Protein AF-0000000079371079 (afdb_homodimer)

Sequence (550 aa):
MALARGDTGSGGAEMGRGGAALRLALEGNIAVGKSTFLRLLGRAFPAWQRAAEPVARWREVVAGAAEGGNLLQRLYRDPARWAFTFQTFSCLGRLQAQLERPEGPVRVSERSVYSDRYVFAKSLFEGGQLDALEWAIYQEWHTFLVGQLGAHTAPHAFLYLRASPQRCLERLRCRARPEERDVTLRYLQQLHAQHERWLLERSAEVHFAEVRHAPVLVLDVEGDFEHDAATQDTLMAQVGTAHADLQPSATGDAAHPRRAAQLIASIPSCRWRISMALARGDTGSGGAEMGRGGAALRLALEGNIAVGKSTFLRLLGRAFPAWQRAAEPVARWREVVAGAAEGGNLLQRLYRDPARWAFTFQTFSCLGRLQAQLERPEGPVRVSERSVYSDRYVFAKSLFEGGQLDALEWAIYQEWHTFLVGQLGAHTAPHAFLYLRASPQRCLERLRCRARPEERDVTLRYLQQLHAQHERWLLERSAEVHFAEVRHAPVLVLDVEGDFEHDAATQDTLMAQVGTAHADLQPSATGDAAHPRRAAQLIASIPSCRWRIS

Secondary structure (DSSP, 8-state):
---------------------EEEEEEE-TTSSHHHHHHHHHHH-TTSEEE---HHHHH-EEETTEEEE-HHHHHHH-HHHHHHHHHHHHHHHHHHHHHSPPSSSEEEEES-HHHIIIIIIHHHHHTTSS-HHHHHHHHHHHHHHIIIIIGGG--SEEEEEE--HHHHHHHHHHH--GGGTT--HHHHHHHHHHHIIIIIS--S----HHHHT--EEEEE-SS-TTS-HHHHHHHHHHHHHHHHHHS--SSS----HHHHHHHHHH-SS--EE--/---------------------EEEEEEE-TTSSHHHHHHHHHHH-TTSEEE---HHHHH-EEETTEEEE-HHHHHHH-HHHHHHHHHHHHHHHHHHHHHSPPSSSEEEEES-HHHIIIIIIHHHHHTTSS-HHHHHHHHHHHHHHIIIIIGGG--SEEEEEE--HHHHHHHHHHH--GGGTT--HHHHHHHHHHHIIIIIS--S----HHHHT--EEEEE-SS-TTS-HHHHHHHHHHHHHHHHHHS--SSS----HHHHHHHHHH-TT--B---

Structure (mmCIF, N/CA/C/O backbone):
data_AF-0000000079371079-model_v1
#
loop_
_entity.id
_entity.type
_entity.pdbx_description
1 polymer 'Deoxynucleoside kinase domain-containing protein'
#
loop_
_atom_site.group_PDB
_atom_site.id
_atom_site.type_symbol
_atom_site.label_atom_id
_atom_site.label_alt_id
_atom_site.label_comp_id
_atom_site.label_asym_id
_atom_site.label_entity_id
_atom_site.label_seq_id
_atom_site.pdbx_PDB_ins_code
_atom_site.Cartn_x
_atom_site.Cartn_y
_atom_site.Cartn_z
_atom_site.occupancy
_atom_site.B_iso_or_equiv
_atom_site.auth_seq_id
_atom_site.auth_comp_id
_atom_site.auth_asym_id
_atom_site.auth_atom_id
_atom_site.pdbx_PDB_model_num
ATOM 1 N N . MET A 1 1 ? -69.812 -9.789 -18.516 1 20.69 1 MET A N 1
ATOM 2 C CA . MET A 1 1 ? -68.75 -10.648 -19.047 1 20.69 1 MET A CA 1
ATOM 3 C C . MET A 1 1 ? -67.438 -10.461 -18.266 1 20.69 1 MET A C 1
ATOM 5 O O . MET A 1 1 ? -66.812 -9.391 -18.328 1 20.69 1 MET A O 1
ATOM 9 N N . ALA A 1 2 ? -67.375 -11.07 -17.031 1 22.05 2 ALA A N 1
ATOM 10 C CA . ALA A 1 2 ? -66.562 -11.148 -15.836 1 22.05 2 ALA A CA 1
ATOM 11 C C . ALA A 1 2 ? -65.188 -11.641 -16.156 1 22.05 2 ALA A C 1
ATOM 13 O O . ALA A 1 2 ? -65 -12.797 -16.562 1 22.05 2 ALA A O 1
ATOM 14 N N . LEU A 1 3 ? -64.438 -10.836 -16.844 1 20.59 3 LEU A N 1
ATOM 15 C CA . LEU A 1 3 ? -63.094 -11.242 -17.312 1 20.59 3 LEU A CA 1
ATOM 16 C C . LEU A 1 3 ? -62.281 -11.867 -16.188 1 20.59 3 LEU A C 1
ATOM 18 O O . LEU A 1 3 ? -62.312 -11.391 -15.047 1 20.59 3 LEU A O 1
ATOM 22 N N . ALA A 1 4 ? -62.094 -13.164 -16.219 1 21.62 4 ALA A N 1
ATOM 23 C CA . ALA A 1 4 ? -61.281 -14.078 -15.414 1 21.62 4 ALA A CA 1
ATOM 24 C C . ALA A 1 4 ? -59.906 -13.492 -15.141 1 21.62 4 ALA A C 1
ATOM 26 O O . ALA A 1 4 ? -59.219 -13.023 -16.062 1 21.62 4 ALA A O 1
ATOM 27 N N . ARG A 1 5 ? -59.719 -13 -13.953 1 23.36 5 ARG A N 1
ATOM 28 C CA . ARG A 1 5 ? -58.531 -12.547 -13.266 1 23.36 5 ARG A CA 1
ATOM 29 C C . ARG A 1 5 ? -57.406 -13.57 -13.383 1 23.36 5 ARG A C 1
ATOM 31 O O . ARG A 1 5 ? -57.5 -14.672 -12.836 1 23.36 5 ARG A O 1
ATOM 38 N N . GLY A 1 6 ? -57 -13.898 -14.656 1 23.83 6 GLY A N 1
ATOM 39 C CA . GLY A 1 6 ? -55.938 -14.875 -14.766 1 23.83 6 GLY A CA 1
ATOM 40 C C . GLY A 1 6 ? -54.812 -14.672 -13.75 1 23.83 6 GLY A C 1
ATOM 41 O O . GLY A 1 6 ? -54.562 -13.539 -13.336 1 23.83 6 GLY A O 1
ATOM 42 N N . ASP A 1 7 ? -54.594 -15.703 -12.945 1 27.64 7 ASP A N 1
ATOM 43 C CA . ASP A 1 7 ? -53.625 -16 -11.883 1 27.64 7 ASP A CA 1
ATOM 44 C C . ASP A 1 7 ? -52.188 -15.742 -12.344 1 27.64 7 ASP A C 1
ATOM 46 O O . ASP A 1 7 ? -51.688 -16.406 -13.258 1 27.64 7 ASP A O 1
ATOM 50 N N . THR A 1 8 ? -51.875 -14.484 -12.641 1 30.42 8 THR A N 1
ATOM 51 C CA . THR A 1 8 ? -50.469 -14.242 -12.953 1 30.42 8 THR A CA 1
ATOM 52 C C . THR A 1 8 ? -49.562 -14.891 -11.914 1 30.42 8 THR A C 1
ATOM 54 O O . THR A 1 8 ? -49.688 -14.617 -10.719 1 30.42 8 THR A O 1
ATOM 57 N N . GLY A 1 9 ? -49.281 -16.203 -12.133 1 26.09 9 GLY A N 1
ATOM 58 C CA . GLY A 1 9 ? -48.281 -16.938 -11.383 1 26.09 9 GLY A CA 1
ATOM 59 C C . GLY A 1 9 ? -47.031 -16.125 -11.094 1 26.09 9 GLY A C 1
ATOM 60 O O . GLY A 1 9 ? -46.469 -15.508 -11.992 1 26.09 9 GLY A O 1
ATOM 61 N N . SER A 1 10 ? -47.031 -15.539 -9.922 1 29.31 10 SER A N 1
ATOM 62 C CA . SER A 1 10 ? -45.844 -14.906 -9.312 1 29.31 10 SER A CA 1
ATOM 63 C C . SER A 1 10 ? -44.625 -15.805 -9.406 1 29.31 10 SER A C 1
ATOM 65 O O . SER A 1 10 ? -44.562 -16.859 -8.766 1 29.31 10 SER A O 1
ATOM 67 N N . GLY A 1 11 ? -44.219 -16.172 -10.656 1 26.14 11 GLY A N 1
ATOM 68 C CA . GLY A 1 11 ? -42.938 -16.828 -10.648 1 26.14 11 GLY A CA 1
ATOM 69 C C . GLY A 1 11 ? -41.938 -16.188 -9.688 1 26.14 11 GLY A C 1
ATOM 70 O O . GLY A 1 11 ? -41.625 -15.008 -9.82 1 26.14 11 GLY A O 1
ATOM 71 N N . GLY A 1 12 ? -42.031 -16.547 -8.469 1 27.08 12 GLY A N 1
ATOM 72 C CA . GLY A 1 12 ? -41 -16.234 -7.5 1 27.08 12 GLY A CA 1
ATOM 73 C C . GLY A 1 12 ? -39.594 -16.312 -8.086 1 27.08 12 GLY A C 1
ATOM 74 O O . GLY A 1 12 ? -39.25 -17.312 -8.719 1 27.08 12 GLY A O 1
ATOM 75 N N . ALA A 1 13 ? -39.125 -15.219 -8.516 1 30.25 13 ALA A N 1
ATOM 76 C CA . ALA A 1 13 ? -37.688 -15.102 -8.828 1 30.25 13 ALA A CA 1
ATOM 77 C C . ALA A 1 13 ? -36.844 -15.867 -7.812 1 30.25 13 ALA A C 1
ATOM 79 O O . ALA A 1 13 ? -36.781 -15.492 -6.641 1 30.25 13 ALA A O 1
ATOM 80 N N . GLU A 1 14 ? -36.875 -17.234 -7.844 1 27.95 14 GLU A N 1
ATOM 81 C CA . GLU A 1 14 ? -35.812 -17.984 -7.156 1 27.95 14 GLU A CA 1
ATOM 82 C C . GLU A 1 14 ? -34.469 -17.297 -7.289 1 27.95 14 GLU A C 1
ATOM 84 O O . GLU A 1 14 ? -33.906 -17.219 -8.383 1 27.95 14 GLU A O 1
ATOM 89 N N . MET A 1 15 ? -34.344 -16.125 -6.859 1 33.09 15 MET A N 1
ATOM 90 C CA . MET A 1 15 ? -32.969 -15.703 -6.68 1 33.09 15 MET A CA 1
ATOM 91 C C . MET A 1 15 ? -32.094 -16.875 -6.23 1 33.09 15 MET A C 1
ATOM 93 O O . MET A 1 15 ? -32.219 -17.359 -5.109 1 33.09 15 MET A O 1
ATOM 97 N N . GLY A 1 16 ? -31.922 -17.922 -6.996 1 32.62 16 GLY A N 1
ATOM 98 C CA . GLY A 1 16 ? -30.938 -18.953 -6.676 1 32.62 16 GLY A CA 1
ATOM 99 C C . GLY A 1 16 ? -29.859 -18.469 -5.719 1 32.62 16 GLY A C 1
ATOM 100 O O . GLY A 1 16 ? -29.422 -17.312 -5.793 1 32.62 16 GLY A O 1
ATOM 101 N N . ARG A 1 17 ? -29.844 -18.75 -4.504 1 35.88 17 ARG A N 1
ATOM 102 C CA . ARG A 1 17 ? -28.797 -18.594 -3.494 1 35.88 17 ARG A CA 1
ATOM 103 C C . ARG A 1 17 ? -27.406 -18.719 -4.113 1 35.88 17 ARG A C 1
ATOM 105 O O . ARG A 1 17 ? -26.922 -19.844 -4.344 1 35.88 17 ARG A O 1
ATOM 112 N N . GLY A 1 18 ? -26.984 -18.266 -5.258 1 41.19 18 GLY A N 1
ATOM 113 C CA . GLY A 1 18 ? -25.688 -18.281 -5.926 1 41.19 18 GLY A CA 1
ATOM 114 C C . GLY A 1 18 ? -24.516 -18.297 -4.957 1 41.19 18 GLY A C 1
ATOM 115 O O . GLY A 1 18 ? -24.266 -17.312 -4.262 1 41.19 18 GLY A O 1
ATOM 116 N N . GLY A 1 19 ? -24.125 -19.359 -4.227 1 52.09 19 GLY A N 1
ATOM 117 C CA . GLY A 1 19 ? -23.047 -19.625 -3.291 1 52.09 19 GLY A CA 1
ATOM 118 C C . GLY A 1 19 ? -21.75 -18.953 -3.686 1 52.09 19 GLY A C 1
ATOM 119 O O . GLY A 1 19 ? -21.562 -18.578 -4.848 1 52.09 19 GLY A O 1
ATOM 120 N N . ALA A 1 20 ? -20.953 -18.344 -2.729 1 73.5 20 ALA A N 1
ATOM 121 C CA . ALA A 1 20 ? -19.656 -17.672 -2.898 1 73.5 20 ALA A CA 1
ATOM 122 C C . ALA A 1 20 ? -18.703 -18.531 -3.719 1 73.5 20 ALA A C 1
ATOM 124 O O . ALA A 1 20 ? -18.672 -19.75 -3.564 1 73.5 20 ALA A O 1
ATOM 125 N N . ALA A 1 21 ? -18.172 -18.141 -4.914 1 87.5 21 ALA A N 1
ATOM 126 C CA . ALA A 1 21 ? -17.234 -18.797 -5.824 1 87.5 21 ALA A CA 1
ATOM 127 C C . ALA A 1 21 ? -16.062 -19.422 -5.059 1 87.5 21 ALA A C 1
ATOM 129 O O . ALA A 1 21 ? -15.562 -18.828 -4.102 1 87.5 21 ALA A O 1
ATOM 130 N N . LEU A 1 22 ? -15.828 -20.719 -5.414 1 91.62 22 LEU A N 1
ATOM 131 C CA . LEU A 1 22 ? -14.602 -21.312 -4.895 1 91.62 22 LEU A CA 1
ATOM 132 C C . LEU A 1 22 ? -13.367 -20.609 -5.441 1 91.62 22 LEU A C 1
ATOM 134 O O . LEU A 1 22 ? -13.258 -20.391 -6.648 1 91.62 22 LEU A O 1
ATOM 138 N N . ARG A 1 23 ? -12.516 -20.219 -4.555 1 93.88 23 ARG A N 1
ATOM 139 C CA . ARG A 1 23 ? -11.305 -19.516 -4.957 1 93.88 23 ARG A CA 1
ATOM 140 C C . ARG A 1 23 ? -10.07 -20.391 -4.785 1 93.88 23 ARG A C 1
ATOM 142 O O . ARG A 1 23 ? -9.828 -20.922 -3.699 1 93.88 23 ARG A O 1
ATOM 149 N N . LEU A 1 24 ? -9.312 -20.547 -5.883 1 95.69 24 LEU A N 1
ATOM 150 C CA . LEU A 1 24 ? -8.078 -21.328 -5.887 1 95.69 24 LEU A CA 1
ATOM 151 C C . LEU A 1 24 ? -6.895 -20.469 -6.301 1 95.69 24 LEU A C 1
ATOM 153 O O . LEU A 1 24 ? -7.035 -19.562 -7.133 1 95.69 24 LEU A O 1
ATOM 157 N N . ALA A 1 25 ? -5.754 -20.688 -5.734 1 97.06 25 ALA A N 1
ATOM 158 C CA . ALA A 1 25 ? -4.527 -20.016 -6.152 1 97.06 25 ALA A CA 1
ATOM 159 C C . ALA A 1 25 ? -3.504 -21.016 -6.68 1 97.06 25 ALA A C 1
ATOM 161 O O . ALA A 1 25 ? -3.182 -22 -6.004 1 97.06 25 ALA A O 1
ATOM 162 N N . LEU A 1 26 ? -3.09 -20.766 -7.863 1 98.19 26 LEU A N 1
ATOM 163 C CA . LEU A 1 26 ? -2.074 -21.594 -8.508 1 98.19 26 LEU A CA 1
ATOM 164 C C . LEU A 1 26 ? -0.673 -21.094 -8.164 1 98.19 26 LEU A C 1
ATOM 166 O O . LEU A 1 26 ? -0.297 -19.984 -8.516 1 98.19 26 LEU A O 1
ATOM 170 N N . GLU A 1 27 ? 0.064 -21.922 -7.477 1 98.44 27 GLU A N 1
ATOM 171 C CA . GLU A 1 27 ? 1.379 -21.547 -6.965 1 98.44 27 GLU A CA 1
ATOM 172 C C . GLU A 1 27 ? 2.479 -22.406 -7.598 1 98.44 27 GLU A C 1
ATOM 174 O O . GLU A 1 27 ? 2.217 -23.5 -8.086 1 98.44 27 GLU A O 1
ATOM 179 N N . GLY A 1 28 ? 3.699 -21.891 -7.559 1 98.56 28 GLY A N 1
ATOM 180 C CA . GLY A 1 28 ? 4.859 -22.578 -8.094 1 98.56 28 GLY A CA 1
ATOM 181 C C . GLY A 1 28 ? 5.996 -21.641 -8.461 1 98.56 28 GLY A C 1
ATOM 182 O O . GLY A 1 28 ? 5.812 -20.422 -8.523 1 98.56 28 GLY A O 1
ATOM 183 N N . ASN A 1 29 ? 7.141 -22.219 -8.727 1 98.56 29 ASN A N 1
ATOM 184 C CA . ASN A 1 29 ? 8.359 -21.484 -9.055 1 98.56 29 ASN A CA 1
ATOM 185 C C . ASN A 1 29 ? 8.219 -20.734 -10.383 1 98.56 29 ASN A C 1
ATOM 187 O O . ASN A 1 29 ? 7.23 -20.906 -11.094 1 98.56 29 ASN A O 1
ATOM 191 N N . ILE A 1 30 ? 9.102 -19.781 -10.609 1 97.25 30 ILE A N 1
ATOM 192 C CA . ILE A 1 30 ? 9.219 -19.125 -11.914 1 97.25 30 ILE A CA 1
ATOM 193 C C . ILE A 1 30 ? 9.492 -20.172 -12.984 1 97.25 30 ILE A C 1
ATOM 195 O O . ILE A 1 30 ? 10.336 -21.062 -12.805 1 97.25 30 ILE A O 1
ATOM 199 N N . ALA A 1 31 ? 8.734 -20.172 -14.094 1 97.06 31 ALA A N 1
ATOM 200 C CA . ALA A 1 31 ? 8.898 -21.031 -15.273 1 97.06 31 ALA A CA 1
ATOM 201 C C . ALA A 1 31 ? 8.523 -22.469 -14.953 1 97.06 31 ALA A C 1
ATOM 203 O O . ALA A 1 31 ? 8.961 -23.391 -15.648 1 97.06 31 ALA A O 1
ATOM 204 N N . VAL A 1 32 ? 7.742 -22.641 -13.906 1 98.12 32 VAL A N 1
ATOM 205 C CA . VAL A 1 32 ? 7.324 -24 -13.578 1 98.12 32 VAL A CA 1
ATOM 206 C C . VAL A 1 32 ? 6.234 -24.469 -14.547 1 98.12 32 VAL A C 1
ATOM 208 O O . VAL A 1 32 ? 6 -25.656 -14.703 1 98.12 32 VAL A O 1
ATOM 211 N N . GLY A 1 33 ? 5.484 -23.5 -15.156 1 96.94 33 GLY A N 1
ATOM 212 C CA . GLY A 1 33 ? 4.449 -23.828 -16.125 1 96.94 33 GLY A CA 1
ATOM 213 C C . GLY A 1 33 ? 3.066 -23.391 -15.688 1 96.94 33 GLY A C 1
ATOM 214 O O . GLY A 1 33 ? 2.062 -23.953 -16.125 1 96.94 33 GLY A O 1
ATOM 215 N N . LYS A 1 34 ? 2.924 -22.375 -14.859 1 97.5 34 LYS A N 1
ATOM 216 C CA . LYS A 1 34 ? 1.645 -21.922 -14.32 1 97.5 34 LYS A CA 1
ATOM 217 C C . LYS A 1 34 ? 0.734 -21.406 -15.422 1 97.5 34 LYS A C 1
ATOM 219 O O . LYS A 1 34 ? -0.446 -21.75 -15.484 1 97.5 34 LYS A O 1
ATOM 224 N N . SER A 1 35 ? 1.284 -20.516 -16.328 1 95.12 35 SER A N 1
ATOM 225 C CA . SER A 1 35 ? 0.468 -19.938 -17.391 1 95.12 35 SER A CA 1
ATOM 226 C C . SER A 1 35 ? -0.058 -21.031 -18.328 1 95.12 35 SER A C 1
ATOM 228 O O . SER A 1 35 ? -1.213 -20.969 -18.75 1 95.12 35 SER A O 1
ATOM 230 N N . THR A 1 36 ? 0.776 -21.984 -18.641 1 95.69 36 THR A N 1
ATOM 231 C CA . THR A 1 36 ? 0.364 -23.125 -19.453 1 95.69 36 THR A CA 1
ATOM 232 C C . THR A 1 36 ? -0.726 -23.922 -18.734 1 95.69 36 THR A C 1
ATOM 234 O O . THR A 1 36 ? -1.729 -24.297 -19.344 1 95.69 36 THR A O 1
ATOM 237 N N . PHE A 1 37 ? -0.511 -24.172 -17.469 1 97.62 37 PHE A N 1
ATOM 238 C CA . PHE A 1 37 ? -1.465 -24.938 -16.672 1 97.62 37 PHE A CA 1
ATOM 239 C C . PHE A 1 37 ? -2.811 -24.219 -16.609 1 97.62 37 PHE A C 1
ATOM 241 O O . PHE A 1 37 ? -3.861 -24.859 -16.703 1 97.62 37 PHE A O 1
ATOM 248 N N . LEU A 1 38 ? -2.75 -22.938 -16.391 1 97 38 LEU A N 1
ATOM 249 C CA . LEU A 1 38 ? -3.965 -22.125 -16.359 1 97 38 LEU A CA 1
ATOM 250 C C . LEU A 1 38 ? -4.746 -22.25 -17.656 1 97 38 LEU A C 1
ATOM 252 O O . LEU A 1 38 ? -5.977 -22.328 -17.641 1 97 38 LEU A O 1
ATOM 256 N N . ARG A 1 39 ? -4.09 -22.266 -18.781 1 95.62 39 ARG A N 1
ATOM 257 C CA . ARG A 1 39 ? -4.742 -22.469 -20.062 1 95.62 39 ARG A CA 1
ATOM 258 C C . ARG A 1 39 ? -5.395 -23.844 -20.141 1 95.62 39 ARG A C 1
ATOM 260 O O . ARG A 1 39 ? -6.512 -23.984 -20.641 1 95.62 39 ARG A O 1
ATOM 267 N N . LEU A 1 40 ? -4.727 -24.844 -19.641 1 96.75 40 LEU A N 1
ATOM 268 C CA . LEU A 1 40 ? -5.258 -26.203 -19.625 1 96.75 40 LEU A CA 1
ATOM 269 C C . LEU A 1 40 ? -6.52 -26.281 -18.766 1 96.75 40 LEU A C 1
ATOM 271 O O . LEU A 1 40 ? -7.492 -26.938 -19.141 1 96.75 40 LEU A O 1
ATOM 275 N N . LEU A 1 41 ? -6.469 -25.609 -17.594 1 97.06 41 LEU A N 1
ATOM 276 C CA . LEU A 1 41 ? -7.648 -25.562 -16.75 1 97.06 41 LEU A CA 1
ATOM 277 C C . LEU A 1 41 ? -8.836 -24.969 -17.484 1 97.06 41 LEU A C 1
ATOM 279 O O . LEU A 1 41 ? -9.961 -25.453 -17.359 1 97.06 41 LEU A O 1
ATOM 283 N N . GLY A 1 42 ? -8.57 -23.906 -18.266 1 95.62 42 GLY A N 1
ATOM 284 C CA . GLY A 1 42 ? -9.625 -23.281 -19.047 1 95.62 42 GLY A CA 1
ATOM 285 C C . GLY A 1 42 ? -10.266 -24.219 -20.047 1 95.62 42 GLY A C 1
ATOM 286 O O . GLY A 1 42 ? -11.469 -24.141 -20.297 1 95.62 42 GLY A O 1
ATOM 287 N N . ARG A 1 43 ? -9.5 -25.109 -20.609 1 95.5 43 ARG A N 1
ATOM 288 C CA . ARG A 1 43 ? -10 -26.078 -21.578 1 95.5 43 ARG A CA 1
ATOM 289 C C . ARG A 1 43 ? -10.789 -27.188 -20.875 1 95.5 43 ARG A C 1
ATOM 291 O O . ARG A 1 43 ? -11.844 -27.594 -21.359 1 95.5 43 ARG A O 1
ATOM 298 N N . ALA A 1 44 ? -10.297 -27.625 -19.766 1 96 44 ALA A N 1
ATOM 299 C CA . ALA A 1 44 ? -10.898 -28.734 -19.047 1 96 44 ALA A CA 1
ATOM 300 C C . ALA A 1 44 ? -12.141 -28.297 -18.297 1 96 44 ALA A C 1
ATOM 302 O O . ALA A 1 44 ? -13.078 -29.094 -18.125 1 96 44 ALA A O 1
ATOM 303 N N . PHE A 1 45 ? -12.109 -27.031 -17.812 1 96.44 45 PHE A N 1
ATOM 304 C CA . PHE A 1 45 ? -13.203 -26.469 -17.031 1 96.44 45 PHE A CA 1
ATOM 305 C C . PHE A 1 45 ? -13.602 -25.094 -17.578 1 96.44 45 PHE A C 1
ATOM 307 O O . PHE A 1 45 ? -13.305 -24.078 -16.953 1 96.44 45 PHE A O 1
ATOM 314 N N . PRO A 1 46 ? -14.383 -25.031 -18.578 1 95.81 46 PRO A N 1
ATOM 315 C CA . PRO A 1 46 ? -14.672 -23.781 -19.297 1 95.81 46 PRO A CA 1
ATOM 316 C C . PRO A 1 46 ? -15.43 -22.781 -18.438 1 95.81 46 PRO A C 1
ATOM 318 O O . PRO A 1 46 ? -15.375 -21.578 -18.703 1 95.81 46 PRO A O 1
ATOM 321 N N . ALA A 1 47 ? -16.062 -23.266 -17.375 1 95 47 ALA A N 1
ATOM 322 C CA . ALA A 1 47 ? -16.859 -22.375 -16.531 1 95 47 ALA A CA 1
ATOM 323 C C . ALA A 1 47 ? -15.984 -21.688 -15.484 1 95 47 ALA A C 1
ATOM 325 O O . ALA A 1 47 ? -16.438 -20.766 -14.805 1 95 47 ALA A O 1
ATOM 326 N N . TRP A 1 48 ? -14.742 -22.125 -15.344 1 95.38 48 TRP A N 1
ATOM 327 C CA . TRP A 1 48 ? -13.852 -21.562 -14.336 1 95.38 48 TRP A CA 1
ATOM 328 C C . TRP A 1 48 ? -13.242 -20.266 -14.82 1 95.38 48 TRP A C 1
ATOM 330 O O . TRP A 1 48 ? -12.781 -20.172 -15.969 1 95.38 48 TRP A O 1
ATOM 340 N N . GLN A 1 49 ? -13.305 -19.344 -13.961 1 95.44 49 GLN A N 1
ATOM 341 C CA . GLN A 1 49 ? -12.664 -18.078 -14.266 1 95.44 49 GLN A CA 1
ATOM 342 C C . GLN A 1 49 ? -11.164 -18.141 -13.969 1 95.44 49 GLN A C 1
ATOM 344 O O . GLN A 1 49 ? -10.75 -18.703 -12.961 1 95.44 49 GLN A O 1
ATOM 349 N N . ARG A 1 50 ? -10.438 -17.594 -14.883 1 94.88 50 ARG A N 1
ATOM 350 C CA . ARG A 1 50 ? -8.992 -17.562 -14.727 1 94.88 50 ARG A CA 1
ATOM 351 C C . ARG A 1 50 ? -8.492 -16.141 -14.539 1 94.88 50 ARG A C 1
ATOM 353 O O . ARG A 1 50 ? -8.938 -15.227 -15.234 1 94.88 50 ARG A O 1
ATOM 360 N N . ALA A 1 51 ? -7.598 -15.938 -13.602 1 93.44 51 ALA A N 1
ATOM 361 C CA . ALA A 1 51 ? -6.926 -14.664 -13.383 1 93.44 51 ALA A CA 1
ATOM 362 C C . ALA A 1 51 ? -5.414 -14.805 -13.523 1 93.44 51 ALA A C 1
ATOM 364 O O . ALA A 1 51 ? -4.738 -15.242 -12.594 1 93.44 51 ALA A O 1
ATOM 365 N N . ALA A 1 52 ? -4.906 -14.352 -14.625 1 92.88 52 ALA A N 1
ATOM 366 C CA . ALA A 1 52 ? -3.482 -14.492 -14.922 1 92.88 52 ALA A CA 1
ATOM 367 C C . ALA A 1 52 ? -2.674 -13.383 -14.266 1 92.88 52 ALA A C 1
ATOM 369 O O . ALA A 1 52 ? -3.199 -12.297 -14.008 1 92.88 52 ALA A O 1
ATOM 370 N N . GLU A 1 53 ? -1.427 -13.719 -14 1 90.25 53 GLU A N 1
ATOM 371 C CA . GLU A 1 53 ? -0.502 -12.688 -13.531 1 90.25 53 GLU A CA 1
ATOM 372 C C . GLU A 1 53 ? -0.358 -11.578 -14.562 1 90.25 53 GLU A C 1
ATOM 374 O O . GLU A 1 53 ? -0.168 -11.844 -15.75 1 90.25 53 GLU A O 1
ATOM 379 N N . PRO A 1 54 ? -0.426 -10.367 -14.141 1 89.31 54 PRO A N 1
ATOM 380 C CA . PRO A 1 54 ? -0.366 -9.258 -15.094 1 89.31 54 PRO A CA 1
ATOM 381 C C . PRO A 1 54 ? 1.064 -8.852 -15.43 1 89.31 54 PRO A C 1
ATOM 383 O O . PRO A 1 54 ? 1.439 -7.691 -15.242 1 89.31 54 PRO A O 1
ATOM 386 N N . VAL A 1 55 ? 1.854 -9.656 -16.031 1 89 55 VAL A N 1
ATOM 387 C CA . VAL A 1 55 ? 3.264 -9.438 -16.344 1 89 55 VAL A CA 1
ATOM 388 C C . VAL A 1 55 ? 3.402 -8.25 -17.297 1 89 55 VAL A C 1
ATOM 390 O O . VAL A 1 55 ? 4.332 -7.449 -17.172 1 89 55 VAL A O 1
ATOM 393 N N . ALA A 1 56 ? 2.51 -8.148 -18.234 1 88.31 56 ALA A N 1
ATOM 394 C CA . ALA A 1 56 ? 2.541 -7.051 -19.188 1 88.31 56 ALA A CA 1
ATOM 395 C C . ALA A 1 56 ? 2.502 -5.703 -18.484 1 88.31 56 ALA A C 1
ATOM 397 O O . ALA A 1 56 ? 3.164 -4.75 -18.906 1 88.31 56 ALA A O 1
ATOM 398 N N . ARG A 1 57 ? 1.793 -5.645 -17.438 1 91.12 57 ARG A N 1
ATOM 399 C CA . ARG A 1 57 ? 1.678 -4.418 -16.656 1 91.12 57 ARG A CA 1
ATOM 400 C C . ARG A 1 57 ? 3.012 -4.055 -16.016 1 91.12 57 ARG A C 1
ATOM 402 O O . ARG A 1 57 ? 3.334 -2.873 -15.867 1 91.12 57 ARG A O 1
ATOM 409 N N . TRP A 1 58 ? 3.758 -5.043 -15.586 1 93.38 58 TRP A N 1
ATOM 410 C CA . TRP A 1 58 ? 5.059 -4.805 -14.969 1 93.38 58 TRP A CA 1
ATOM 411 C C . TRP A 1 58 ? 6.082 -4.363 -16 1 93.38 58 TRP A C 1
ATOM 413 O O . TRP A 1 58 ? 6.992 -3.588 -15.695 1 93.38 58 TRP A O 1
ATOM 423 N N . ARG A 1 59 ? 5.91 -4.883 -17.188 1 91.75 59 ARG A N 1
ATOM 424 C CA . ARG A 1 59 ? 6.867 -4.613 -18.266 1 91.75 59 ARG A CA 1
ATOM 425 C C . ARG A 1 59 ? 6.656 -3.225 -18.844 1 91.75 59 ARG A C 1
ATOM 427 O O . ARG A 1 59 ? 7.543 -2.688 -19.516 1 91.75 59 ARG A O 1
ATOM 434 N N . GLU A 1 60 ? 5.465 -2.758 -18.625 1 90.88 60 GLU A N 1
ATOM 435 C CA . GLU A 1 60 ? 5.164 -1.415 -19.125 1 90.88 60 GLU A CA 1
ATOM 436 C C . GLU A 1 60 ? 4.266 -0.662 -18.141 1 90.88 60 GLU A C 1
ATOM 438 O O . GLU A 1 60 ? 3.041 -0.66 -18.297 1 90.88 60 GLU A O 1
ATOM 443 N N . VAL A 1 61 ? 4.906 -0.009 -17.219 1 89.94 61 VAL A N 1
ATOM 444 C CA . VAL A 1 61 ? 4.164 0.838 -16.281 1 89.94 61 VAL A CA 1
ATOM 445 C C . VAL A 1 61 ? 3.885 2.193 -16.938 1 89.94 61 VAL A C 1
ATOM 447 O O . VAL A 1 61 ? 4.812 2.908 -17.312 1 89.94 61 VAL A O 1
ATOM 450 N N . VAL A 1 62 ? 2.67 2.459 -17.078 1 80.31 62 VAL A N 1
ATOM 451 C CA . VAL A 1 62 ? 2.279 3.693 -17.75 1 80.31 62 VAL A CA 1
ATOM 452 C C . VAL A 1 62 ? 2.371 4.863 -16.766 1 80.31 62 VAL A C 1
ATOM 454 O O . VAL A 1 62 ? 1.834 4.801 -15.664 1 80.31 62 VAL A O 1
ATOM 457 N N . ALA A 1 63 ? 3.189 5.77 -17.016 1 69.5 63 ALA A N 1
ATOM 458 C CA . ALA A 1 63 ? 3.406 6.941 -16.172 1 69.5 63 ALA A CA 1
ATOM 459 C C . ALA A 1 63 ? 2.875 8.203 -16.844 1 69.5 63 ALA A C 1
ATOM 461 O O . ALA A 1 63 ? 3.641 9.125 -17.156 1 69.5 63 ALA A O 1
ATOM 462 N N . GLY A 1 64 ? 1.575 8.211 -17.141 1 59.84 64 GLY A N 1
ATOM 463 C CA . GLY A 1 64 ? 1.03 9.406 -17.766 1 59.84 64 GLY A CA 1
ATOM 464 C C . GLY A 1 64 ? 1.823 9.852 -18.984 1 59.84 64 GLY A C 1
ATOM 465 O O . GLY A 1 64 ? 2.01 9.086 -19.922 1 59.84 64 GLY A O 1
ATOM 466 N N . ALA A 1 65 ? 2.338 11.055 -18.859 1 53.44 65 ALA A N 1
ATOM 467 C CA . ALA A 1 65 ? 3.031 11.695 -19.969 1 53.44 65 ALA A CA 1
ATOM 468 C C . ALA A 1 65 ? 4.484 11.234 -20.047 1 53.44 65 ALA A C 1
ATOM 470 O O . ALA A 1 65 ? 5.164 11.477 -21.047 1 53.44 65 ALA A O 1
ATOM 471 N N . ALA A 1 66 ? 4.844 10.695 -18.938 1 59.59 66 ALA A N 1
ATOM 472 C CA . ALA A 1 66 ? 6.25 10.297 -18.922 1 59.59 66 ALA A CA 1
ATOM 473 C C . ALA A 1 66 ? 6.43 8.898 -19.5 1 59.59 66 ALA A C 1
ATOM 475 O O . ALA A 1 66 ? 5.48 8.109 -19.531 1 59.59 66 ALA A O 1
ATOM 476 N N . GLU A 1 67 ? 7.457 8.711 -20.297 1 62.75 67 GLU A N 1
ATOM 477 C CA . GLU A 1 67 ? 7.773 7.402 -20.859 1 62.75 67 GLU A CA 1
ATOM 478 C C . GLU A 1 67 ? 7.656 6.312 -19.797 1 62.75 67 GLU A C 1
ATOM 480 O O . GLU A 1 67 ? 8.133 6.477 -18.672 1 62.75 67 GLU A O 1
ATOM 485 N N . GLY A 1 68 ? 6.711 5.414 -19.891 1 69.75 68 GLY A N 1
ATOM 486 C CA . GLY A 1 68 ? 6.574 4.262 -19.016 1 69.75 68 GLY A CA 1
ATOM 487 C C . GLY A 1 68 ? 7.871 3.49 -18.844 1 69.75 68 GLY A C 1
ATOM 488 O O . GLY A 1 68 ? 8.93 3.936 -19.297 1 69.75 68 GLY A O 1
ATOM 489 N N . GLY A 1 69 ? 7.965 2.744 -17.859 1 88.25 69 GLY A N 1
ATOM 490 C CA . GLY A 1 69 ? 9.172 1.967 -17.641 1 88.25 69 GLY A CA 1
ATOM 491 C C . GLY A 1 69 ? 8.898 0.504 -17.344 1 88.25 69 GLY A C 1
ATOM 492 O O . GLY A 1 69 ? 7.75 0.117 -17.125 1 88.25 69 GLY A O 1
ATOM 493 N N . ASN A 1 70 ? 9.844 -0.276 -17.656 1 93.81 70 ASN A N 1
ATOM 494 C CA . ASN A 1 70 ? 9.812 -1.711 -17.391 1 93.81 70 ASN A CA 1
ATOM 495 C C . ASN A 1 70 ? 10.297 -2.033 -15.977 1 93.81 70 ASN A C 1
ATOM 497 O O . ASN A 1 70 ? 11.492 -2.191 -15.742 1 93.81 70 ASN A O 1
ATOM 501 N N . LEU A 1 71 ? 9.375 -2.123 -15.094 1 95.69 71 LEU A N 1
ATOM 502 C CA . LEU A 1 71 ? 9.68 -2.33 -13.68 1 95.69 71 LEU A CA 1
ATOM 503 C C . LEU A 1 71 ? 10.312 -3.699 -13.461 1 95.69 71 LEU A C 1
ATOM 505 O O . LEU A 1 71 ? 11.188 -3.852 -12.602 1 95.69 71 LEU A O 1
ATOM 509 N N . LEU A 1 72 ? 9.812 -4.688 -14.227 1 95.12 72 LEU A N 1
ATOM 510 C CA . LEU A 1 72 ? 10.367 -6.031 -14.109 1 95.12 72 LEU A CA 1
ATOM 511 C C . LEU A 1 72 ? 11.852 -6.039 -14.461 1 95.12 72 LEU A C 1
ATOM 513 O O . LEU A 1 72 ? 12.664 -6.637 -13.75 1 95.12 72 LEU A O 1
ATOM 517 N N . GLN A 1 73 ? 12.172 -5.355 -15.5 1 94.38 73 GLN A N 1
ATOM 518 C CA . GLN A 1 73 ? 13.57 -5.242 -15.898 1 94.38 73 GLN A CA 1
ATOM 519 C C . GLN A 1 73 ? 14.398 -4.543 -14.82 1 94.38 73 GLN A C 1
ATOM 521 O O . GLN A 1 73 ? 15.523 -4.953 -14.531 1 94.38 73 GLN A O 1
ATOM 526 N N . ARG A 1 74 ? 13.852 -3.469 -14.266 1 94.38 74 ARG A N 1
ATOM 527 C CA . ARG A 1 74 ? 14.555 -2.738 -13.219 1 94.38 74 ARG A CA 1
ATOM 528 C C . ARG A 1 74 ? 14.812 -3.631 -12.008 1 94.38 74 ARG A C 1
ATOM 530 O O . ARG A 1 74 ? 15.891 -3.574 -11.406 1 94.38 74 ARG A O 1
ATOM 537 N N . LEU A 1 75 ? 13.852 -4.438 -11.664 1 95.81 75 LEU A N 1
ATOM 538 C CA . LEU A 1 75 ? 14.016 -5.352 -10.539 1 95.81 75 LEU A CA 1
ATOM 539 C C . LEU A 1 75 ? 15.195 -6.289 -10.766 1 95.81 75 LEU A C 1
ATOM 541 O O . LEU A 1 75 ? 16.094 -6.383 -9.922 1 95.81 75 LEU A O 1
ATOM 545 N N . TYR A 1 76 ? 15.219 -6.93 -11.93 1 93.06 76 TYR A N 1
ATOM 546 C CA . TYR A 1 76 ? 16.234 -7.941 -12.164 1 93.06 76 TYR A CA 1
ATOM 547 C C . TYR A 1 76 ? 17.609 -7.305 -12.336 1 93.06 76 TYR A C 1
ATOM 549 O O . TYR A 1 76 ? 18.625 -7.895 -11.953 1 93.06 76 TYR A O 1
ATOM 557 N N . ARG A 1 77 ? 17.672 -6.129 -12.812 1 93.31 77 ARG A N 1
ATOM 558 C CA . ARG A 1 77 ? 18.938 -5.441 -13.023 1 93.31 77 ARG A CA 1
ATOM 559 C C . ARG A 1 77 ? 19.5 -4.914 -11.703 1 93.31 77 ARG A C 1
ATOM 561 O O . ARG A 1 77 ? 20.719 -4.938 -11.484 1 93.31 77 ARG A O 1
ATOM 568 N N . ASP A 1 78 ? 18.609 -4.395 -10.891 1 95.19 78 ASP A N 1
ATOM 569 C CA . ASP A 1 78 ? 19.031 -3.805 -9.617 1 95.19 78 ASP A CA 1
ATOM 570 C C . ASP A 1 78 ? 18.016 -4.086 -8.516 1 95.19 78 ASP A C 1
ATOM 572 O O . ASP A 1 78 ? 17.328 -3.174 -8.055 1 95.19 78 ASP A O 1
ATOM 576 N N . PRO A 1 79 ? 18.016 -5.355 -8.031 1 95.31 79 PRO A N 1
ATOM 577 C CA . PRO A 1 79 ? 17 -5.719 -7.039 1 95.31 79 PRO A CA 1
ATOM 578 C C . PRO A 1 79 ? 17.141 -4.945 -5.73 1 95.31 79 PRO A C 1
ATOM 580 O O . PRO A 1 79 ? 16.156 -4.652 -5.062 1 95.31 79 PRO A O 1
ATOM 583 N N . ALA A 1 80 ? 18.297 -4.531 -5.352 1 95.38 80 ALA A N 1
ATOM 584 C CA . ALA A 1 80 ? 18.5 -3.795 -4.105 1 95.38 80 ALA A CA 1
ATOM 585 C C . ALA A 1 80 ? 17.75 -2.465 -4.129 1 95.38 80 ALA A C 1
ATOM 587 O O . ALA A 1 80 ? 17.266 -2 -3.094 1 95.38 80 ALA A O 1
ATOM 588 N N . ARG A 1 81 ? 17.672 -1.928 -5.305 1 96.38 81 ARG A N 1
ATOM 589 C CA . ARG A 1 81 ? 17.016 -0.635 -5.453 1 96.38 81 ARG A CA 1
ATOM 590 C C . ARG A 1 81 ? 15.516 -0.807 -5.676 1 96.38 81 ARG A C 1
ATOM 592 O O . ARG A 1 81 ? 14.711 0.001 -5.199 1 96.38 81 ARG A O 1
ATOM 599 N N . TRP A 1 82 ? 15.086 -1.878 -6.312 1 96.88 82 TRP A N 1
ATOM 600 C CA . TRP A 1 82 ? 13.75 -1.842 -6.895 1 96.88 82 TRP A CA 1
ATOM 601 C C . TRP A 1 82 ? 12.867 -2.934 -6.301 1 96.88 82 TRP A C 1
ATOM 603 O O . TRP A 1 82 ? 11.672 -2.99 -6.582 1 96.88 82 TRP A O 1
ATOM 613 N N . ALA A 1 83 ? 13.43 -3.781 -5.434 1 97.81 83 ALA A N 1
ATOM 614 C CA . ALA A 1 83 ? 12.68 -4.906 -4.883 1 97.81 83 ALA A CA 1
ATOM 615 C C . ALA A 1 83 ? 11.445 -4.422 -4.129 1 97.81 83 ALA A C 1
ATOM 617 O O . ALA A 1 83 ? 10.344 -4.949 -4.324 1 97.81 83 ALA A O 1
ATOM 618 N N . PHE A 1 84 ? 11.641 -3.404 -3.305 1 98.12 84 PHE A N 1
ATOM 619 C CA . PHE A 1 84 ? 10.516 -2.896 -2.527 1 98.12 84 PHE A CA 1
ATOM 620 C C . PHE A 1 84 ? 9.422 -2.354 -3.445 1 98.12 84 PHE A C 1
ATOM 622 O O . PHE A 1 84 ? 8.242 -2.662 -3.266 1 98.12 84 PHE A O 1
ATOM 629 N N . THR A 1 85 ? 9.805 -1.548 -4.422 1 97.62 85 THR A N 1
ATOM 630 C CA . THR A 1 85 ? 8.859 -0.953 -5.363 1 97.62 85 THR A CA 1
ATOM 631 C C . THR A 1 85 ? 8.109 -2.035 -6.137 1 97.62 85 THR A C 1
ATOM 633 O O . THR A 1 85 ? 6.887 -1.987 -6.246 1 97.62 85 THR A O 1
ATOM 636 N N . PHE A 1 86 ? 8.828 -3.047 -6.609 1 97.62 86 PHE A N 1
ATOM 637 C CA . PHE A 1 86 ? 8.219 -4.109 -7.398 1 97.62 86 PHE A CA 1
ATOM 638 C C . PHE A 1 86 ? 7.25 -4.922 -6.547 1 97.62 86 PHE A C 1
ATOM 640 O O . PHE A 1 86 ? 6.121 -5.191 -6.969 1 97.62 86 PHE A O 1
ATOM 647 N N . GLN A 1 87 ? 7.711 -5.336 -5.375 1 97.88 87 GLN A N 1
ATOM 648 C CA . GLN A 1 87 ? 6.879 -6.18 -4.523 1 97.88 87 GLN A CA 1
ATOM 649 C C . GLN A 1 87 ? 5.602 -5.453 -4.109 1 97.88 87 GLN A C 1
ATOM 651 O O . GLN A 1 87 ? 4.531 -6.062 -4.035 1 97.88 87 GLN A O 1
ATOM 656 N N . THR A 1 88 ? 5.723 -4.109 -3.852 1 97.12 88 THR A N 1
ATOM 657 C CA . THR A 1 88 ? 4.547 -3.318 -3.508 1 97.12 88 THR A CA 1
ATOM 658 C C . THR A 1 88 ? 3.584 -3.238 -4.688 1 97.12 88 THR A C 1
ATOM 660 O O . THR A 1 88 ? 2.375 -3.422 -4.523 1 97.12 88 THR A O 1
ATOM 663 N N . PHE A 1 89 ? 4.094 -3.053 -5.852 1 96.5 89 PHE A N 1
ATOM 664 C CA . PHE A 1 89 ? 3.279 -2.902 -7.051 1 96.5 89 PHE A CA 1
ATOM 665 C C . PHE A 1 89 ? 2.639 -4.23 -7.441 1 96.5 89 PHE A C 1
ATOM 667 O O . PHE A 1 89 ? 1.455 -4.277 -7.781 1 96.5 89 PHE A O 1
ATOM 674 N N . SER A 1 90 ? 3.416 -5.277 -7.422 1 96.38 90 SER A N 1
ATOM 675 C CA . SER A 1 90 ? 2.904 -6.602 -7.75 1 96.38 90 SER A CA 1
ATOM 676 C C . SER A 1 90 ? 1.785 -7.012 -6.797 1 96.38 90 SER A C 1
ATOM 678 O O . SER A 1 90 ? 0.744 -7.512 -7.234 1 96.38 90 SER A O 1
ATOM 680 N N . CYS A 1 91 ? 1.985 -6.77 -5.504 1 96.06 91 CYS A N 1
ATOM 681 C CA . CYS A 1 91 ? 0.974 -7.117 -4.512 1 96.06 91 CYS A CA 1
ATOM 682 C C . CYS A 1 91 ? -0.298 -6.305 -4.719 1 96.06 91 CYS A C 1
ATOM 684 O O . CYS A 1 91 ? -1.404 -6.836 -4.629 1 96.06 91 CYS A O 1
ATOM 686 N N . LEU A 1 92 ? -0.128 -5.031 -5.004 1 94.12 92 LEU A N 1
ATOM 687 C CA . LEU A 1 92 ? -1.278 -4.172 -5.266 1 94.12 92 LEU A CA 1
ATOM 688 C C . LEU A 1 92 ? -2.109 -4.715 -6.422 1 94.12 92 LEU A C 1
ATOM 690 O O . LEU A 1 92 ? -3.332 -4.82 -6.32 1 94.12 92 LEU A O 1
ATOM 694 N N . GLY A 1 93 ? -1.457 -5.059 -7.516 1 93.69 93 GLY A N 1
ATOM 695 C CA . GLY A 1 93 ? -2.154 -5.598 -8.672 1 93.69 93 GLY A CA 1
ATOM 696 C C . GLY A 1 93 ? -2.928 -6.863 -8.367 1 93.69 93 GLY A C 1
ATOM 697 O O . GLY A 1 93 ? -4.074 -7.02 -8.797 1 93.69 93 GLY A O 1
ATOM 698 N N . ARG A 1 94 ? -2.354 -7.719 -7.633 1 94.5 94 ARG A N 1
ATOM 699 C CA . ARG A 1 94 ? -3.004 -8.977 -7.285 1 94.5 94 ARG A CA 1
ATOM 700 C C . ARG A 1 94 ? -4.188 -8.742 -6.348 1 94.5 94 ARG A C 1
ATOM 702 O O . ARG A 1 94 ? -5.207 -9.422 -6.449 1 94.5 94 ARG A O 1
ATOM 709 N N . LEU A 1 95 ? -3.955 -7.82 -5.402 1 93.44 95 LEU A N 1
ATOM 710 C CA . LEU A 1 95 ? -5.043 -7.484 -4.488 1 93.44 95 LEU A CA 1
ATOM 711 C C . LEU A 1 95 ? -6.234 -6.914 -5.246 1 93.44 95 LEU A C 1
ATOM 713 O O . LEU A 1 95 ? -7.379 -7.285 -4.98 1 93.44 95 LEU A O 1
ATOM 717 N N . GLN A 1 96 ? -5.984 -6.055 -6.164 1 92.56 96 GLN A N 1
ATOM 718 C CA . GLN A 1 96 ? -7.043 -5.484 -6.988 1 92.56 96 GLN A CA 1
ATOM 719 C C . GLN A 1 96 ? -7.797 -6.578 -7.746 1 92.56 96 GLN A C 1
ATOM 721 O O . GLN A 1 96 ? -9.031 -6.586 -7.773 1 92.56 96 GLN A O 1
ATOM 726 N N . ALA A 1 97 ? -7.078 -7.492 -8.344 1 91.38 97 ALA A N 1
ATOM 727 C CA . ALA A 1 97 ? -7.684 -8.602 -9.078 1 91.38 97 ALA A CA 1
ATOM 728 C C . ALA A 1 97 ? -8.508 -9.484 -8.148 1 91.38 97 ALA A C 1
ATOM 730 O O . ALA A 1 97 ? -9.586 -9.953 -8.531 1 91.38 97 ALA A O 1
ATOM 731 N N . GLN A 1 98 ? -8.008 -9.672 -6.988 1 89.88 98 GLN A N 1
ATOM 732 C CA . GLN A 1 98 ? -8.664 -10.523 -5.996 1 89.88 98 GLN A CA 1
ATOM 733 C C . GLN A 1 98 ? -10.008 -9.93 -5.57 1 89.88 98 GLN A C 1
ATOM 735 O O . GLN A 1 98 ? -10.922 -10.664 -5.195 1 89.88 98 GLN A O 1
ATOM 740 N N . LEU A 1 99 ? -10.117 -8.656 -5.609 1 89.81 99 LEU A N 1
ATOM 741 C CA . LEU A 1 99 ? -11.312 -7.98 -5.137 1 89.81 99 LEU A CA 1
ATOM 742 C C . LEU A 1 99 ? -12.383 -7.938 -6.227 1 89.81 99 LEU A C 1
ATOM 744 O O . LEU A 1 99 ? -13.539 -7.605 -5.957 1 89.81 99 LEU A O 1
ATOM 748 N N . GLU A 1 100 ? -12.008 -8.32 -7.422 1 89.06 100 GLU A N 1
ATOM 749 C CA . GLU A 1 100 ? -13 -8.375 -8.492 1 89.06 100 GLU A CA 1
ATOM 750 C C . GLU A 1 100 ? -14.016 -9.492 -8.258 1 89.06 100 GLU A C 1
ATOM 752 O O . GLU A 1 100 ? -13.656 -10.578 -7.793 1 89.06 100 GLU A O 1
ATOM 757 N N . ARG A 1 101 ? -15.258 -9.203 -8.539 1 87.25 101 ARG A N 1
ATOM 758 C CA . ARG A 1 101 ? -16.328 -10.188 -8.367 1 87.25 101 ARG A CA 1
ATOM 759 C C . ARG A 1 101 ? -16.109 -11.383 -9.289 1 87.25 101 ARG A C 1
ATOM 761 O O . ARG A 1 101 ? -15.898 -11.219 -10.492 1 87.25 101 ARG A O 1
ATOM 768 N N . PRO A 1 102 ? -16.25 -12.469 -8.703 1 87.56 102 PRO A N 1
ATOM 769 C CA . PRO A 1 102 ? -16.094 -13.648 -9.547 1 87.56 102 PRO A CA 1
ATOM 770 C C . PRO A 1 102 ? -17.25 -13.859 -10.508 1 87.56 102 PRO A C 1
ATOM 772 O O . PRO A 1 102 ? -18.406 -13.578 -10.156 1 87.56 102 PRO A O 1
ATOM 775 N N . GLU A 1 103 ? -17.031 -14.258 -11.742 1 86.69 103 GLU A N 1
ATOM 776 C CA . GLU A 1 103 ? -18.047 -14.5 -12.758 1 86.69 103 GLU A CA 1
ATOM 777 C C . GLU A 1 103 ? -18.328 -15.992 -12.922 1 86.69 103 GLU A C 1
ATOM 779 O O . GLU A 1 103 ? -19.203 -16.391 -13.688 1 86.69 103 GLU A O 1
ATOM 784 N N . GLY A 1 104 ? -18 -16.938 -12.039 1 87.56 104 GLY A N 1
ATOM 785 C CA . GLY A 1 104 ? -18.188 -18.375 -12.133 1 87.56 104 GLY A CA 1
ATOM 786 C C . GLY A 1 104 ? -18.094 -19.078 -10.789 1 87.56 104 GLY A C 1
ATOM 787 O O . GLY A 1 104 ? -17.938 -18.422 -9.758 1 87.56 104 GLY A O 1
ATOM 788 N N . PRO A 1 105 ? -18.344 -20.328 -10.961 1 91.38 105 PRO A N 1
ATOM 789 C CA . PRO A 1 105 ? -18.391 -21.109 -9.719 1 91.38 105 PRO A CA 1
ATOM 790 C C . PRO A 1 105 ? -17.016 -21.25 -9.062 1 91.38 105 PRO A C 1
ATOM 792 O O . PRO A 1 105 ? -16.922 -21.484 -7.859 1 91.38 105 PRO A O 1
ATOM 795 N N . VAL A 1 106 ? -15.977 -21.141 -9.953 1 93.88 106 VAL A N 1
ATOM 796 C CA . VAL A 1 106 ? -14.609 -21.281 -9.461 1 93.88 106 VAL A CA 1
ATOM 797 C C . VAL A 1 106 ? -13.734 -20.188 -10.07 1 93.88 106 VAL A C 1
ATOM 799 O O . VAL A 1 106 ? -13.867 -19.859 -11.258 1 93.88 106 VAL A O 1
ATOM 802 N N . ARG A 1 107 ? -12.906 -19.609 -9.305 1 95.06 107 ARG A N 1
ATOM 803 C CA . ARG A 1 107 ? -11.875 -18.703 -9.781 1 95.06 107 ARG A CA 1
ATOM 804 C C . ARG A 1 107 ? -10.484 -19.219 -9.438 1 95.06 107 ARG A C 1
ATOM 806 O O . ARG A 1 107 ? -10.203 -19.562 -8.289 1 95.06 107 ARG A O 1
ATOM 813 N N . VAL A 1 108 ? -9.648 -19.328 -10.438 1 96.38 108 VAL A N 1
ATOM 814 C CA . VAL A 1 108 ? -8.258 -19.719 -10.227 1 96.38 108 VAL A CA 1
ATOM 815 C C . VAL A 1 108 ? -7.332 -18.547 -10.531 1 96.38 108 VAL A C 1
ATOM 817 O O . VAL A 1 108 ? -7.324 -18.031 -11.656 1 96.38 108 VAL A O 1
ATOM 820 N N . SER A 1 109 ? -6.586 -18.125 -9.555 1 96.5 109 SER A N 1
ATOM 821 C CA . SER A 1 109 ? -5.637 -17.031 -9.727 1 96.5 109 SER A CA 1
ATOM 822 C C . SER A 1 109 ? -4.207 -17.547 -9.852 1 96.5 109 SER A C 1
ATOM 824 O O . SER A 1 109 ? -3.811 -18.469 -9.125 1 96.5 109 SER A O 1
ATOM 826 N N . GLU A 1 110 ? -3.529 -16.953 -10.812 1 97 110 GLU A N 1
ATOM 827 C CA . GLU A 1 110 ? -2.096 -17.203 -10.875 1 97 110 GLU A CA 1
ATOM 828 C C . GLU A 1 110 ? -1.356 -16.484 -9.75 1 97 110 GLU A C 1
ATOM 830 O O . GLU A 1 110 ? -1.122 -15.281 -9.82 1 97 110 GLU A O 1
ATOM 835 N N . ARG A 1 111 ? -0.981 -17.203 -8.773 1 97.12 111 ARG A N 1
ATOM 836 C CA . ARG A 1 111 ? -0.376 -16.75 -7.527 1 97.12 111 ARG A CA 1
ATOM 837 C C . ARG A 1 111 ? -1.388 -15.984 -6.676 1 97.12 111 ARG A C 1
ATOM 839 O O . ARG A 1 111 ? -2.582 -15.977 -6.977 1 97.12 111 ARG A O 1
ATOM 846 N N . SER A 1 112 ? -0.943 -15.594 -5.547 1 95.94 112 SER A N 1
ATOM 847 C CA . SER A 1 112 ? -1.758 -14.883 -4.566 1 95.94 112 SER A CA 1
ATOM 848 C C . SER A 1 112 ? -0.944 -13.82 -3.84 1 95.94 112 SER A C 1
ATOM 850 O O . SER A 1 112 ? 0.281 -13.766 -3.969 1 95.94 112 SER A O 1
ATOM 852 N N . VAL A 1 113 ? -1.599 -12.961 -3.096 1 96.62 113 VAL A N 1
ATOM 853 C CA . VAL A 1 113 ? -0.94 -11.938 -2.289 1 96.62 113 VAL A CA 1
ATOM 854 C C . VAL A 1 113 ? -0.097 -12.602 -1.201 1 96.62 113 VAL A C 1
ATOM 856 O O . VAL A 1 113 ? 0.801 -11.969 -0.637 1 96.62 113 VAL A O 1
ATOM 859 N N . TYR A 1 114 ? -0.277 -13.875 -0.923 1 96.75 114 TYR A N 1
ATOM 860 C CA . TYR A 1 114 ? 0.466 -14.578 0.114 1 96.75 114 TYR A CA 1
ATOM 861 C C . TYR A 1 114 ? 1.84 -15 -0.392 1 96.75 114 TYR A C 1
ATOM 863 O O . TYR A 1 114 ? 2.838 -14.875 0.323 1 96.75 114 TYR A O 1
ATOM 871 N N . SER A 1 115 ? 1.888 -15.453 -1.623 1 97.19 115 SER A N 1
ATOM 872 C CA . SER A 1 115 ? 3.199 -15.781 -2.168 1 97.19 115 SER A CA 1
ATOM 873 C C . SER A 1 115 ? 4.051 -14.531 -2.361 1 97.19 115 SER A C 1
ATOM 875 O O . SER A 1 115 ? 5.277 -14.594 -2.311 1 97.19 115 SER A O 1
ATOM 877 N N . ASP A 1 116 ? 3.365 -13.375 -2.551 1 97.56 116 ASP A N 1
ATOM 878 C CA . ASP A 1 116 ? 4.113 -12.125 -2.609 1 97.56 116 ASP A CA 1
ATOM 879 C C . ASP A 1 116 ? 4.973 -11.938 -1.361 1 97.56 116 ASP A C 1
ATOM 881 O O . ASP A 1 116 ? 6.137 -11.539 -1.457 1 97.56 116 ASP A O 1
ATOM 885 N N . ARG A 1 117 ? 4.43 -12.258 -0.247 1 97.56 117 ARG A N 1
ATOM 886 C CA . ARG A 1 117 ? 5.137 -12.031 1.008 1 97.56 117 ARG A CA 1
ATOM 887 C C . ARG A 1 117 ? 5.965 -13.258 1.398 1 97.56 117 ARG A C 1
ATOM 889 O O . ARG A 1 117 ? 7.164 -13.141 1.664 1 97.56 117 ARG A O 1
ATOM 896 N N . TYR A 1 118 ? 5.367 -14.461 1.357 1 97.56 118 TYR A N 1
ATOM 897 C CA . TYR A 1 118 ? 5.973 -15.641 1.97 1 97.56 118 TYR A CA 1
ATOM 898 C C . TYR A 1 118 ? 7.039 -16.234 1.06 1 97.56 118 TYR A C 1
ATOM 900 O O . TYR A 1 118 ? 7.875 -17.031 1.508 1 97.56 118 TYR A O 1
ATOM 908 N N . VAL A 1 119 ? 6.996 -15.836 -0.213 1 98.38 119 VAL A N 1
ATOM 909 C CA . VAL A 1 119 ? 7.945 -16.438 -1.145 1 98.38 119 VAL A CA 1
ATOM 910 C C . VAL A 1 119 ? 8.844 -15.352 -1.73 1 98.38 119 VAL A C 1
ATOM 912 O O . VAL A 1 119 ? 10.039 -15.289 -1.41 1 98.38 119 VAL A O 1
ATOM 915 N N . PHE A 1 120 ? 8.273 -14.375 -2.414 1 98.25 120 PHE A N 1
ATOM 916 C CA . PHE A 1 120 ? 9.07 -13.469 -3.227 1 98.25 120 PHE A CA 1
ATOM 917 C C . PHE A 1 120 ? 9.742 -12.414 -2.355 1 98.25 120 PHE A C 1
ATOM 919 O O . PHE A 1 120 ? 10.969 -12.289 -2.359 1 98.25 120 PHE A O 1
ATOM 926 N N . ALA A 1 121 ? 8.961 -11.672 -1.579 1 98.06 121 ALA A N 1
ATOM 927 C CA . ALA A 1 121 ? 9.555 -10.648 -0.729 1 98.06 121 ALA A CA 1
ATOM 928 C C . ALA A 1 121 ? 10.508 -11.266 0.294 1 98.06 121 ALA A C 1
ATOM 930 O O . ALA A 1 121 ? 11.594 -10.734 0.539 1 98.06 121 ALA A O 1
ATOM 931 N N . LYS A 1 122 ? 10.102 -12.383 0.853 1 97.5 122 LYS A N 1
ATOM 932 C CA . LYS A 1 122 ? 10.938 -13.07 1.83 1 97.5 122 LYS A CA 1
ATOM 933 C C . LYS A 1 122 ? 12.266 -13.5 1.208 1 97.5 122 LYS A C 1
ATOM 935 O O . LYS A 1 122 ? 13.32 -13.344 1.817 1 97.5 122 LYS A O 1
ATOM 940 N N . SER A 1 123 ? 12.25 -14.031 0.015 1 97.62 123 SER A N 1
ATOM 941 C CA . SER A 1 123 ? 13.461 -14.461 -0.669 1 97.62 123 SER A CA 1
ATOM 942 C C . SER A 1 123 ? 14.391 -13.281 -0.945 1 97.62 123 SER A C 1
ATOM 944 O O . SER A 1 123 ? 15.609 -13.398 -0.794 1 97.62 123 SER A O 1
ATOM 946 N N . LEU A 1 124 ? 13.781 -12.172 -1.359 1 97.38 124 LEU A N 1
ATOM 947 C CA . LEU A 1 124 ? 14.578 -10.977 -1.622 1 97.38 124 LEU A CA 1
ATOM 948 C C . LEU A 1 124 ? 15.219 -10.461 -0.34 1 97.38 124 LEU A C 1
ATOM 950 O O . LEU A 1 124 ? 16.375 -10.016 -0.354 1 97.38 124 LEU A O 1
ATOM 954 N N . PHE A 1 125 ? 14.562 -10.57 0.752 1 96.5 125 PHE A N 1
ATOM 955 C CA . PHE A 1 125 ? 15.109 -10.148 2.037 1 96.5 125 PHE A CA 1
ATOM 956 C C . PHE A 1 125 ? 16.234 -11.078 2.482 1 96.5 125 PHE A C 1
ATOM 958 O O . PHE A 1 125 ? 17.328 -10.617 2.805 1 96.5 125 PHE A O 1
ATOM 965 N N . GLU A 1 126 ? 15.938 -12.367 2.441 1 95.88 126 GLU A N 1
ATOM 966 C CA . GLU A 1 126 ? 16.938 -13.344 2.877 1 95.88 126 GLU A CA 1
ATOM 967 C C . GLU A 1 126 ? 18.156 -13.32 1.97 1 95.88 126 GLU A C 1
ATOM 969 O O . GLU A 1 126 ? 19.266 -13.625 2.412 1 95.88 126 GLU A O 1
ATOM 974 N N . GLY A 1 127 ? 17.938 -12.961 0.757 1 94.94 127 GLY A N 1
ATOM 975 C CA . GLY A 1 127 ? 19.031 -12.852 -0.192 1 94.94 127 GLY A CA 1
ATOM 976 C C . GLY A 1 127 ? 19.797 -11.539 -0.087 1 94.94 127 GLY A C 1
ATOM 977 O O . GLY A 1 127 ? 20.797 -11.344 -0.77 1 94.94 127 GLY A O 1
ATOM 978 N N . GLY A 1 128 ? 19.281 -10.57 0.7 1 94.44 128 GLY A N 1
ATOM 979 C CA . GLY A 1 128 ? 19.969 -9.32 0.95 1 94.44 128 GLY A CA 1
ATOM 980 C C . GLY A 1 128 ? 19.578 -8.219 -0.018 1 94.44 128 GLY A C 1
ATOM 981 O O . GLY A 1 128 ? 20.141 -7.125 0.012 1 94.44 128 GLY A O 1
ATOM 982 N N . GLN A 1 129 ? 18.641 -8.477 -0.865 1 95.81 129 GLN A N 1
ATOM 983 C CA . GLN A 1 129 ? 18.266 -7.512 -1.891 1 95.81 129 GLN A CA 1
ATOM 984 C C . GLN A 1 129 ? 17.125 -6.605 -1.406 1 95.81 129 GLN A C 1
ATOM 986 O O . GLN A 1 129 ? 16.844 -5.586 -2.031 1 95.81 129 GLN A O 1
ATOM 991 N N . LEU A 1 130 ? 16.516 -6.973 -0.333 1 95.44 130 LEU A N 1
ATOM 992 C CA . LEU A 1 130 ? 15.523 -6.141 0.349 1 95.44 130 LEU A CA 1
ATOM 993 C C . LEU A 1 130 ? 16.016 -5.742 1.736 1 95.44 130 LEU A C 1
ATOM 995 O O . LEU A 1 130 ? 16.203 -6.598 2.6 1 95.44 130 LEU A O 1
ATOM 999 N N . ASP A 1 131 ? 16.156 -4.488 1.91 1 93.5 131 ASP A N 1
ATOM 1000 C CA . ASP A 1 131 ? 16.688 -3.938 3.156 1 93.5 131 ASP A CA 1
ATOM 1001 C C . ASP A 1 131 ? 15.789 -4.305 4.336 1 93.5 131 ASP A C 1
ATOM 1003 O O . ASP A 1 131 ? 14.57 -4.438 4.184 1 93.5 131 ASP A O 1
ATOM 1007 N N . ALA A 1 132 ? 16.406 -4.453 5.52 1 92.88 132 ALA A N 1
ATOM 1008 C CA . ALA A 1 132 ? 15.656 -4.84 6.715 1 92.88 132 ALA A CA 1
ATOM 1009 C C . ALA A 1 132 ? 14.539 -3.846 7.008 1 92.88 132 ALA A C 1
ATOM 1011 O O . ALA A 1 132 ? 13.445 -4.234 7.434 1 92.88 132 ALA A O 1
ATOM 1012 N N . LEU A 1 133 ? 14.82 -2.58 6.801 1 93.38 133 LEU A N 1
ATOM 1013 C CA . LEU A 1 133 ? 13.812 -1.548 7.004 1 93.38 133 LEU A CA 1
ATOM 1014 C C . LEU A 1 133 ? 12.664 -1.711 6.008 1 93.38 133 LEU A C 1
ATOM 1016 O O . LEU A 1 133 ? 11.492 -1.643 6.391 1 93.38 133 LEU A O 1
ATOM 1020 N N . GLU A 1 134 ? 13 -1.985 4.801 1 95.75 134 GLU A N 1
ATOM 1021 C CA . GLU A 1 134 ? 11.992 -2.199 3.764 1 95.75 134 GLU A CA 1
ATOM 1022 C C . GLU A 1 134 ? 11.164 -3.453 4.043 1 95.75 134 GLU A C 1
ATOM 1024 O O . GLU A 1 134 ? 9.953 -3.463 3.832 1 95.75 134 GLU A O 1
ATOM 1029 N N . TRP A 1 135 ? 11.883 -4.445 4.496 1 96 135 TRP A N 1
ATOM 1030 C CA . TRP A 1 135 ? 11.18 -5.68 4.824 1 96 135 TRP A CA 1
ATOM 1031 C C . TRP A 1 135 ? 10.172 -5.449 5.949 1 96 135 TRP A C 1
ATOM 1033 O O . TRP A 1 135 ? 9.031 -5.918 5.875 1 96 135 TRP A O 1
ATOM 1043 N N . ALA A 1 136 ? 10.539 -4.73 6.969 1 94.81 136 ALA A N 1
ATOM 1044 C CA . ALA A 1 136 ? 9.648 -4.418 8.078 1 94.81 136 ALA A CA 1
ATOM 1045 C C . ALA A 1 136 ? 8.422 -3.643 7.598 1 94.81 136 ALA A C 1
ATOM 1047 O O . ALA A 1 136 ? 7.289 -3.967 7.961 1 94.81 136 ALA A O 1
ATOM 1048 N N . ILE A 1 137 ? 8.648 -2.664 6.781 1 95.56 137 ILE A N 1
ATOM 1049 C CA . ILE A 1 137 ? 7.574 -1.838 6.242 1 95.56 137 ILE A CA 1
ATOM 1050 C C . ILE A 1 137 ? 6.664 -2.688 5.359 1 95.56 137 ILE A C 1
ATOM 1052 O O . ILE A 1 137 ? 5.438 -2.592 5.449 1 95.56 137 ILE A O 1
ATOM 1056 N N . TYR A 1 138 ? 7.297 -3.518 4.523 1 96.75 138 TYR A N 1
ATOM 1057 C CA . TYR A 1 138 ? 6.527 -4.367 3.619 1 96.75 138 TYR A CA 1
ATOM 1058 C C . TYR A 1 138 ? 5.613 -5.301 4.398 1 96.75 138 TYR A C 1
ATOM 1060 O O . TYR A 1 138 ? 4.453 -5.5 4.02 1 96.75 138 TYR A O 1
ATOM 1068 N N . GLN A 1 139 ? 6.117 -5.875 5.48 1 95.62 139 GLN A N 1
ATOM 1069 C CA . GLN A 1 139 ? 5.316 -6.777 6.301 1 95.62 139 GLN A CA 1
ATOM 1070 C C . GLN A 1 139 ? 4.121 -6.051 6.914 1 95.62 139 GLN A C 1
ATOM 1072 O O . GLN A 1 139 ? 3 -6.566 6.895 1 95.62 139 GLN A O 1
ATOM 1077 N N . GLU A 1 140 ? 4.348 -4.922 7.434 1 93.69 140 GLU A N 1
ATOM 1078 C CA . GLU A 1 140 ? 3.264 -4.141 8.023 1 93.69 140 GLU A CA 1
ATOM 1079 C C . GLU A 1 140 ? 2.227 -3.756 6.969 1 93.69 140 GLU A C 1
ATOM 1081 O O . GLU A 1 140 ? 1.023 -3.879 7.199 1 93.69 140 GLU A O 1
ATOM 1086 N N . TRP A 1 141 ? 2.803 -3.275 5.914 1 94.69 141 TRP A N 1
ATOM 1087 C CA . TRP A 1 141 ? 1.969 -2.873 4.789 1 94.69 141 TRP A CA 1
ATOM 1088 C C . TRP A 1 141 ? 1.112 -4.039 4.301 1 94.69 141 TRP A C 1
ATOM 1090 O O . TRP A 1 141 ? -0.103 -3.9 4.145 1 94.69 141 TRP A O 1
ATOM 1100 N N . HIS A 1 142 ? 1.681 -5.125 4.082 1 96.12 142 HIS A N 1
ATOM 1101 C CA . HIS A 1 142 ? 1.001 -6.328 3.613 1 96.12 142 HIS A CA 1
ATOM 1102 C C . HIS A 1 142 ? -0.048 -6.793 4.617 1 96.12 142 HIS A C 1
ATOM 1104 O O . HIS A 1 142 ? -1.184 -7.094 4.242 1 96.12 142 HIS A O 1
ATOM 1110 N N . THR A 1 143 ? 0.292 -6.848 5.914 1 94.75 143 THR A N 1
ATOM 1111 C CA . THR A 1 143 ? -0.63 -7.258 6.969 1 94.75 143 THR A CA 1
ATOM 1112 C C . THR A 1 143 ? -1.858 -6.352 6.992 1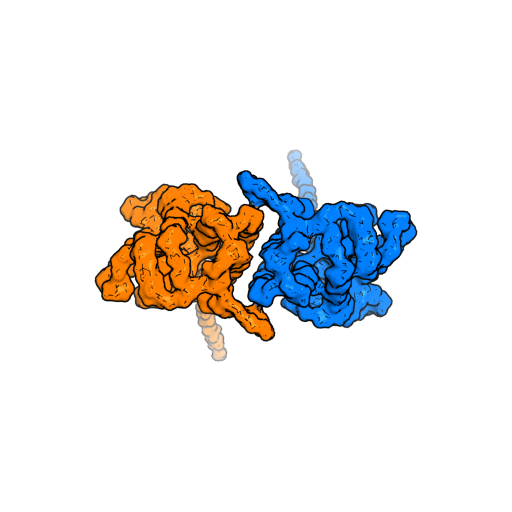 94.75 143 THR A C 1
ATOM 1114 O O . THR A 1 143 ? -2.99 -6.832 7.066 1 94.75 143 THR A O 1
ATOM 1117 N N . PHE A 1 144 ? -1.63 -5.145 6.918 1 92.81 144 PHE A N 1
ATOM 1118 C CA . PHE A 1 144 ? -2.723 -4.18 6.984 1 92.81 144 PHE A CA 1
ATOM 1119 C C . PHE A 1 144 ? -3.639 -4.312 5.773 1 92.81 144 PHE A C 1
ATOM 1121 O O . PHE A 1 144 ? -4.855 -4.449 5.922 1 92.81 144 PHE A O 1
ATOM 1128 N N . LEU A 1 145 ? -3.078 -4.301 4.578 1 92.75 145 LEU A N 1
ATOM 1129 C CA . LEU A 1 145 ? -3.871 -4.285 3.355 1 92.75 145 LEU A CA 1
ATOM 1130 C C . LEU A 1 145 ? -4.621 -5.598 3.176 1 92.75 145 LEU A C 1
ATOM 1132 O O . LEU A 1 145 ? -5.824 -5.602 2.9 1 92.75 145 LEU A O 1
ATOM 1136 N N . VAL A 1 146 ? -3.904 -6.668 3.301 1 93 146 VAL A N 1
ATOM 1137 C CA . VAL A 1 146 ? -4.523 -7.977 3.123 1 93 146 VAL A CA 1
ATOM 1138 C C . VAL A 1 146 ? -5.531 -8.227 4.242 1 93 146 VAL A C 1
ATOM 1140 O O . VAL A 1 146 ? -6.582 -8.836 4.016 1 93 146 VAL A O 1
ATOM 1143 N N . GLY A 1 147 ? -5.266 -7.75 5.434 1 91.56 147 GLY A N 1
ATOM 1144 C CA . GLY A 1 147 ? -6.211 -7.855 6.527 1 91.56 147 GLY A CA 1
ATOM 1145 C C . GLY A 1 147 ? -7.492 -7.074 6.293 1 91.56 147 GLY A C 1
ATOM 1146 O O . GLY A 1 147 ? -8.586 -7.562 6.574 1 91.56 147 GLY A O 1
ATOM 1147 N N . GLN A 1 148 ? -7.344 -5.93 5.758 1 89 148 GLN A N 1
ATOM 1148 C CA . GLN A 1 148 ? -8.484 -5.047 5.559 1 89 148 GLN A CA 1
ATOM 1149 C C . GLN A 1 148 ? -9.281 -5.445 4.316 1 89 148 GLN A C 1
ATOM 1151 O O . GLN A 1 148 ? -10.516 -5.383 4.316 1 89 148 GLN A O 1
ATOM 1156 N N . LEU A 1 149 ? -8.578 -5.879 3.285 1 87 149 LEU A N 1
ATOM 1157 C CA . LEU A 1 149 ? -9.25 -5.996 1.994 1 87 149 LEU A CA 1
ATOM 1158 C C . LEU A 1 149 ? -9.266 -7.445 1.518 1 87 149 LEU A C 1
ATOM 1160 O O . LEU A 1 149 ? -10.117 -7.828 0.717 1 87 149 LEU A O 1
ATOM 1164 N N . GLY A 1 150 ? -8.344 -8.203 1.987 1 76 150 GLY A N 1
ATOM 1165 C CA . GLY A 1 150 ? -8.125 -9.5 1.364 1 76 150 GLY A CA 1
ATOM 1166 C C . GLY A 1 150 ? -8.688 -10.656 2.17 1 76 150 GLY A C 1
ATOM 1167 O O . GLY A 1 150 ? -8.836 -11.766 1.655 1 76 150 GLY A O 1
ATOM 1168 N N . ALA A 1 151 ? -9.008 -10.414 3.336 1 72.25 151 ALA A N 1
ATOM 1169 C CA . ALA A 1 151 ? -9.375 -11.516 4.23 1 72.25 151 ALA A CA 1
ATOM 1170 C C . ALA A 1 151 ? -10.617 -12.242 3.732 1 72.25 151 ALA A C 1
ATOM 1172 O O . ALA A 1 151 ? -10.656 -13.469 3.719 1 72.25 151 ALA A O 1
ATOM 1173 N N . HIS A 1 152 ? -11.492 -11.531 3.121 1 79.31 152 HIS A N 1
ATOM 1174 C CA . HIS A 1 152 ? -12.758 -12.133 2.736 1 79.31 152 HIS A CA 1
ATOM 1175 C C . HIS A 1 152 ? -12.664 -12.781 1.358 1 79.31 152 HIS A C 1
ATOM 1177 O O . HIS A 1 152 ? -13.586 -13.484 0.933 1 79.31 152 HIS A O 1
ATOM 1183 N N . THR A 1 153 ? -11.477 -12.594 0.788 1 85 153 THR A N 1
ATOM 1184 C CA . THR A 1 153 ? -11.312 -13.141 -0.554 1 85 153 THR A CA 1
ATOM 1185 C C . THR A 1 153 ? -10.102 -14.062 -0.614 1 85 153 THR A C 1
ATOM 1187 O O . THR A 1 153 ? -9.539 -14.297 -1.688 1 85 153 THR A O 1
ATOM 1190 N N . ALA A 1 154 ? -9.766 -14.578 0.498 1 91.38 154 ALA A N 1
ATOM 1191 C CA . ALA A 1 154 ? -8.633 -15.5 0.556 1 91.38 154 ALA A CA 1
ATOM 1192 C C . ALA A 1 154 ? -8.922 -16.781 -0.214 1 91.38 154 ALA A C 1
ATOM 1194 O O . ALA A 1 154 ? -10.07 -17.219 -0.286 1 91.38 154 ALA A O 1
ATOM 1195 N N . PRO A 1 155 ? -7.891 -17.359 -0.836 1 93.81 155 PRO A N 1
ATOM 1196 C CA . PRO A 1 155 ? -8.109 -18.656 -1.499 1 93.81 155 PRO A CA 1
ATOM 1197 C C . PRO A 1 155 ? -8.578 -19.734 -0.536 1 93.81 155 PRO A C 1
ATOM 1199 O O . PRO A 1 155 ? -8.133 -19.781 0.614 1 93.81 155 PRO A O 1
ATOM 1202 N N . HIS A 1 156 ? -9.477 -20.547 -1.057 1 92.12 156 HIS A N 1
ATOM 1203 C CA . HIS A 1 156 ? -9.961 -21.688 -0.287 1 92.12 156 HIS A CA 1
ATOM 1204 C C . HIS A 1 156 ? -8.961 -22.844 -0.296 1 92.12 156 HIS A C 1
ATOM 1206 O O . HIS A 1 156 ? -8.953 -23.672 0.607 1 92.12 156 HIS A O 1
ATOM 1212 N N . ALA A 1 157 ? -8.18 -22.906 -1.342 1 94.44 157 ALA A N 1
ATOM 1213 C CA . ALA A 1 157 ? -7.16 -23.938 -1.503 1 94.44 157 ALA A CA 1
ATOM 1214 C C . ALA A 1 157 ? -6.059 -23.484 -2.453 1 94.44 157 ALA A C 1
ATOM 1216 O O . ALA A 1 157 ? -6.223 -22.5 -3.184 1 94.44 157 ALA A O 1
ATOM 1217 N N . PHE A 1 158 ? -4.941 -24.219 -2.391 1 96.94 158 PHE A N 1
ATOM 1218 C CA . PHE A 1 158 ? -3.816 -23.922 -3.271 1 96.94 158 PHE A CA 1
ATOM 1219 C C . PHE A 1 158 ? -3.539 -25.109 -4.199 1 96.94 158 PHE A C 1
ATOM 1221 O O . PHE A 1 158 ? -3.613 -26.266 -3.785 1 96.94 158 PHE A O 1
ATOM 1228 N N . LEU A 1 159 ? -3.369 -24.828 -5.441 1 97.75 159 LEU A N 1
ATOM 1229 C CA . LEU A 1 159 ? -2.754 -25.75 -6.383 1 97.75 159 LEU A CA 1
ATOM 1230 C C . LEU A 1 159 ? -1.257 -25.484 -6.512 1 97.75 159 LEU A C 1
ATOM 1232 O O . LEU A 1 159 ? -0.849 -24.422 -6.977 1 97.75 159 LEU A O 1
ATOM 1236 N N . TYR A 1 160 ? -0.441 -26.422 -6.129 1 98.44 160 TYR A N 1
ATOM 1237 C CA . TYR A 1 160 ? 1.005 -26.234 -6.121 1 98.44 160 TYR A CA 1
ATOM 1238 C C . TYR A 1 160 ? 1.671 -27.031 -7.23 1 98.44 160 TYR A C 1
ATOM 1240 O O . TYR A 1 160 ? 1.763 -28.266 -7.145 1 98.44 160 TYR A O 1
ATOM 1248 N N . LEU A 1 161 ? 2.062 -26.344 -8.289 1 98.5 161 LEU A N 1
ATOM 1249 C CA . LEU A 1 161 ? 2.871 -26.984 -9.328 1 98.5 161 LEU A CA 1
ATOM 1250 C C . LEU A 1 161 ? 4.312 -27.156 -8.859 1 98.5 161 LEU A C 1
ATOM 1252 O O . LEU A 1 161 ? 5.02 -26.172 -8.625 1 98.5 161 LEU A O 1
ATOM 1256 N N . ARG A 1 162 ? 4.707 -28.375 -8.812 1 98.19 162 ARG A N 1
ATOM 1257 C CA . ARG A 1 162 ? 6.008 -28.672 -8.219 1 98.19 162 ARG A CA 1
ATOM 1258 C C . ARG A 1 162 ? 6.957 -29.266 -9.258 1 98.19 162 ARG A C 1
ATOM 1260 O O . ARG A 1 162 ? 6.605 -30.234 -9.945 1 98.19 162 ARG A O 1
ATOM 1267 N N . ALA A 1 163 ? 8.047 -28.688 -9.469 1 98.25 163 ALA A N 1
ATOM 1268 C CA . ALA A 1 163 ? 9.172 -29.172 -10.273 1 98.25 163 ALA A CA 1
ATOM 1269 C C . ALA A 1 163 ? 10.5 -28.719 -9.688 1 98.25 163 ALA A C 1
ATOM 1271 O O . ALA A 1 163 ? 10.539 -27.781 -8.875 1 98.25 163 ALA A O 1
ATOM 1272 N N . SER A 1 164 ? 11.586 -29.344 -10.062 1 98.38 164 SER A N 1
ATOM 1273 C CA . SER A 1 164 ? 12.898 -28.969 -9.555 1 98.38 164 SER A CA 1
ATOM 1274 C C . SER A 1 164 ? 13.328 -27.609 -10.094 1 98.38 164 SER A C 1
ATOM 1276 O O . SER A 1 164 ? 12.961 -27.234 -11.211 1 98.38 164 SER A O 1
ATOM 1278 N N . PRO A 1 165 ? 14.102 -26.859 -9.297 1 98.69 165 PRO A N 1
ATOM 1279 C CA . PRO A 1 165 ? 14.648 -25.594 -9.789 1 98.69 165 PRO A CA 1
ATOM 1280 C C . PRO A 1 165 ? 15.43 -25.75 -11.086 1 98.69 165 PRO A C 1
ATOM 1282 O O . PRO A 1 165 ? 15.414 -24.859 -11.938 1 98.69 165 PRO A O 1
ATOM 1285 N N . GLN A 1 166 ? 16.125 -26.891 -11.258 1 98.25 166 GLN A N 1
ATOM 1286 C CA . GLN A 1 166 ? 16.859 -27.172 -12.492 1 98.25 166 GLN A CA 1
ATOM 1287 C C . GLN A 1 166 ? 15.922 -27.234 -13.688 1 98.25 166 GLN A C 1
ATOM 1289 O O . GLN A 1 166 ? 16.219 -26.672 -14.75 1 98.25 166 GLN A O 1
ATOM 1294 N N . ARG A 1 167 ? 14.891 -27.922 -13.516 1 97.94 167 ARG A N 1
ATOM 1295 C CA . ARG A 1 167 ? 13.891 -28 -14.57 1 97.94 167 ARG A CA 1
ATOM 1296 C C . ARG A 1 167 ? 13.312 -26.625 -14.891 1 97.94 167 ARG A C 1
ATOM 1298 O O . ARG A 1 167 ? 13.133 -26.266 -16.062 1 97.94 167 ARG A O 1
ATOM 1305 N N . CYS A 1 168 ? 13 -25.844 -13.844 1 98 168 CYS A N 1
ATOM 1306 C CA . CYS A 1 168 ? 12.484 -24.484 -14.031 1 98 168 CYS A CA 1
ATOM 1307 C C . CYS A 1 168 ? 13.477 -23.625 -14.797 1 98 168 CYS A C 1
ATOM 1309 O O . CYS A 1 168 ? 13.086 -22.844 -15.664 1 98 168 CYS A O 1
ATOM 1311 N N . LEU A 1 169 ? 14.773 -23.797 -14.484 1 97.62 169 LEU A N 1
ATOM 1312 C CA . LEU A 1 169 ? 15.797 -23.031 -15.188 1 97.62 169 LEU A CA 1
ATOM 1313 C C . LEU A 1 169 ? 15.828 -23.391 -16.672 1 97.62 169 LEU A C 1
ATOM 1315 O O . LEU A 1 169 ? 15.938 -22.516 -17.531 1 97.62 169 LEU A O 1
ATOM 1319 N N . GLU A 1 170 ? 15.734 -24.656 -16.969 1 96.69 170 GLU A N 1
ATOM 1320 C CA . GLU A 1 170 ? 15.695 -25.109 -18.359 1 96.69 170 GLU A CA 1
ATOM 1321 C C . GLU A 1 170 ? 14.516 -24.5 -19.109 1 96.69 170 GLU A C 1
ATOM 1323 O O . GLU A 1 170 ? 14.672 -24.016 -20.219 1 96.69 170 GLU A O 1
ATOM 1328 N N . ARG A 1 171 ? 13.359 -24.5 -18.484 1 96.69 171 ARG A N 1
ATOM 1329 C CA . ARG A 1 171 ? 12.164 -23.938 -19.094 1 96.69 171 ARG A CA 1
ATOM 1330 C C . ARG A 1 171 ? 12.281 -22.422 -19.266 1 96.69 171 ARG A C 1
ATOM 1332 O O . ARG A 1 171 ? 11.797 -21.859 -20.25 1 96.69 171 ARG A O 1
ATOM 1339 N N . LEU A 1 172 ? 12.883 -21.812 -18.25 1 95.25 172 LEU A N 1
ATOM 1340 C CA . LEU A 1 172 ? 13.117 -20.375 -18.281 1 95.25 172 LEU A CA 1
ATOM 1341 C C . LEU A 1 172 ? 13.969 -19.984 -19.484 1 95.25 172 LEU A C 1
ATOM 1343 O O . LEU A 1 172 ? 13.664 -19.031 -20.188 1 95.25 172 LEU A O 1
ATOM 1347 N N . ARG A 1 173 ? 15.008 -20.75 -19.781 1 94.25 173 ARG A N 1
ATOM 1348 C CA . ARG A 1 173 ? 15.906 -20.5 -20.891 1 94.25 173 ARG A CA 1
ATOM 1349 C C . ARG A 1 173 ? 15.203 -20.734 -22.234 1 94.25 173 ARG A C 1
ATOM 1351 O O . ARG A 1 173 ? 15.445 -20.016 -23.203 1 94.25 173 ARG A O 1
ATOM 1358 N N . CYS A 1 174 ? 14.297 -21.609 -22.219 1 91.88 174 CYS A N 1
ATOM 1359 C CA . CYS A 1 174 ? 13.547 -21.938 -23.438 1 91.88 174 CYS A CA 1
ATOM 1360 C C . CYS A 1 174 ? 12.562 -20.812 -23.781 1 91.88 174 CYS A C 1
ATOM 1362 O O . CYS A 1 174 ? 12.453 -20.422 -24.938 1 91.88 174 CYS A O 1
ATOM 1364 N N . ARG A 1 175 ? 11.812 -20.297 -22.812 1 89.19 175 ARG A N 1
ATOM 1365 C CA . ARG A 1 175 ? 10.836 -19.234 -23.078 1 89.19 175 ARG A CA 1
ATOM 1366 C C . ARG A 1 175 ? 11.523 -17.906 -23.359 1 89.19 175 ARG A C 1
ATOM 1368 O O . ARG A 1 175 ? 10.961 -17.047 -24.031 1 89.19 175 ARG A O 1
ATOM 1375 N N . ALA A 1 176 ? 12.648 -17.625 -22.844 1 86.12 176 ALA A N 1
ATOM 1376 C CA . ALA A 1 176 ? 13.625 -16.594 -23.188 1 86.12 176 ALA A CA 1
ATOM 1377 C C . ALA A 1 176 ? 13.008 -15.195 -23.078 1 86.12 176 ALA A C 1
ATOM 1379 O O . ALA A 1 176 ? 13.133 -14.383 -24 1 86.12 176 ALA A O 1
ATOM 1380 N N . ARG A 1 177 ? 12.398 -14.875 -22.031 1 86.38 177 ARG A N 1
ATOM 1381 C CA . ARG A 1 177 ? 12.039 -13.492 -21.766 1 86.38 177 ARG A CA 1
ATOM 1382 C C . ARG A 1 177 ? 13.281 -12.633 -21.531 1 86.38 177 ARG A C 1
ATOM 1384 O O . ARG A 1 177 ? 14.141 -12.984 -20.734 1 86.38 177 ARG A O 1
ATOM 1391 N N . PRO A 1 178 ? 13.383 -11.562 -22.188 1 89.56 178 PRO A N 1
ATOM 1392 C CA . PRO A 1 178 ? 14.609 -10.766 -22.109 1 89.56 178 PRO A CA 1
ATOM 1393 C C . PRO A 1 178 ? 14.922 -10.305 -20.688 1 89.56 178 PRO A C 1
ATOM 1395 O O . PRO A 1 178 ? 16.094 -10.266 -20.297 1 89.56 178 PRO A O 1
ATOM 1398 N N . GLU A 1 179 ? 13.977 -10.023 -19.828 1 90.88 179 GLU A N 1
ATOM 1399 C CA . GLU A 1 179 ? 14.188 -9.508 -18.484 1 90.88 179 GLU A CA 1
ATOM 1400 C C . GLU A 1 179 ? 14.797 -10.578 -17.578 1 90.88 179 GLU A C 1
ATOM 1402 O O . GLU A 1 179 ? 15.438 -10.25 -16.578 1 90.88 179 GLU A O 1
ATOM 1407 N N . GLU A 1 180 ? 14.594 -11.859 -17.984 1 90.94 180 GLU A N 1
ATOM 1408 C CA . GLU A 1 180 ? 14.898 -12.945 -17.062 1 90.94 180 GLU A CA 1
ATOM 1409 C C . GLU A 1 180 ? 16.266 -13.562 -17.375 1 90.94 180 GLU A C 1
ATOM 1411 O O . GLU A 1 180 ? 16.641 -14.586 -16.797 1 90.94 180 GLU A O 1
ATOM 1416 N N . ARG A 1 181 ? 17 -12.93 -18.188 1 89.5 181 ARG A N 1
ATOM 1417 C CA . ARG A 1 181 ? 18.266 -13.492 -18.672 1 89.5 181 ARG A CA 1
ATOM 1418 C C . ARG A 1 181 ? 19.234 -13.727 -17.516 1 89.5 181 ARG A C 1
ATOM 1420 O O . ARG A 1 181 ? 20.016 -14.672 -17.547 1 89.5 181 ARG A O 1
ATOM 1427 N N . ASP A 1 182 ? 19.094 -12.953 -16.453 1 88.81 182 ASP A N 1
ATOM 1428 C CA . ASP A 1 182 ? 20.078 -13.008 -15.383 1 88.81 182 ASP A CA 1
ATOM 1429 C C . ASP A 1 182 ? 19.547 -13.773 -14.172 1 88.81 182 ASP A C 1
ATOM 1431 O O . ASP A 1 182 ? 20.172 -13.789 -13.117 1 88.81 182 ASP A O 1
ATOM 1435 N N . VAL A 1 183 ? 18.391 -14.414 -14.344 1 93.62 183 VAL A N 1
ATOM 1436 C CA . VAL A 1 183 ? 17.859 -15.234 -13.258 1 93.62 183 VAL A CA 1
ATOM 1437 C C . VAL A 1 183 ? 18.75 -16.453 -13.047 1 93.62 183 VAL A C 1
ATOM 1439 O O . VAL A 1 183 ? 19.125 -17.141 -14 1 93.62 183 VAL A O 1
ATOM 1442 N N . THR A 1 184 ? 19.125 -16.703 -11.852 1 94.81 184 THR A N 1
ATOM 1443 C CA . THR A 1 184 ? 20.094 -17.766 -11.555 1 94.81 184 THR A CA 1
ATOM 1444 C C . THR A 1 184 ? 19.406 -18.984 -10.953 1 94.81 184 THR A C 1
ATOM 1446 O O . THR A 1 184 ? 18.297 -18.875 -10.43 1 94.81 184 THR A O 1
ATOM 1449 N N . LEU A 1 185 ? 20.062 -20.047 -11.023 1 97.44 185 LEU A N 1
ATOM 1450 C CA . LEU A 1 185 ? 19.578 -21.266 -10.367 1 97.44 185 LEU A CA 1
ATOM 1451 C C . LEU A 1 185 ? 19.453 -21.047 -8.859 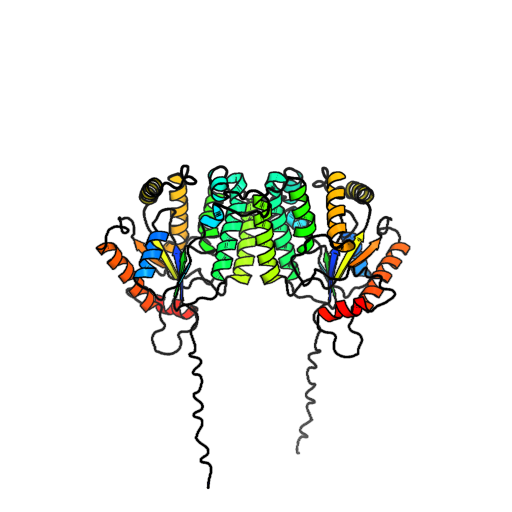1 97.44 185 LEU A C 1
ATOM 1453 O O . LEU A 1 185 ? 18.5 -21.547 -8.234 1 97.44 185 LEU A O 1
ATOM 1457 N N . ARG A 1 186 ? 20.375 -20.328 -8.297 1 96.88 186 ARG A N 1
ATOM 1458 C CA . ARG A 1 186 ? 20.359 -20.047 -6.859 1 96.88 186 ARG A CA 1
ATOM 1459 C C . ARG A 1 186 ? 19.062 -19.344 -6.453 1 96.88 186 ARG A C 1
ATOM 1461 O O . ARG A 1 186 ? 18.453 -19.688 -5.434 1 96.88 186 ARG A O 1
ATOM 1468 N N . TYR A 1 187 ? 18.688 -18.422 -7.211 1 96.25 187 TYR A N 1
ATOM 1469 C CA . TYR A 1 187 ? 17.453 -17.703 -6.918 1 96.25 187 TYR A CA 1
ATOM 1470 C C . TYR A 1 187 ? 16.25 -18.641 -7.008 1 96.25 187 TYR A C 1
ATOM 1472 O O . TYR A 1 187 ? 15.383 -18.625 -6.137 1 96.25 187 TYR A O 1
ATOM 1480 N N . LEU A 1 188 ? 16.203 -19.469 -8.031 1 98.19 188 LEU A N 1
ATOM 1481 C CA . LEU A 1 188 ? 15.109 -20.422 -8.188 1 98.19 188 LEU A CA 1
ATOM 1482 C C . LEU A 1 188 ? 15.078 -21.422 -7.035 1 98.19 188 LEU A C 1
ATOM 1484 O O . LEU A 1 188 ? 14 -21.844 -6.605 1 98.19 188 LEU A O 1
ATOM 1488 N N . GLN A 1 189 ? 16.234 -21.781 -6.594 1 98.62 189 GLN A N 1
ATOM 1489 C CA . GLN A 1 189 ? 16.328 -22.672 -5.438 1 98.62 189 GLN A CA 1
ATOM 1490 C C . GLN A 1 189 ? 15.766 -22 -4.188 1 98.62 189 GLN A C 1
ATOM 1492 O O . GLN A 1 189 ? 15.086 -22.656 -3.387 1 98.62 189 GLN A O 1
ATOM 1497 N N . GLN A 1 190 ? 16.062 -20.766 -4.039 1 98 190 GLN A N 1
ATOM 1498 C CA . GLN A 1 190 ? 15.523 -20.016 -2.906 1 98 190 GLN A CA 1
ATOM 1499 C C . GLN A 1 190 ? 14 -19.953 -2.965 1 98 190 GLN A C 1
ATOM 1501 O O . GLN A 1 190 ? 13.32 -20.172 -1.96 1 98 190 GLN A O 1
ATOM 1506 N N . LEU A 1 191 ? 13.492 -19.641 -4.133 1 98.5 191 LEU A N 1
ATOM 1507 C CA . LEU A 1 191 ? 12.047 -19.578 -4.316 1 98.5 191 LEU A CA 1
ATOM 1508 C C . LEU A 1 191 ? 11.406 -20.938 -4.023 1 98.5 191 LEU A C 1
ATOM 1510 O O . LEU A 1 191 ? 10.359 -21 -3.369 1 98.5 191 LEU A O 1
ATOM 1514 N N . HIS A 1 192 ? 12.023 -21.938 -4.551 1 98.69 192 HIS A N 1
ATOM 1515 C CA . HIS A 1 192 ? 11.531 -23.297 -4.324 1 98.69 192 HIS A CA 1
ATOM 1516 C C . HIS A 1 192 ? 11.469 -23.625 -2.836 1 98.69 192 HIS A C 1
ATOM 1518 O O . HIS A 1 192 ? 10.461 -24.156 -2.357 1 98.69 192 HIS A O 1
ATOM 1524 N N . ALA A 1 193 ? 12.492 -23.328 -2.15 1 98.5 193 ALA A N 1
ATOM 1525 C CA . ALA A 1 193 ? 12.562 -23.609 -0.719 1 98.5 193 ALA A CA 1
ATOM 1526 C C . ALA A 1 193 ? 11.445 -22.891 0.032 1 98.5 193 ALA A C 1
ATOM 1528 O O . ALA A 1 193 ? 10.82 -23.469 0.932 1 98.5 193 ALA A O 1
ATOM 1529 N N . GLN A 1 194 ? 11.18 -21.656 -0.285 1 98.31 194 GLN A N 1
ATOM 1530 C CA . GLN A 1 194 ? 10.117 -20.906 0.382 1 98.31 194 GLN A CA 1
ATOM 1531 C C . GLN A 1 194 ? 8.75 -21.516 0.082 1 98.31 194 GLN A C 1
ATOM 1533 O O . GLN A 1 194 ? 7.895 -21.594 0.964 1 98.31 194 GLN A O 1
ATOM 1538 N N . HIS A 1 195 ? 8.562 -21.938 -1.184 1 98.5 195 HIS A N 1
ATOM 1539 C CA . HIS A 1 195 ? 7.309 -22.594 -1.507 1 98.5 195 HIS A CA 1
ATOM 1540 C C . HIS A 1 195 ? 7.129 -23.875 -0.679 1 98.5 195 HIS A C 1
ATOM 1542 O O . HIS A 1 195 ? 6.047 -24.125 -0.148 1 98.5 195 HIS A O 1
ATOM 1548 N N . GLU A 1 196 ? 8.156 -24.641 -0.585 1 98.06 196 GLU A N 1
ATOM 1549 C CA . GLU A 1 196 ? 8.117 -25.891 0.165 1 98.06 196 GLU A CA 1
ATOM 1550 C C . GLU A 1 196 ? 7.832 -25.641 1.643 1 98.06 196 GLU A C 1
ATOM 1552 O O . GLU A 1 196 ? 6.973 -26.297 2.232 1 98.06 196 GLU A O 1
ATOM 1557 N N . ARG A 1 197 ? 8.492 -24.703 2.25 1 96.94 197 ARG A N 1
ATOM 1558 C CA . ARG A 1 197 ? 8.32 -24.375 3.662 1 96.94 197 ARG A CA 1
ATOM 1559 C C . ARG A 1 197 ? 6.906 -23.891 3.945 1 96.94 197 ARG A C 1
ATOM 1561 O O . ARG A 1 197 ? 6.34 -24.188 4.996 1 96.94 197 ARG A O 1
ATOM 1568 N N . TRP A 1 198 ? 6.391 -23.172 2.982 1 96.88 198 TRP A N 1
ATOM 1569 C CA . TRP A 1 198 ? 5.07 -22.578 3.154 1 96.88 198 TRP A CA 1
ATOM 1570 C C . TRP A 1 198 ? 3.971 -23.578 2.859 1 96.88 198 TRP A C 1
ATOM 1572 O O . TRP A 1 198 ? 3.145 -23.875 3.725 1 96.88 198 TRP A O 1
ATOM 1582 N N . LEU A 1 199 ? 3.996 -24.219 1.736 1 96.31 199 LEU A N 1
ATOM 1583 C CA . LEU A 1 199 ? 2.846 -24.969 1.241 1 96.31 199 LEU A CA 1
ATOM 1584 C C . LEU A 1 199 ? 2.904 -26.422 1.695 1 96.31 199 LEU A C 1
ATOM 1586 O O . LEU A 1 199 ? 1.865 -27.062 1.886 1 96.31 199 LEU A O 1
ATOM 1590 N N . LEU A 1 200 ? 4.051 -26.969 1.868 1 94.69 200 LEU A N 1
ATOM 1591 C CA . LEU A 1 200 ? 4.164 -28.391 2.141 1 94.69 200 LEU A CA 1
ATOM 1592 C C . LEU A 1 200 ? 4.547 -28.641 3.594 1 94.69 200 LEU A C 1
ATOM 1594 O O . LEU A 1 200 ? 3.811 -29.297 4.332 1 94.69 200 LEU A O 1
ATOM 1598 N N . GLU A 1 201 ? 5.629 -28.031 4.035 1 94.12 201 GLU A N 1
ATOM 1599 C CA . GLU A 1 201 ? 6.172 -28.281 5.363 1 94.12 201 GLU A CA 1
ATOM 1600 C C . GLU A 1 201 ? 5.387 -27.531 6.434 1 94.12 201 GLU A C 1
ATOM 1602 O O . GLU A 1 201 ? 5.449 -27.875 7.617 1 94.12 201 GLU A O 1
ATOM 1607 N N . ARG A 1 202 ? 4.793 -26.438 6.078 1 93.06 202 ARG A N 1
ATOM 1608 C CA . ARG A 1 202 ? 4.043 -25.578 6.984 1 93.06 202 ARG A CA 1
ATOM 1609 C C . ARG A 1 202 ? 4.93 -25.047 8.109 1 93.06 202 ARG A C 1
ATOM 1611 O O . ARG A 1 202 ? 4.508 -25 9.266 1 93.06 202 ARG A O 1
ATOM 1618 N N . SER A 1 203 ? 6.121 -24.812 7.758 1 93.62 203 SER A N 1
ATOM 1619 C CA . SER A 1 203 ? 7.078 -24.312 8.742 1 93.62 203 SER A CA 1
ATOM 1620 C C . SER A 1 203 ? 7.242 -22.797 8.625 1 93.62 203 SER A C 1
ATOM 1622 O O . SER A 1 203 ? 7.844 -22.172 9.5 1 93.62 203 SER A O 1
ATOM 1624 N N . ALA A 1 204 ? 6.742 -22.234 7.562 1 92.25 204 ALA A N 1
ATOM 1625 C CA . ALA A 1 204 ? 6.785 -20.781 7.41 1 92.25 204 ALA A CA 1
ATOM 1626 C C . ALA A 1 204 ? 5.801 -20.094 8.359 1 92.25 204 ALA A C 1
ATOM 1628 O O . ALA A 1 204 ? 4.734 -20.641 8.648 1 92.25 204 ALA A O 1
ATOM 1629 N N . GLU A 1 205 ? 6.238 -18.953 8.875 1 91.5 205 GLU A N 1
ATOM 1630 C CA . GLU A 1 205 ? 5.301 -18.156 9.656 1 91.5 205 GLU A CA 1
ATOM 1631 C C . GLU A 1 205 ? 4.203 -17.578 8.773 1 91.5 205 GLU A C 1
ATOM 1633 O O . GLU A 1 205 ? 4.484 -16.875 7.805 1 91.5 205 GLU A O 1
ATOM 1638 N N . VAL A 1 206 ? 2.961 -17.922 9.031 1 91.62 206 VAL A N 1
ATOM 1639 C CA . VAL A 1 206 ? 1.799 -17.438 8.289 1 91.62 206 VAL A CA 1
ATOM 1640 C C . VAL A 1 206 ? 0.958 -16.531 9.18 1 91.62 206 VAL A C 1
ATOM 1642 O O . VAL A 1 206 ? 0.549 -16.922 10.273 1 91.62 206 VAL A O 1
ATOM 1645 N N . HIS A 1 207 ? 0.566 -15.406 8.766 1 90.31 207 HIS A N 1
ATOM 1646 C CA . HIS A 1 207 ? 0.004 -14.352 9.602 1 90.31 207 HIS A CA 1
ATOM 1647 C C . HIS A 1 207 ? -1.511 -14.266 9.445 1 90.31 207 HIS A C 1
ATOM 1649 O O . HIS A 1 207 ? -2.172 -13.492 10.141 1 90.31 207 HIS A O 1
ATOM 1655 N N . PHE A 1 208 ? -1.965 -15.062 8.555 1 91.44 208 PHE A N 1
ATOM 1656 C CA . PHE A 1 208 ? -3.396 -15.023 8.281 1 91.44 208 PHE A CA 1
ATOM 1657 C C . PHE A 1 208 ? -4.031 -16.391 8.531 1 91.44 208 PHE A C 1
ATOM 1659 O O . PHE A 1 208 ? -3.656 -17.375 7.898 1 91.44 208 PHE A O 1
ATOM 1666 N N . ALA A 1 209 ? -5.047 -16.406 9.352 1 88.44 209 ALA A N 1
ATOM 1667 C CA . ALA A 1 209 ? -5.68 -17.656 9.773 1 88.44 209 ALA A CA 1
ATOM 1668 C C . ALA A 1 209 ? -6.383 -18.328 8.602 1 88.44 209 ALA A C 1
ATOM 1670 O O . ALA A 1 209 ? -6.426 -19.562 8.523 1 88.44 209 ALA A O 1
ATOM 1671 N N . GLU A 1 210 ? -6.855 -17.562 7.695 1 86.25 210 GLU A N 1
ATOM 1672 C CA . GLU A 1 210 ? -7.664 -18.062 6.594 1 86.25 210 GLU A CA 1
ATOM 1673 C C . GLU A 1 210 ? -6.855 -19 5.695 1 86.25 210 GLU A C 1
ATOM 1675 O O . GLU A 1 210 ? -7.414 -19.875 5.035 1 86.25 210 GLU A O 1
ATOM 1680 N N . VAL A 1 211 ? -5.488 -18.766 5.734 1 89.44 211 VAL A N 1
ATOM 1681 C CA . VAL A 1 211 ? -4.719 -19.547 4.777 1 89.44 211 VAL A CA 1
ATOM 1682 C C . VAL A 1 211 ? -3.717 -20.438 5.52 1 89.44 211 VAL A C 1
ATOM 1684 O O . VAL A 1 211 ? -2.957 -21.172 4.895 1 89.44 211 VAL A O 1
ATOM 1687 N N . ARG A 1 212 ? -3.676 -20.391 6.762 1 87.94 212 ARG A N 1
ATOM 1688 C CA . ARG A 1 212 ? -2.717 -21.141 7.555 1 87.94 212 ARG A CA 1
ATOM 1689 C C . ARG A 1 212 ? -2.9 -22.641 7.352 1 87.94 212 ARG A C 1
ATOM 1691 O O . ARG A 1 212 ? -1.921 -23.391 7.254 1 87.94 212 ARG A O 1
ATOM 1698 N N . HIS A 1 213 ? -4.176 -23.031 7.219 1 86.75 213 HIS A N 1
ATOM 1699 C CA . HIS A 1 213 ? -4.438 -24.453 7.074 1 86.75 213 HIS A CA 1
ATOM 1700 C C . HIS A 1 213 ? -5.207 -24.75 5.789 1 86.75 213 HIS A C 1
ATOM 1702 O O . HIS A 1 213 ? -5.914 -25.75 5.699 1 86.75 213 HIS A O 1
ATOM 1708 N N . ALA A 1 214 ? -5.062 -23.844 4.891 1 90.44 214 ALA A N 1
ATOM 1709 C CA . ALA A 1 214 ? -5.723 -24.078 3.609 1 90.44 214 ALA A CA 1
ATOM 1710 C C . ALA A 1 214 ? -5.156 -25.312 2.922 1 90.44 214 ALA A C 1
ATOM 1712 O O . ALA A 1 214 ? -3.945 -25.547 2.936 1 90.44 214 ALA A O 1
ATOM 1713 N N . PRO A 1 215 ? -6.027 -26.141 2.336 1 93.31 215 PRO A N 1
ATOM 1714 C CA . PRO A 1 215 ? -5.555 -27.344 1.66 1 93.31 215 PRO A CA 1
ATOM 1715 C C . PRO A 1 215 ? -4.676 -27.047 0.451 1 93.31 215 PRO A C 1
ATOM 1717 O O . PRO A 1 215 ? -4.871 -26.031 -0.219 1 93.31 215 PRO A O 1
ATOM 1720 N N . VAL A 1 216 ? -3.732 -27.953 0.229 1 95.62 216 VAL A N 1
ATOM 1721 C CA . VAL A 1 216 ? -2.812 -27.812 -0.893 1 95.62 216 VAL A CA 1
ATOM 1722 C C . VAL A 1 216 ? -2.824 -29.078 -1.744 1 95.62 216 VAL A C 1
ATOM 1724 O O . VAL A 1 216 ? -2.6 -30.172 -1.233 1 95.62 216 VAL A O 1
ATOM 1727 N N . LEU A 1 217 ? -3.197 -28.969 -2.992 1 96 217 LEU A N 1
ATOM 1728 C CA . LEU A 1 217 ? -3.023 -30.047 -3.955 1 96 217 LEU A CA 1
ATOM 1729 C C . LEU A 1 217 ? -1.684 -29.938 -4.672 1 96 217 LEU A C 1
ATOM 1731 O O . LEU A 1 217 ? -1.462 -28.984 -5.43 1 96 217 LEU A O 1
ATOM 1735 N N . VAL A 1 218 ? -0.822 -30.875 -4.426 1 97.12 218 VAL A N 1
ATOM 1736 C CA . VAL A 1 218 ? 0.49 -30.859 -5.062 1 97.12 218 VAL A CA 1
ATOM 1737 C C . VAL A 1 218 ? 0.421 -31.578 -6.406 1 97.12 218 VAL A C 1
ATOM 1739 O O . VAL A 1 218 ? -0.009 -32.719 -6.477 1 97.12 218 VAL A O 1
ATOM 1742 N N . LEU A 1 219 ? 0.763 -30.922 -7.449 1 97.31 219 LEU A N 1
ATOM 1743 C CA . LEU A 1 219 ? 0.766 -31.469 -8.797 1 97.31 219 LEU A CA 1
ATOM 1744 C C . LEU A 1 219 ? 2.188 -31.578 -9.344 1 97.31 219 LEU A C 1
ATOM 1746 O O . LEU A 1 219 ? 2.885 -30.578 -9.469 1 97.31 219 LEU A O 1
ATOM 1750 N N . ASP A 1 220 ? 2.578 -32.75 -9.633 1 97 220 ASP A N 1
ATOM 1751 C CA . ASP A 1 220 ? 3.922 -32.969 -10.156 1 97 220 ASP A CA 1
ATOM 1752 C C . ASP A 1 220 ? 4.012 -32.625 -11.633 1 97 220 ASP A C 1
ATOM 1754 O O . ASP A 1 220 ? 3.412 -33.281 -12.484 1 97 220 ASP A O 1
ATOM 1758 N N . VAL A 1 221 ? 4.848 -31.594 -11.906 1 97.81 221 VAL A N 1
ATOM 1759 C CA . VAL A 1 221 ? 4.988 -31.156 -13.297 1 97.81 221 VAL A CA 1
ATOM 1760 C C . VAL A 1 221 ? 6.461 -31.188 -13.703 1 97.81 221 VAL A C 1
ATOM 1762 O O . VAL A 1 221 ? 6.906 -30.359 -14.5 1 97.81 221 VAL A O 1
ATOM 1765 N N . GLU A 1 222 ? 7.242 -32.094 -13.086 1 97.38 222 GLU A N 1
ATOM 1766 C CA . GLU A 1 222 ? 8.641 -32.25 -13.461 1 97.38 222 GLU A CA 1
ATOM 1767 C C . GLU A 1 222 ? 8.789 -32.594 -14.938 1 97.38 222 GLU A C 1
ATOM 1769 O O . GLU A 1 222 ? 9.672 -32.094 -15.617 1 97.38 222 GLU A O 1
ATOM 1774 N N . GLY A 1 223 ? 7.918 -33.438 -15.375 1 94.62 223 GLY A N 1
ATOM 1775 C CA . GLY A 1 223 ? 7.934 -33.844 -16.781 1 94.62 223 GLY A CA 1
ATOM 1776 C C . GLY A 1 223 ? 7.34 -32.781 -17.688 1 94.62 223 GLY A C 1
ATOM 1777 O O . GLY A 1 223 ? 6.844 -31.75 -17.234 1 94.62 223 GLY A O 1
ATOM 1778 N N . ASP A 1 224 ? 7.355 -32.969 -19.031 1 92.06 224 ASP A N 1
ATOM 1779 C CA . ASP A 1 224 ? 6.855 -32.031 -20.031 1 92.06 224 ASP A CA 1
ATOM 1780 C C . ASP A 1 224 ? 5.344 -32.188 -20.203 1 92.06 224 ASP A C 1
ATOM 1782 O O . ASP A 1 224 ? 4.871 -32.75 -21.188 1 92.06 224 ASP A O 1
ATOM 1786 N N . PHE A 1 225 ? 4.633 -31.547 -19.328 1 94.56 225 PHE A N 1
ATOM 1787 C CA . PHE A 1 225 ? 3.184 -31.688 -19.391 1 94.56 225 PHE A CA 1
ATOM 1788 C C . PHE A 1 225 ? 2.607 -30.781 -20.469 1 94.56 225 PHE A C 1
ATOM 1790 O O . PHE A 1 225 ? 1.452 -30.938 -20.875 1 94.56 225 PHE A O 1
ATOM 1797 N N . GLU A 1 226 ? 3.336 -29.797 -20.969 1 92.75 226 GLU A N 1
ATOM 1798 C CA . GLU A 1 226 ? 2.846 -28.891 -22 1 92.75 226 GLU A CA 1
ATOM 1799 C C . GLU A 1 226 ? 2.576 -29.625 -23.297 1 92.75 226 GLU A C 1
ATOM 1801 O O . GLU A 1 226 ? 1.617 -29.312 -24.016 1 92.75 226 GLU A O 1
ATOM 1806 N N . HIS A 1 227 ? 3.402 -30.672 -23.594 1 92.81 227 HIS A N 1
ATOM 1807 C C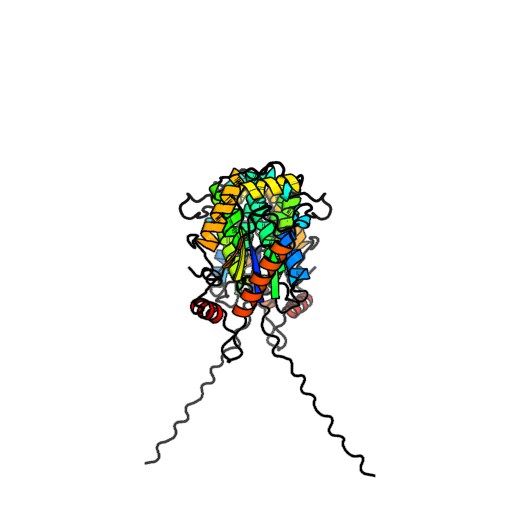A . HIS A 1 227 ? 3.287 -31.344 -24.891 1 92.81 227 HIS A CA 1
ATOM 1808 C C . HIS A 1 227 ? 2.906 -32.812 -24.734 1 92.81 227 HIS A C 1
ATOM 1810 O O . HIS A 1 227 ? 3.014 -33.594 -25.688 1 92.81 227 HIS A O 1
ATOM 1816 N N . ASP A 1 228 ? 2.547 -33.156 -23.578 1 94.94 228 ASP A N 1
ATOM 1817 C CA . ASP A 1 228 ? 2.16 -34.562 -23.312 1 94.94 228 ASP A CA 1
ATOM 1818 C C . ASP A 1 228 ? 0.689 -34.656 -22.922 1 94.94 228 ASP A C 1
ATOM 1820 O O . ASP A 1 228 ? 0.342 -34.438 -21.75 1 94.94 228 ASP A O 1
ATOM 1824 N N . ALA A 1 229 ? -0.153 -35.094 -23.812 1 94.44 229 ALA A N 1
ATOM 1825 C CA . ALA A 1 229 ? -1.603 -35.125 -23.641 1 94.44 229 ALA A CA 1
ATOM 1826 C C . ALA A 1 229 ? -2 -36.031 -22.484 1 94.44 229 ALA A C 1
ATOM 1828 O O . ALA A 1 229 ? -2.936 -35.75 -21.734 1 94.44 229 ALA A O 1
ATOM 1829 N N . ALA A 1 230 ? -1.312 -37.125 -22.391 1 95.06 230 ALA A N 1
ATOM 1830 C CA . ALA A 1 230 ? -1.631 -38.094 -21.328 1 95.06 230 ALA A CA 1
ATOM 1831 C C . ALA A 1 230 ? -1.386 -37.469 -19.953 1 95.06 230 ALA A C 1
ATOM 1833 O O . ALA A 1 230 ? -2.193 -37.656 -19.031 1 95.06 230 ALA A O 1
ATOM 1834 N N . THR A 1 231 ? -0.268 -36.812 -19.828 1 94.88 231 THR A N 1
ATOM 1835 C CA . THR A 1 231 ? 0.053 -36.156 -18.578 1 94.88 231 THR A CA 1
ATOM 1836 C C . THR A 1 231 ? -0.959 -35.031 -18.281 1 94.88 231 THR A C 1
ATOM 1838 O O . THR A 1 231 ? -1.38 -34.875 -17.141 1 94.88 231 THR A O 1
ATOM 1841 N N . GLN A 1 232 ? -1.365 -34.312 -19.312 1 96.69 232 GLN A N 1
ATOM 1842 C CA . GLN A 1 232 ? -2.375 -33.25 -19.156 1 96.69 232 GLN A CA 1
ATOM 1843 C C . GLN A 1 232 ? -3.676 -33.844 -18.594 1 96.69 232 GLN A C 1
ATOM 1845 O O . GLN A 1 232 ? -4.25 -33.281 -17.656 1 96.69 232 GLN A O 1
ATOM 1850 N N . ASP A 1 233 ? -4.062 -34.969 -19.141 1 95.44 233 ASP A N 1
ATOM 1851 C CA . ASP A 1 233 ? -5.305 -35.594 -18.719 1 95.44 233 ASP A CA 1
ATOM 1852 C C . ASP A 1 233 ? -5.227 -36.031 -17.25 1 95.44 233 ASP A C 1
ATOM 1854 O O . ASP A 1 233 ? -6.195 -35.875 -16.5 1 95.44 233 ASP A O 1
ATOM 1858 N N . THR A 1 234 ? -4.117 -36.562 -16.906 1 95.75 234 THR A N 1
ATOM 1859 C CA . THR A 1 234 ? -3.916 -37 -15.531 1 95.75 234 THR A CA 1
ATOM 1860 C C . THR A 1 234 ? -4 -35.844 -14.562 1 95.75 234 THR A C 1
ATOM 1862 O O . THR A 1 234 ? -4.66 -35.938 -13.531 1 95.75 234 THR A O 1
ATOM 1865 N N . LEU A 1 235 ? -3.359 -34.75 -14.891 1 96.25 235 LEU A N 1
ATOM 1866 C CA . LEU A 1 235 ? -3.348 -33.562 -14.047 1 96.25 235 LEU A CA 1
ATOM 1867 C C . LEU A 1 235 ? -4.75 -32.969 -13.914 1 96.25 235 LEU A C 1
ATOM 1869 O O . LEU A 1 235 ? -5.172 -32.594 -12.812 1 96.25 235 LEU A O 1
ATOM 1873 N N . MET A 1 236 ? -5.496 -32.906 -15.008 1 96.69 236 MET A N 1
ATOM 1874 C CA . MET A 1 236 ? -6.848 -32.375 -14.984 1 96.69 236 MET A CA 1
ATOM 1875 C C . MET A 1 236 ? -7.789 -33.25 -14.18 1 96.69 236 MET A C 1
ATOM 1877 O O . MET A 1 236 ? -8.68 -32.781 -13.484 1 96.69 236 MET A O 1
ATOM 1881 N N . ALA A 1 237 ? -7.543 -34.531 -14.266 1 95 237 ALA A N 1
ATOM 1882 C CA . ALA A 1 237 ? -8.344 -35.438 -13.477 1 95 237 ALA A CA 1
ATOM 1883 C C . ALA A 1 237 ? -8.109 -35.25 -11.984 1 95 237 ALA A C 1
ATOM 1885 O O . ALA A 1 237 ? -9.047 -35.312 -11.188 1 95 237 ALA A O 1
ATOM 1886 N N . GLN A 1 238 ? -6.883 -35 -11.633 1 93.88 238 GLN A N 1
ATOM 1887 C CA . GLN A 1 238 ? -6.555 -34.75 -10.234 1 93.88 238 GLN A CA 1
ATOM 1888 C C . GLN A 1 238 ? -7.262 -33.5 -9.734 1 93.88 238 GLN A C 1
ATOM 1890 O O . GLN A 1 238 ? -7.82 -33.469 -8.633 1 93.88 238 GLN A O 1
ATOM 1895 N N . VAL A 1 239 ? -7.23 -32.438 -10.555 1 95.25 239 VAL A N 1
ATOM 1896 C CA . VAL A 1 239 ? -7.875 -31.203 -10.188 1 95.25 239 VAL A CA 1
ATOM 1897 C C . VAL A 1 239 ? -9.383 -31.406 -10.062 1 95.25 239 VAL A C 1
ATOM 1899 O O . VAL A 1 239 ? -10.008 -30.922 -9.117 1 95.25 239 VAL A O 1
ATOM 1902 N N . GLY A 1 240 ? -9.938 -32.125 -11.023 1 92.75 240 GLY A N 1
ATOM 1903 C CA . GLY A 1 240 ? -11.359 -32.406 -10.977 1 92.75 240 GLY A CA 1
ATOM 1904 C C . GLY A 1 240 ? -11.773 -33.156 -9.719 1 92.75 240 GLY A C 1
ATOM 1905 O O . GLY A 1 240 ? -12.789 -32.812 -9.102 1 92.75 240 GLY A O 1
ATOM 1906 N N . THR A 1 241 ? -11.016 -34.125 -9.375 1 90.5 241 THR A N 1
ATOM 1907 C CA . THR A 1 241 ? -11.297 -34.906 -8.172 1 90.5 241 THR A CA 1
ATOM 1908 C C . THR A 1 241 ? -11.203 -34.031 -6.926 1 90.5 241 THR A C 1
ATOM 1910 O O . THR A 1 241 ? -12.047 -34.094 -6.039 1 90.5 241 THR A O 1
ATOM 1913 N N . ALA A 1 242 ? -10.219 -33.219 -6.891 1 88.56 242 ALA A N 1
ATOM 1914 C CA . ALA A 1 242 ? -10.023 -32.344 -5.75 1 88.56 242 ALA A CA 1
ATOM 1915 C C . ALA A 1 242 ? -11.172 -31.344 -5.621 1 88.56 242 ALA A C 1
ATOM 1917 O O . ALA A 1 242 ? -11.617 -31.031 -4.512 1 88.56 242 ALA A O 1
ATOM 1918 N N . HIS A 1 243 ? -11.523 -30.844 -6.734 1 89.31 243 HIS A N 1
ATOM 1919 C CA . HIS A 1 243 ? -12.648 -29.922 -6.758 1 89.31 243 HIS A CA 1
ATOM 1920 C C . HIS A 1 243 ? -13.914 -30.562 -6.195 1 89.31 243 HIS A C 1
ATOM 1922 O O . HIS A 1 243 ? -14.648 -29.938 -5.438 1 89.31 243 HIS A O 1
ATOM 1928 N N . ALA A 1 244 ? -14.172 -31.781 -6.539 1 85.88 244 ALA A N 1
ATOM 1929 C CA . ALA A 1 244 ? -15.328 -32.5 -6.043 1 85.88 244 ALA A CA 1
ATOM 1930 C C . ALA A 1 244 ? -15.273 -32.656 -4.527 1 85.88 244 ALA A C 1
ATOM 1932 O O . ALA A 1 244 ? -16.297 -32.625 -3.852 1 85.88 244 ALA A O 1
ATOM 1933 N N . ASP A 1 245 ? -14.055 -32.75 -4.023 1 82.38 245 ASP A N 1
ATOM 1934 C CA . ASP A 1 245 ? -13.852 -32.906 -2.59 1 82.38 245 ASP A CA 1
ATOM 1935 C C . ASP A 1 245 ? -14.156 -31.625 -1.841 1 82.38 245 ASP A C 1
ATOM 1937 O O . ASP A 1 245 ? -14.492 -31.641 -0.655 1 82.38 245 ASP A O 1
ATOM 1941 N N . LEU A 1 246 ? -13.938 -30.516 -2.533 1 79.62 246 LEU A N 1
ATOM 1942 C CA . LEU A 1 246 ? -14.102 -29.219 -1.893 1 79.62 246 LEU A CA 1
ATOM 1943 C C . LEU A 1 246 ? -15.562 -28.797 -1.889 1 79.62 246 LEU A C 1
ATOM 1945 O O . LEU A 1 246 ? -15.938 -27.859 -1.184 1 79.62 246 LEU A O 1
ATOM 1949 N N . GLN A 1 247 ? -16.438 -29.406 -2.697 1 73.56 247 GLN A N 1
ATOM 1950 C CA . GLN A 1 247 ? -17.859 -29.094 -2.74 1 73.56 247 GLN A CA 1
ATOM 1951 C C . GLN A 1 247 ? -18.609 -29.703 -1.559 1 73.56 247 GLN A C 1
ATOM 1953 O O . GLN A 1 247 ? -18.281 -30.812 -1.123 1 73.56 247 GLN A O 1
ATOM 1958 N N . PRO A 1 248 ? -19.312 -28.797 -0.731 1 57.28 248 PRO A N 1
ATOM 1959 C CA . PRO A 1 248 ? -20.062 -29.359 0.398 1 57.28 248 PRO A CA 1
ATOM 1960 C C . PRO A 1 248 ? -20.969 -30.516 -0.015 1 57.28 248 PRO A C 1
ATOM 1962 O O . PRO A 1 248 ? -21.453 -30.547 -1.146 1 57.28 248 PRO A O 1
ATOM 1965 N N . SER A 1 249 ? -20.812 -31.672 0.494 1 45.44 249 SER A N 1
ATOM 1966 C CA . SER A 1 249 ? -21.812 -32.719 0.266 1 45.44 249 SER A CA 1
ATOM 1967 C C . SER A 1 249 ? -23.234 -32.156 0.435 1 45.44 249 SER A C 1
ATOM 1969 O O . SER A 1 249 ? -23.438 -31.172 1.14 1 45.44 249 SER A O 1
ATOM 1971 N N . ALA A 1 250 ? -24.203 -32.531 -0.392 1 41.41 250 ALA A N 1
ATOM 1972 C CA . ALA A 1 250 ? -25.609 -32.125 -0.323 1 41.41 250 ALA A CA 1
ATOM 1973 C C . ALA A 1 250 ? -26.078 -32 1.126 1 41.41 250 ALA A C 1
ATOM 1975 O O . ALA A 1 250 ? -27.219 -31.641 1.387 1 41.41 250 ALA A O 1
ATOM 1976 N N . THR A 1 251 ? -25.609 -32.688 1.995 1 34.34 251 THR A N 1
ATOM 1977 C CA . THR A 1 251 ? -26.234 -32.531 3.301 1 34.34 251 THR A CA 1
ATOM 1978 C C . THR A 1 251 ? -25.75 -31.25 3.984 1 34.34 251 THR A C 1
ATOM 1980 O O . THR A 1 251 ? -24.531 -31.047 4.133 1 34.34 251 THR A O 1
ATOM 1983 N N . GLY A 1 252 ? -26.516 -30.094 4.258 1 37.62 252 GLY A N 1
ATOM 1984 C CA . GLY A 1 252 ? -26.828 -28.75 4.727 1 37.62 252 GLY A CA 1
ATOM 1985 C C . GLY A 1 252 ? -25.594 -27.922 5.035 1 37.62 252 GLY A C 1
ATOM 1986 O O . GLY A 1 252 ? -25.641 -26.688 5.004 1 37.62 252 GLY A O 1
ATOM 1987 N N . ASP A 1 253 ? -24.609 -28.219 6.051 1 36.84 253 ASP A N 1
ATOM 1988 C CA . ASP A 1 253 ? -23.859 -27.188 6.738 1 36.84 253 ASP A CA 1
ATOM 1989 C C . ASP A 1 253 ? -22.641 -26.75 5.914 1 36.84 253 ASP A C 1
ATOM 1991 O O . ASP A 1 253 ? -21.547 -27.297 6.078 1 36.84 253 ASP A O 1
ATOM 1995 N N . ALA A 1 254 ? -22.609 -26.5 4.672 1 41.16 254 ALA A N 1
ATOM 1996 C CA . ALA A 1 254 ? -21.562 -26.328 3.658 1 41.16 254 ALA A CA 1
ATOM 1997 C C . ALA A 1 254 ? -20.75 -25.062 3.918 1 41.16 254 ALA A C 1
ATOM 1999 O O . ALA A 1 254 ? -19.75 -24.812 3.234 1 41.16 254 ALA A O 1
ATOM 2000 N N . ALA A 1 255 ? -21.344 -24.062 4.32 1 39.09 255 ALA A N 1
ATOM 2001 C CA . ALA A 1 255 ? -20.938 -22.734 3.861 1 39.09 255 ALA A CA 1
ATOM 2002 C C . ALA A 1 255 ? -19.641 -22.312 4.535 1 39.09 255 ALA A C 1
ATOM 2004 O O . ALA A 1 255 ? -19.141 -21.203 4.277 1 39.09 255 ALA A O 1
ATOM 2005 N N . HIS A 1 256 ? -19.297 -22.75 5.879 1 38.97 256 HIS A N 1
ATOM 2006 C CA . HIS A 1 256 ? -18.25 -22.016 6.57 1 38.97 256 HIS A CA 1
ATOM 2007 C C . HIS A 1 256 ? -16.859 -22.531 6.152 1 38.97 256 HIS A C 1
ATOM 2009 O O . HIS A 1 256 ? -16.625 -23.734 6.109 1 38.97 256 HIS A O 1
ATOM 2015 N N . PRO A 1 257 ? -15.945 -21.781 5.633 1 40.88 257 PRO A N 1
ATOM 2016 C CA . PRO A 1 257 ? -14.562 -22.109 5.273 1 40.88 257 PRO A CA 1
ATOM 2017 C C . PRO A 1 257 ? -13.914 -23.094 6.246 1 40.88 257 PRO A C 1
ATOM 2019 O O . PRO A 1 257 ? -13.062 -23.891 5.848 1 40.88 257 PRO A O 1
ATOM 2022 N N . ARG A 1 258 ? -14.305 -23.016 7.461 1 42.16 258 ARG A N 1
ATOM 2023 C CA . ARG A 1 258 ? -13.812 -23.938 8.469 1 42.16 258 ARG A CA 1
ATOM 2024 C C . ARG A 1 258 ? -14.234 -25.375 8.141 1 42.16 258 ARG A C 1
ATOM 2026 O O . ARG A 1 258 ? -13.523 -26.328 8.477 1 42.16 258 ARG A O 1
ATOM 2033 N N . ARG A 1 259 ? -15.305 -25.422 7.648 1 42.16 259 ARG A N 1
ATOM 2034 C CA . ARG A 1 259 ? -15.812 -26.781 7.5 1 42.16 259 ARG A CA 1
ATOM 2035 C C . ARG A 1 259 ? -15.156 -27.484 6.324 1 42.16 259 ARG A C 1
ATOM 2037 O O . ARG A 1 259 ? -14.992 -28.719 6.34 1 42.16 259 ARG A O 1
ATOM 2044 N N . ALA A 1 260 ? -14.797 -26.703 5.309 1 41.5 260 ALA A N 1
ATOM 2045 C CA . ALA A 1 260 ? -14.039 -27.391 4.262 1 41.5 260 ALA A CA 1
ATOM 2046 C C . ALA A 1 260 ? -12.758 -27.984 4.816 1 41.5 260 ALA A C 1
ATOM 2048 O O . ALA A 1 260 ? -12.406 -29.125 4.5 1 41.5 260 ALA A O 1
ATOM 2049 N N . ALA A 1 261 ? -12.102 -27.25 5.727 1 41.88 261 ALA A N 1
ATOM 2050 C CA . ALA A 1 261 ? -10.906 -27.797 6.359 1 41.88 261 ALA A CA 1
ATOM 2051 C C . ALA A 1 261 ? -11.234 -29.062 7.137 1 41.88 261 ALA A C 1
ATOM 2053 O O . ALA A 1 261 ? -10.477 -30.047 7.086 1 41.88 261 ALA A O 1
ATOM 2054 N N . GLN A 1 262 ? -12.289 -29 7.832 1 42.75 262 GLN A N 1
ATOM 2055 C CA . GLN A 1 262 ? -12.664 -30.188 8.609 1 42.75 262 GLN A CA 1
ATOM 2056 C C . GLN A 1 262 ? -13.023 -31.359 7.699 1 42.75 262 GLN A C 1
ATOM 2058 O O . GLN A 1 262 ? -12.734 -32.5 8.023 1 42.75 262 GLN A O 1
ATOM 2063 N N . LEU A 1 263 ? -13.656 -31.031 6.684 1 39.69 263 LEU A N 1
ATOM 2064 C CA . LEU A 1 263 ? -14.039 -32.125 5.789 1 39.69 263 LEU A CA 1
ATOM 2065 C C . LEU A 1 263 ? -12.82 -32.75 5.137 1 39.69 263 LEU A C 1
ATOM 2067 O O . LEU A 1 263 ? -12.734 -33.969 5.012 1 39.69 263 LEU A O 1
ATOM 2071 N N . ILE A 1 264 ? -11.945 -31.875 4.84 1 41.78 264 ILE A N 1
ATOM 2072 C CA . ILE A 1 264 ? -10.758 -32.375 4.164 1 41.78 264 ILE A CA 1
ATOM 2073 C C . ILE A 1 264 ? -9.93 -33.219 5.137 1 41.78 264 ILE A C 1
ATOM 2075 O O . ILE A 1 264 ? -9.391 -34.281 4.766 1 41.78 264 ILE A O 1
ATOM 2079 N N . ALA A 1 265 ? -9.992 -32.844 6.391 1 43.47 265 ALA A N 1
ATOM 2080 C CA . ALA A 1 265 ? -9.273 -33.625 7.395 1 43.47 265 ALA A CA 1
ATOM 2081 C C . ALA A 1 265 ? -9.867 -35 7.52 1 43.47 265 ALA A C 1
ATOM 2083 O O . ALA A 1 265 ? -9.18 -35.938 7.934 1 43.47 265 ALA A O 1
ATOM 2084 N N . SER A 1 266 ? -11.078 -35.125 7.273 1 36.59 266 SER A N 1
ATOM 2085 C CA . SER A 1 266 ? -11.703 -36.438 7.473 1 36.59 266 SER A CA 1
ATOM 2086 C C . SER A 1 266 ? -11.547 -37.312 6.238 1 36.59 266 SER A C 1
ATOM 2088 O O . SER A 1 266 ? -11.992 -38.469 6.234 1 36.59 266 SER A O 1
ATOM 2090 N N . ILE A 1 267 ? -11.18 -36.812 5.109 1 36.47 267 ILE A N 1
ATOM 2091 C CA . ILE A 1 267 ? -11.086 -37.688 3.947 1 36.47 267 ILE A CA 1
ATOM 2092 C C . ILE A 1 267 ? -9.844 -38.562 4.059 1 36.47 267 ILE A C 1
ATOM 2094 O O . ILE A 1 267 ? -8.727 -38.062 4.184 1 36.47 267 ILE A O 1
ATOM 2098 N N . PRO A 1 268 ? -9.93 -39.875 4.449 1 34.81 268 PRO A N 1
ATOM 2099 C CA . PRO A 1 268 ? -8.812 -40.812 4.59 1 34.81 268 PRO A CA 1
ATOM 2100 C C . PRO A 1 268 ? -7.77 -40.625 3.484 1 34.81 268 PRO A C 1
ATOM 2102 O O . PRO A 1 268 ? -6.57 -40.781 3.738 1 34.81 268 PRO A O 1
ATOM 2105 N N . SER A 1 269 ? -8.117 -41 2.199 1 32.53 269 SER A N 1
ATOM 2106 C CA . SER A 1 269 ? -7.188 -41.094 1.076 1 32.53 269 SER A CA 1
ATOM 2107 C C . SER A 1 269 ? -6.578 -39.719 0.769 1 32.53 269 SER A C 1
ATOM 2109 O O . SER A 1 269 ? -6.848 -39.156 -0.282 1 32.53 269 SER A O 1
ATOM 2111 N N . CYS A 1 270 ? -6.445 -38.781 1.606 1 34.25 270 CYS A N 1
ATOM 2112 C CA . CYS A 1 270 ? -6.48 -37.344 1.441 1 34.25 270 CYS A CA 1
ATOM 2113 C C . CYS A 1 270 ? -5.25 -36.844 0.683 1 34.25 270 CYS A C 1
ATOM 2115 O O . CYS A 1 270 ? -4.125 -36.969 1.168 1 34.25 270 CYS A O 1
ATOM 2117 N N . ARG A 1 271 ? -5.234 -36.938 -0.631 1 36.31 271 ARG A N 1
ATOM 2118 C CA . ARG A 1 271 ? -4.367 -36.281 -1.604 1 36.31 271 ARG A CA 1
ATOM 2119 C C . ARG A 1 271 ? -4.008 -34.875 -1.153 1 36.31 271 ARG A C 1
ATOM 2121 O O . ARG A 1 271 ? -3.158 -34.219 -1.762 1 36.31 271 ARG A O 1
ATOM 2128 N N . TRP A 1 272 ? -4.914 -34.281 -0.499 1 37.03 272 TRP A N 1
ATOM 2129 C CA . TRP A 1 272 ? -4.586 -32.969 0.074 1 37.03 272 TRP A CA 1
ATOM 2130 C C . TRP A 1 272 ? -3.615 -33.125 1.239 1 37.03 272 TRP A C 1
ATOM 2132 O O . TRP A 1 272 ? -3.768 -34 2.076 1 37.03 272 TRP A O 1
ATOM 2142 N N . ARG A 1 273 ? -2.326 -33.094 1.096 1 33.66 273 ARG A N 1
ATOM 2143 C CA . ARG A 1 273 ? -1.473 -33.156 2.279 1 33.66 273 ARG A CA 1
ATOM 2144 C C . ARG A 1 273 ? -1.933 -32.125 3.32 1 33.66 273 ARG A C 1
ATOM 2146 O O . ARG A 1 273 ? -1.882 -30.922 3.082 1 33.66 273 ARG A O 1
ATOM 2153 N N . ILE A 1 274 ? -2.994 -32.344 4.062 1 31.64 274 ILE A N 1
ATOM 2154 C CA . ILE A 1 274 ? -3.271 -31.594 5.277 1 31.64 274 ILE A CA 1
ATOM 2155 C C . ILE A 1 274 ? -2.143 -31.797 6.285 1 31.64 274 ILE A C 1
ATOM 2157 O O . ILE A 1 274 ? -1.826 -32.938 6.648 1 31.64 274 ILE A O 1
ATOM 2161 N N . SER A 1 275 ? -1.126 -31 6.453 1 25.55 275 SER A N 1
ATOM 2162 C CA . SER A 1 275 ? -0.279 -31.25 7.613 1 25.55 275 SER A CA 1
ATOM 2163 C C . SER A 1 275 ? -1.098 -31.25 8.898 1 25.55 275 SER A C 1
ATOM 2165 O O . SER A 1 275 ? -2.098 -30.547 9.016 1 25.55 275 SER A O 1
ATOM 2167 N N . MET B 1 1 ? -53.781 -10.391 47.812 1 21.41 1 MET B N 1
ATOM 2168 C CA . MET B 1 1 ? -52.938 -9.188 47.844 1 21.41 1 MET B CA 1
ATOM 2169 C C . MET B 1 1 ? -52.219 -8.992 46.531 1 21.41 1 MET B C 1
ATOM 2171 O O . MET B 1 1 ? -51.438 -9.867 46.094 1 21.41 1 MET B O 1
ATOM 2175 N N . ALA B 1 2 ? -52.812 -8.156 45.594 1 22.91 2 ALA B N 1
ATOM 2176 C CA . ALA B 1 2 ? -52.75 -7.758 44.219 1 22.91 2 ALA B CA 1
ATOM 2177 C C . ALA B 1 2 ? -51.375 -7.141 43.875 1 22.91 2 ALA B C 1
ATOM 2179 O O . ALA B 1 2 ? -51 -6.113 44.469 1 22.91 2 ALA B O 1
ATOM 2180 N N . LEU B 1 3 ? -50.375 -7.984 43.625 1 21.31 3 LEU B N 1
ATOM 2181 C CA . LEU B 1 3 ? -49 -7.633 43.312 1 21.31 3 LEU B CA 1
ATOM 2182 C C . LEU B 1 3 ? -48.938 -6.594 42.188 1 21.31 3 LEU B C 1
ATOM 2184 O O . LEU B 1 3 ? -49.531 -6.793 41.125 1 21.31 3 LEU B O 1
ATOM 2188 N N . ALA B 1 4 ? -49 -5.336 42.594 1 22.52 4 ALA B N 1
ATOM 2189 C CA . ALA B 1 4 ? -48.875 -4.172 41.719 1 22.52 4 ALA B CA 1
ATOM 2190 C C . ALA B 1 4 ? -47.75 -4.355 40.719 1 22.52 4 ALA B C 1
ATOM 2192 O O . ALA B 1 4 ? -46.625 -4.738 41.062 1 22.52 4 ALA B O 1
ATOM 2193 N N . ARG B 1 5 ? -48.125 -4.641 39.5 1 23.42 5 ARG B N 1
ATOM 2194 C CA . ARG B 1 5 ? -47.406 -4.711 38.219 1 23.42 5 ARG B CA 1
ATOM 2195 C C . ARG B 1 5 ? -46.562 -3.463 38 1 23.42 5 ARG B C 1
ATOM 2197 O O . ARG B 1 5 ? -47.094 -2.373 37.781 1 23.42 5 ARG B O 1
ATOM 2204 N N . GLY B 1 6 ? -45.656 -3.195 39 1 24.89 6 GLY B N 1
ATOM 2205 C CA . GLY B 1 6 ? -44.906 -1.969 38.812 1 24.89 6 GLY B CA 1
ATOM 2206 C C . GLY B 1 6 ? -44.406 -1.793 37.375 1 24.89 6 GLY B C 1
ATOM 2207 O O . GLY B 1 6 ? -44.125 -2.775 36.688 1 24.89 6 GLY B O 1
ATOM 2208 N N . ASP B 1 7 ? -44.875 -0.706 36.75 1 28.25 7 ASP B N 1
ATOM 2209 C CA . ASP B 1 7 ? -44.688 -0.125 35.438 1 28.25 7 ASP B CA 1
ATOM 2210 C C . ASP B 1 7 ? -43.188 0.025 35.156 1 28.25 7 ASP B C 1
ATOM 2212 O O . ASP B 1 7 ? -42.469 0.739 35.844 1 28.25 7 ASP B O 1
ATOM 2216 N N . THR B 1 8 ? -42.5 -1.113 34.938 1 30.25 8 THR B N 1
ATOM 2217 C CA . THR B 1 8 ? -41.094 -1.035 34.5 1 30.25 8 THR B CA 1
ATOM 2218 C C . THR B 1 8 ? -40.969 -0.044 33.344 1 30.25 8 THR B C 1
ATOM 2220 O O . THR B 1 8 ? -41.625 -0.193 32.312 1 30.25 8 THR B O 1
ATOM 2223 N N . GLY B 1 9 ? -40.906 1.249 33.75 1 26.27 9 GLY B N 1
ATOM 2224 C CA . GLY B 1 9 ? -40.594 2.299 32.781 1 26.27 9 GLY B CA 1
ATOM 2225 C C . GLY B 1 9 ? -39.469 1.9 31.828 1 26.27 9 GLY B C 1
ATOM 2226 O O . GLY B 1 9 ? -38.438 1.419 32.25 1 26.27 9 GLY B O 1
ATOM 2227 N N . SER B 1 10 ? -39.938 1.419 30.688 1 29.53 10 SER B N 1
ATOM 2228 C CA . SER B 1 10 ? -39.094 1.185 29.5 1 29.53 10 SER B CA 1
ATOM 2229 C C . SER B 1 10 ? -38.219 2.387 29.203 1 29.53 10 SER B C 1
ATOM 2231 O O . SER B 1 10 ? -38.719 3.443 28.797 1 29.53 10 SER B O 1
ATOM 2233 N N . GLY B 1 11 ? -37.375 2.781 30.203 1 26.19 11 GLY B N 1
ATOM 2234 C CA . GLY B 1 11 ? -36.438 3.793 29.734 1 26.19 11 GLY B CA 1
ATOM 2235 C C . GLY B 1 11 ? -35.875 3.488 28.359 1 26.19 11 GLY B C 1
ATOM 2236 O O . GLY B 1 11 ? -35.219 2.455 28.172 1 26.19 11 GLY B O 1
ATOM 2237 N N . GLY B 1 12 ? -36.625 3.822 27.375 1 26.59 12 GLY B N 1
ATOM 2238 C CA . GLY B 1 12 ? -36.094 3.836 26.016 1 26.59 12 GLY B CA 1
ATOM 2239 C C . GLY B 1 12 ? -34.656 4.316 25.938 1 26.59 12 GLY B C 1
ATOM 2240 O O . GLY B 1 12 ? -34.312 5.375 26.469 1 26.59 12 GLY B O 1
ATOM 2241 N N . ALA B 1 13 ? -33.75 3.418 25.984 1 30.31 13 ALA B N 1
ATOM 2242 C CA . ALA B 1 13 ? -32.375 3.711 25.609 1 30.31 13 ALA B CA 1
ATOM 2243 C C . ALA B 1 13 ? -32.312 4.664 24.422 1 30.31 13 ALA B C 1
ATOM 2245 O O . ALA B 1 13 ? -32.688 4.297 23.297 1 30.31 13 ALA B O 1
ATOM 2246 N N . GLU B 1 14 ? -32.688 5.949 24.625 1 28.11 14 GLU B N 1
ATOM 2247 C CA . GLU B 1 14 ? -32.312 6.941 23.609 1 28.11 14 GLU B CA 1
ATOM 2248 C C . GLU B 1 14 ? -30.906 6.688 23.078 1 28.11 14 GLU B C 1
ATOM 2250 O O . GLU B 1 14 ? -29.922 6.832 23.797 1 28.11 14 GLU B O 1
ATOM 2255 N N . MET B 1 15 ? -30.656 5.594 22.516 1 33.16 15 MET B N 1
ATOM 2256 C CA . MET B 1 15 ? -29.453 5.586 21.703 1 33.16 15 MET B CA 1
ATOM 2257 C C . MET B 1 15 ? -29.219 6.941 21.047 1 33.16 15 MET B C 1
ATOM 2259 O O . MET B 1 15 ? -29.984 7.348 20.156 1 33.16 15 MET B O 1
ATOM 2263 N N . GLY B 1 16 ? -29.016 8 21.766 1 32.31 16 GLY B N 1
ATOM 2264 C CA . GLY B 1 16 ? -28.609 9.25 21.156 1 32.31 16 GLY B CA 1
ATOM 2265 C C . GLY B 1 16 ? -28 9.062 19.766 1 32.31 16 GLY B C 1
ATOM 2266 O O . GLY B 1 16 ? -27.266 8.109 19.531 1 32.31 16 GLY B O 1
ATOM 2267 N N . ARG B 1 17 ? -28.625 9.266 18.703 1 35.84 17 ARG B N 1
ATOM 2268 C CA . ARG B 1 17 ? -28.172 9.352 17.312 1 35.84 17 ARG B CA 1
ATOM 2269 C C . ARG B 1 17 ? -26.75 9.914 17.234 1 35.84 17 ARG B C 1
ATOM 2271 O O . ARG B 1 17 ? -26.562 11.125 17.297 1 35.84 17 ARG B O 1
ATOM 2278 N N . GLY B 1 18 ? -25.75 9.68 18.016 1 41.31 18 GLY B N 1
ATOM 2279 C CA . GLY B 1 18 ? -24.359 10.117 18.031 1 41.31 18 GLY B CA 1
ATOM 2280 C C . GLY B 1 18 ? -23.812 10.398 16.641 1 41.31 18 GLY B C 1
ATOM 2281 O O . GLY B 1 18 ? -23.625 9.477 15.844 1 41.31 18 GLY B O 1
ATOM 2282 N N . GLY B 1 19 ? -24.125 11.477 15.891 1 52.28 19 GLY B N 1
ATOM 2283 C CA . GLY B 1 19 ? -23.719 11.969 14.586 1 52.28 19 GLY B CA 1
ATOM 2284 C C . GLY B 1 19 ? -22.25 11.75 14.297 1 52.28 19 GLY B C 1
ATOM 2285 O O . GLY B 1 19 ? -21.453 11.547 15.219 1 52.28 19 GLY B O 1
ATOM 2286 N N . ALA B 1 20 ? -21.812 11.336 13.039 1 73.38 20 ALA B N 1
ATOM 2287 C CA . ALA B 1 20 ? -20.469 11.102 12.555 1 73.38 20 ALA B CA 1
ATOM 2288 C C . ALA B 1 20 ? -19.547 12.258 12.914 1 73.38 20 ALA B C 1
ATOM 2290 O O . ALA B 1 20 ? -19.938 13.422 12.844 1 73.38 20 ALA B O 1
ATOM 2291 N N . ALA B 1 21 ? -18.438 12.133 13.711 1 87.44 21 ALA B N 1
ATOM 2292 C CA . ALA B 1 21 ? -17.438 13.109 14.148 1 87.44 21 ALA B CA 1
ATOM 2293 C C . ALA B 1 21 ? -16.984 13.984 12.984 1 87.44 21 ALA B C 1
ATOM 2295 O O . ALA B 1 21 ? -16.812 13.5 11.867 1 87.44 21 ALA B O 1
ATOM 2296 N N . LEU B 1 22 ? -17 15.312 13.297 1 91.56 22 LEU B N 1
ATOM 2297 C CA . LEU B 1 22 ? -16.391 16.203 12.32 1 91.56 22 LEU B CA 1
ATOM 2298 C C . LEU B 1 22 ? -14.891 15.93 12.195 1 91.56 22 LEU B C 1
ATOM 2300 O O . LEU B 1 22 ? -14.188 15.828 13.203 1 91.56 22 LEU B O 1
ATOM 2304 N N . ARG B 1 23 ? -14.461 15.758 10.984 1 93.75 23 ARG B N 1
ATOM 2305 C CA . ARG B 1 23 ? -13.055 15.469 10.742 1 93.75 23 ARG B CA 1
ATOM 2306 C C . ARG B 1 23 ? -12.352 16.656 10.102 1 93.75 23 ARG B C 1
ATOM 2308 O O . ARG B 1 23 ? -12.789 17.156 9.062 1 93.75 23 ARG B O 1
ATOM 2315 N N . LEU B 1 24 ? -11.273 17.109 10.75 1 95.62 24 LEU B N 1
ATOM 2316 C CA . LEU B 1 24 ? -10.461 18.219 10.258 1 95.62 24 LEU B CA 1
ATOM 2317 C C . LEU B 1 24 ? -9.016 17.766 10.023 1 95.62 24 LEU B C 1
ATOM 2319 O O . LEU B 1 24 ? -8.5 16.922 10.758 1 95.62 24 LEU B O 1
ATOM 2323 N N . ALA B 1 25 ? -8.375 18.281 9.016 1 97 25 ALA B N 1
ATOM 2324 C CA . ALA B 1 25 ? -6.953 18.031 8.781 1 97 25 ALA B CA 1
ATOM 2325 C C . ALA B 1 25 ? -6.148 19.328 8.867 1 97 25 ALA B C 1
ATOM 2327 O O . ALA B 1 25 ? -6.473 20.297 8.188 1 97 25 ALA B O 1
ATOM 2328 N N . LEU B 1 26 ? -5.199 19.297 9.719 1 98.12 26 LEU B N 1
ATOM 2329 C CA . LEU B 1 26 ? -4.293 20.422 9.898 1 98.12 26 LEU B CA 1
ATOM 2330 C C . LEU B 1 26 ? -3.129 20.344 8.914 1 98.12 26 LEU B C 1
ATOM 2332 O O . LEU B 1 26 ? -2.322 19.406 8.977 1 98.12 26 LEU B O 1
ATOM 2336 N N . GLU B 1 27 ? -3.062 21.297 8.031 1 98.44 27 GLU B N 1
ATOM 2337 C CA . GLU B 1 27 ? -2.076 21.297 6.953 1 98.44 27 GLU B CA 1
ATOM 2338 C C . GLU B 1 27 ? -1.112 22.484 7.086 1 98.44 27 GLU B C 1
ATOM 2340 O O . GLU B 1 27 ? -1.433 23.484 7.727 1 98.44 27 GLU B O 1
ATOM 2345 N N . GLY B 1 28 ? 0.047 22.344 6.457 1 98.56 28 GLY B N 1
ATOM 2346 C CA . GLY B 1 28 ? 1.062 23.391 6.461 1 98.56 28 GLY B CA 1
ATOM 2347 C C . GLY B 1 28 ? 2.461 22.859 6.199 1 98.56 28 GLY B C 1
ATOM 2348 O O . GLY B 1 28 ? 2.688 21.656 6.23 1 98.56 28 GLY B O 1
ATOM 2349 N N . ASN B 1 29 ? 3.373 23.766 5.961 1 98.56 29 ASN B N 1
ATOM 2350 C CA . ASN B 1 29 ? 4.762 23.438 5.648 1 98.56 29 ASN B CA 1
ATOM 2351 C C . ASN B 1 29 ? 5.465 22.781 6.832 1 98.56 29 ASN B C 1
ATOM 2353 O O . ASN B 1 29 ? 4.906 22.703 7.926 1 98.56 29 ASN B O 1
ATOM 2357 N N . ILE B 1 30 ? 6.605 22.141 6.566 1 97.19 30 ILE B N 1
ATOM 2358 C CA . ILE B 1 30 ? 7.48 21.656 7.621 1 97.19 30 ILE B CA 1
ATOM 2359 C C . ILE B 1 30 ? 7.891 22.812 8.531 1 97.19 30 ILE B C 1
ATOM 2361 O O . ILE B 1 30 ? 8.25 23.891 8.055 1 97.19 30 ILE B O 1
ATOM 2365 N N . ALA B 1 31 ? 7.754 22.656 9.852 1 96.94 31 ALA B N 1
ATOM 2366 C CA . ALA B 1 31 ? 8.172 23.594 10.891 1 96.94 31 ALA B CA 1
ATOM 2367 C C . ALA B 1 31 ? 7.285 24.844 10.891 1 96.94 31 ALA B C 1
ATOM 2369 O O . ALA B 1 31 ? 7.691 25.891 11.383 1 96.94 31 ALA B O 1
ATOM 2370 N N . VAL B 1 32 ? 6.109 24.703 10.328 1 98.06 32 VAL B N 1
ATOM 2371 C CA . VAL B 1 32 ? 5.207 25.859 10.328 1 98.06 32 VAL B CA 1
ATOM 2372 C C . VAL B 1 32 ? 4.598 26.031 11.719 1 98.06 32 VAL B C 1
ATOM 2374 O O . VAL B 1 32 ? 4.133 27.125 12.062 1 98.06 32 VAL B O 1
ATOM 2377 N N . GLY B 1 33 ? 4.516 24.938 12.516 1 96.81 33 GLY B N 1
ATOM 2378 C CA . GLY B 1 33 ? 3.99 25.016 13.875 1 96.81 33 GLY B CA 1
ATOM 2379 C C . GLY B 1 33 ? 2.76 24.156 14.086 1 96.81 33 GLY B C 1
ATOM 2380 O O . GLY B 1 33 ? 1.944 24.438 14.969 1 96.81 33 GLY B O 1
ATOM 2381 N N . LYS B 1 34 ? 2.566 23.094 13.336 1 97.44 34 LYS B N 1
ATOM 2382 C CA . LYS B 1 34 ? 1.376 22.25 13.398 1 97.44 34 LYS B CA 1
ATOM 2383 C C . LYS B 1 34 ? 1.265 21.562 14.758 1 97.44 34 LYS B C 1
ATOM 2385 O O . LYS B 1 34 ? 0.195 21.547 15.367 1 97.44 34 LYS B O 1
ATOM 2390 N N . SER B 1 35 ? 2.393 20.938 15.234 1 95.06 35 SER B N 1
ATOM 2391 C CA . SER B 1 35 ? 2.357 20.219 16.516 1 95.06 35 SER B CA 1
ATOM 2392 C C . SER B 1 35 ? 2.018 21.172 17.656 1 95.06 35 SER B C 1
ATOM 2394 O O . SER B 1 35 ? 1.256 20.812 18.562 1 95.06 35 SER B O 1
ATOM 2396 N N . THR B 1 36 ? 2.582 22.344 17.641 1 95.56 36 THR B N 1
ATOM 2397 C CA . THR B 1 36 ? 2.26 23.375 18.625 1 95.56 36 THR B CA 1
ATOM 2398 C C . THR B 1 36 ? 0.786 23.766 18.547 1 95.56 36 THR B C 1
ATOM 2400 O O . THR B 1 36 ? 0.109 23.859 19.562 1 95.56 36 THR B O 1
ATOM 2403 N N . PHE B 1 37 ? 0.32 23.969 17.328 1 97.56 37 PHE B N 1
ATOM 2404 C CA . PHE B 1 37 ? -1.067 24.359 17.125 1 97.56 37 PHE B CA 1
ATOM 2405 C C . PHE B 1 37 ? -2.021 23.281 17.609 1 97.56 37 PHE B C 1
ATOM 2407 O O . PHE B 1 37 ? -3.049 23.594 18.219 1 97.56 37 PHE B O 1
ATOM 2414 N N . LEU B 1 38 ? -1.686 22.062 17.297 1 96.88 38 LEU B N 1
ATOM 2415 C CA . LEU B 1 38 ? -2.488 20.922 17.766 1 96.88 38 LEU B CA 1
ATOM 2416 C C . LEU B 1 38 ? -2.594 20.906 19.281 1 96.88 38 LEU B C 1
ATOM 2418 O O . LEU B 1 38 ? -3.656 20.609 19.828 1 96.88 38 LEU B O 1
ATOM 2422 N N . ARG B 1 39 ? -1.539 21.203 19.984 1 95.5 39 ARG B N 1
ATOM 2423 C CA . ARG B 1 39 ? -1.562 21.297 21.438 1 95.5 39 ARG B CA 1
ATOM 2424 C C . ARG B 1 39 ? -2.484 22.422 21.906 1 95.5 39 ARG B C 1
ATOM 2426 O O . ARG B 1 39 ? -3.24 22.25 22.859 1 95.5 39 ARG B O 1
ATOM 2433 N N . LEU B 1 40 ? -2.439 23.531 21.234 1 96.62 40 LEU B N 1
ATOM 2434 C CA . LEU B 1 40 ? -3.299 24.656 21.547 1 96.62 40 LEU B CA 1
ATOM 2435 C C . LEU B 1 40 ? -4.77 24.297 21.359 1 96.62 40 LEU B C 1
ATOM 2437 O O . LEU B 1 40 ? -5.609 24.672 22.188 1 96.62 40 LEU B O 1
ATOM 2441 N N . LEU B 1 41 ? -5.059 23.594 20.266 1 97.06 41 LEU B N 1
ATOM 2442 C CA . LEU B 1 41 ? -6.422 23.141 20.031 1 97.06 41 LEU B CA 1
ATOM 2443 C C . LEU B 1 41 ? -6.91 22.266 21.188 1 97.06 41 LEU B C 1
ATOM 2445 O O . LEU B 1 41 ? -8.055 22.391 21.609 1 97.06 41 LEU B O 1
ATOM 2449 N N . GLY B 1 42 ? -6.023 21.406 21.672 1 95.56 42 GLY B N 1
ATOM 2450 C CA . GLY B 1 42 ? -6.375 20.547 22.797 1 95.56 42 GLY B CA 1
ATOM 2451 C C . GLY B 1 42 ? -6.727 21.312 24.047 1 95.56 42 GLY B C 1
ATOM 2452 O O . GLY B 1 42 ? -7.602 20.906 24.812 1 95.56 42 GLY B O 1
ATOM 2453 N N . ARG B 1 43 ? -6.102 22.438 24.266 1 95.44 43 ARG B N 1
ATOM 2454 C CA . ARG B 1 43 ? -6.371 23.281 25.422 1 95.44 43 ARG B CA 1
ATOM 2455 C C . ARG B 1 43 ? -7.676 24.047 25.234 1 95.44 43 ARG B C 1
ATOM 2457 O O . ARG B 1 43 ? -8.469 24.156 26.172 1 95.44 43 ARG B O 1
ATOM 2464 N N . ALA B 1 44 ? -7.898 24.531 24.062 1 95.94 44 ALA B N 1
ATOM 2465 C CA . ALA B 1 44 ? -9.062 25.375 23.781 1 95.94 44 ALA B CA 1
ATOM 2466 C C . ALA B 1 44 ? -10.32 24.531 23.641 1 95.94 44 ALA B C 1
ATOM 2468 O O . ALA B 1 44 ? -11.422 24.984 23.969 1 95.94 44 ALA B O 1
ATOM 2469 N N . PHE B 1 45 ? -10.133 23.297 23.094 1 96.38 45 PHE B N 1
ATOM 2470 C CA . PHE B 1 45 ? -11.234 22.375 22.859 1 96.38 45 PHE B CA 1
ATOM 2471 C C . PHE B 1 45 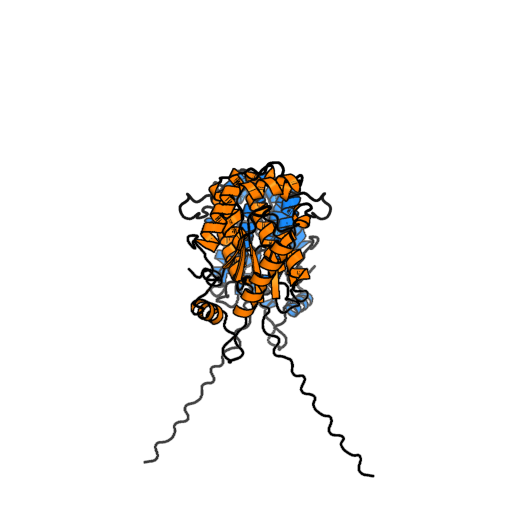? -10.922 21 23.422 1 96.38 45 PHE B C 1
ATOM 2473 O O . PHE B 1 45 ? -10.648 20.062 22.656 1 96.38 45 PHE B O 1
ATOM 2480 N N . PRO B 1 46 ? -11.109 20.766 24.656 1 95.81 46 PRO B N 1
ATOM 2481 C CA . PRO B 1 46 ? -10.656 19.547 25.328 1 95.81 46 PRO B CA 1
ATOM 2482 C C . PRO B 1 46 ? -11.383 18.297 24.828 1 95.81 46 PRO B C 1
ATOM 2484 O O . PRO B 1 46 ? -10.859 17.188 24.953 1 95.81 46 PRO B O 1
ATOM 2487 N N . ALA B 1 47 ? -12.547 18.5 24.219 1 94.94 47 ALA B N 1
ATOM 2488 C CA . ALA B 1 47 ? -13.328 17.359 23.75 1 94.94 47 ALA B CA 1
ATOM 2489 C C . ALA B 1 47 ? -12.867 16.891 22.375 1 94.94 47 ALA B C 1
ATOM 2491 O O . ALA B 1 47 ? -13.273 15.828 21.906 1 94.94 47 ALA B O 1
ATOM 2492 N N . TRP B 1 48 ? -12.016 17.672 21.734 1 95.31 48 TRP B N 1
ATOM 2493 C CA . TRP B 1 48 ? -11.555 17.328 20.391 1 95.31 48 TRP B CA 1
ATOM 2494 C C . TRP B 1 48 ? -10.43 16.297 20.453 1 95.31 48 TRP B C 1
ATOM 2496 O O . TRP B 1 48 ? -9.508 16.422 21.25 1 95.31 48 TRP B O 1
ATOM 2506 N N . GLN B 1 49 ? -10.625 15.344 19.641 1 95.38 49 GLN B N 1
ATOM 2507 C CA . GLN B 1 49 ? -9.57 14.344 19.516 1 95.38 49 GLN B CA 1
ATOM 2508 C C . GLN B 1 49 ? -8.461 14.82 18.594 1 95.38 49 GLN B C 1
ATOM 2510 O O . GLN B 1 49 ? -8.734 15.414 17.547 1 95.38 49 GLN B O 1
ATOM 2515 N N . ARG B 1 50 ? -7.277 14.594 19.031 1 94.75 50 ARG B N 1
ATOM 2516 C CA . ARG B 1 50 ? -6.117 14.977 18.234 1 94.75 50 ARG B CA 1
ATOM 2517 C C . ARG B 1 50 ? -5.363 13.75 17.75 1 94.75 50 ARG B C 1
ATOM 2519 O O . ARG B 1 50 ? -5.152 12.797 18.5 1 94.75 50 ARG B O 1
ATOM 2526 N N . ALA B 1 51 ? -4.98 13.758 16.484 1 93.38 51 ALA B N 1
ATOM 2527 C CA . ALA B 1 51 ? -4.137 12.719 15.898 1 93.38 51 ALA B CA 1
ATOM 2528 C C . ALA B 1 51 ? -2.842 13.32 15.352 1 93.38 51 ALA B C 1
ATOM 2530 O O . ALA B 1 51 ? -2.826 13.875 14.25 1 93.38 51 ALA B O 1
ATOM 2531 N N . ALA B 1 52 ? -1.778 13.125 16.078 1 92.69 52 ALA B N 1
ATOM 2532 C CA . ALA B 1 52 ? -0.487 13.695 15.703 1 92.69 52 ALA B CA 1
ATOM 2533 C C . ALA B 1 52 ? 0.224 12.82 14.672 1 92.69 52 ALA B C 1
ATOM 2535 O O . ALA B 1 52 ? -0.019 11.617 14.602 1 92.69 52 ALA B O 1
ATOM 2536 N N . GLU B 1 53 ? 1.053 13.484 13.891 1 90 53 GLU B N 1
ATOM 2537 C CA . GLU B 1 53 ? 1.922 12.734 12.984 1 90 53 GLU B CA 1
ATOM 2538 C C . GLU B 1 53 ? 2.838 11.789 13.758 1 90 53 GLU B C 1
ATOM 2540 O O . GLU B 1 53 ? 3.455 12.188 14.75 1 90 53 GLU B O 1
ATOM 2545 N N . PRO B 1 54 ? 2.953 10.609 13.312 1 89 54 PRO B N 1
ATOM 2546 C CA . PRO B 1 54 ? 3.768 9.641 14.055 1 89 54 PRO B CA 1
ATOM 2547 C C . PRO B 1 54 ? 5.246 9.695 13.672 1 89 54 PRO B C 1
ATOM 2549 O O . PRO B 1 54 ? 5.816 8.695 13.242 1 89 54 PRO B O 1
ATOM 2552 N N . VAL B 1 55 ? 5.941 10.734 13.922 1 88.81 55 VAL B N 1
ATOM 2553 C CA . VAL B 1 55 ? 7.332 10.969 13.547 1 88.81 55 VAL B CA 1
ATOM 2554 C C . VAL B 1 55 ? 8.234 9.945 14.234 1 88.81 55 VAL B C 1
ATOM 2556 O O . VAL B 1 55 ? 9.195 9.453 13.641 1 88.81 55 VAL B O 1
ATOM 2559 N N . ALA B 1 56 ? 7.93 9.664 15.469 1 88.19 56 ALA B N 1
ATOM 2560 C CA . ALA B 1 56 ? 8.719 8.688 16.219 1 88.19 56 ALA B CA 1
ATOM 2561 C C . ALA B 1 56 ? 8.758 7.344 15.508 1 88.19 56 ALA B C 1
ATOM 2563 O O . ALA B 1 56 ? 9.789 6.668 15.508 1 88.19 56 ALA B O 1
ATOM 2564 N N . ARG B 1 57 ? 7.711 7 14.891 1 91.12 57 ARG B N 1
ATOM 2565 C CA . ARG B 1 57 ? 7.625 5.746 14.156 1 91.12 57 ARG B CA 1
ATOM 2566 C C . ARG B 1 57 ? 8.562 5.75 12.953 1 91.12 57 ARG B C 1
ATOM 2568 O O . ARG B 1 57 ? 9.117 4.711 12.586 1 91.12 57 ARG B O 1
ATOM 2575 N N . TRP B 1 58 ? 8.711 6.891 12.312 1 93.38 58 TRP B N 1
ATOM 2576 C CA . TRP B 1 58 ? 9.594 7.008 11.156 1 93.38 58 TRP B CA 1
ATOM 2577 C C . TRP B 1 58 ? 11.062 6.969 11.586 1 93.38 58 TRP B C 1
ATOM 2579 O O . TRP B 1 58 ? 11.914 6.484 10.844 1 93.38 58 TRP B O 1
ATOM 2589 N N . ARG B 1 59 ? 11.289 7.508 12.75 1 91.69 59 ARG B N 1
ATOM 2590 C CA . ARG B 1 59 ? 12.656 7.613 13.25 1 91.69 59 ARG B CA 1
ATOM 2591 C C . ARG B 1 59 ? 13.156 6.27 13.766 1 91.69 59 ARG B C 1
ATOM 2593 O O . ARG B 1 59 ? 14.367 6.07 13.914 1 91.69 59 ARG B O 1
ATOM 2600 N N . GLU B 1 60 ? 12.195 5.453 14.078 1 91 60 GLU B N 1
ATOM 2601 C CA . GLU B 1 60 ? 12.562 4.117 14.539 1 91 60 GLU B CA 1
ATOM 2602 C C . GLU B 1 60 ? 11.578 3.066 14.023 1 91 60 GLU B C 1
ATOM 2604 O O . GLU B 1 60 ? 10.617 2.723 14.711 1 91 60 GLU B O 1
ATOM 2609 N N . VAL B 1 61 ? 11.906 2.561 12.867 1 90.19 61 VAL B N 1
ATOM 2610 C CA . VAL B 1 61 ? 11.109 1.472 12.312 1 90.19 61 VAL B CA 1
ATOM 2611 C C . VAL B 1 61 ? 11.555 0.144 12.922 1 90.19 61 VAL B C 1
ATOM 2613 O O . VAL B 1 61 ? 12.719 -0.243 12.789 1 90.19 61 VAL B O 1
ATOM 2616 N N . VAL B 1 62 ? 10.664 -0.463 13.57 1 80.5 62 VAL B N 1
ATOM 2617 C CA . VAL B 1 62 ? 11 -1.709 14.258 1 80.5 62 VAL B CA 1
ATOM 2618 C C . VAL B 1 62 ? 10.969 -2.867 13.266 1 80.5 62 VAL B C 1
ATOM 2620 O O . VAL B 1 62 ? 10 -3.033 12.516 1 80.5 62 VAL B O 1
ATOM 2623 N N . ALA B 1 63 ? 12.031 -3.488 13.047 1 70.06 63 ALA B N 1
ATOM 2624 C CA . ALA B 1 63 ? 12.172 -4.609 12.125 1 70.06 63 ALA B CA 1
ATOM 2625 C C . ALA B 1 63 ? 12.383 -5.918 12.875 1 70.06 63 ALA B C 1
ATOM 2627 O O . ALA B 1 63 ? 13.438 -6.543 12.758 1 70.06 63 ALA B O 1
ATOM 2628 N N . GLY B 1 64 ? 11.414 -6.27 13.711 1 59.84 64 GLY B N 1
ATOM 2629 C CA . GLY B 1 64 ? 11.586 -7.52 14.438 1 59.84 64 GLY B CA 1
ATOM 2630 C C . GLY B 1 64 ? 12.93 -7.613 15.141 1 59.84 64 GLY B C 1
ATOM 2631 O O . GLY B 1 64 ? 13.266 -6.758 15.953 1 59.84 64 GLY B O 1
ATOM 2632 N N . ALA B 1 65 ? 13.664 -8.609 14.734 1 53.03 65 ALA B N 1
ATOM 2633 C CA . ALA B 1 65 ? 14.93 -8.93 15.375 1 53.03 65 ALA B CA 1
ATOM 2634 C C . ALA B 1 65 ? 16.062 -8.062 14.82 1 53.03 65 ALA B C 1
ATOM 2636 O O . ALA B 1 65 ? 17.156 -8.023 15.391 1 53.03 65 ALA B O 1
ATOM 2637 N N . ALA B 1 66 ? 15.719 -7.531 13.719 1 59.28 66 ALA B N 1
ATOM 2638 C CA . ALA B 1 66 ? 16.797 -6.758 13.102 1 59.28 66 ALA B CA 1
ATOM 2639 C C . ALA B 1 66 ? 16.797 -5.316 13.609 1 59.28 66 ALA B C 1
ATOM 2641 O O . ALA B 1 66 ? 15.781 -4.832 14.117 1 59.28 66 ALA B O 1
ATOM 2642 N N . GLU B 1 67 ? 17.969 -4.781 13.867 1 62.62 67 GLU B N 1
ATOM 2643 C CA . GLU B 1 67 ? 18.109 -3.395 14.305 1 62.62 67 GLU B CA 1
ATOM 2644 C C . GLU B 1 67 ? 17.203 -2.467 13.492 1 62.62 67 GLU B C 1
ATOM 2646 O O . GLU B 1 67 ? 17.141 -2.572 12.266 1 62.62 67 GLU B O 1
ATOM 2651 N N . GLY B 1 68 ? 16.203 -1.87 14.07 1 69.75 68 GLY B N 1
ATOM 2652 C CA . GLY B 1 68 ? 15.359 -0.869 13.445 1 69.75 68 GLY B CA 1
ATOM 2653 C C . GLY B 1 68 ? 16.156 0.225 12.742 1 69.75 68 GLY B C 1
ATOM 2654 O O . GLY B 1 68 ? 17.375 0.14 12.633 1 69.75 68 GLY B O 1
ATOM 2655 N N . GLY B 1 69 ? 15.57 0.896 11.875 1 88.38 69 GLY B N 1
ATOM 2656 C CA . GLY B 1 69 ? 16.25 1.976 11.18 1 88.38 69 GLY B CA 1
ATOM 2657 C C . GLY B 1 69 ? 15.461 3.268 11.156 1 88.38 69 GLY B C 1
ATOM 2658 O O . GLY B 1 69 ? 14.281 3.281 11.5 1 88.38 69 GLY B O 1
ATOM 2659 N N . ASN B 1 70 ? 16.172 4.312 11.047 1 93.88 70 ASN B N 1
ATOM 2660 C CA . ASN B 1 70 ? 15.602 5.652 10.938 1 93.88 70 ASN B CA 1
ATOM 2661 C C . ASN B 1 70 ? 15.273 6 9.492 1 93.88 70 ASN B C 1
ATOM 2663 O O . ASN B 1 70 ? 16.125 6.492 8.75 1 93.88 70 ASN B O 1
ATOM 2667 N N . LEU B 1 71 ? 14.062 5.742 9.125 1 95.75 71 LEU B N 1
ATOM 2668 C CA . LEU B 1 71 ? 13.625 5.93 7.746 1 95.75 71 LEU B CA 1
ATOM 2669 C C . LEU B 1 71 ? 13.656 7.406 7.363 1 95.75 71 LEU B C 1
ATOM 2671 O O . LEU B 1 71 ? 13.953 7.75 6.219 1 95.75 71 LEU B O 1
ATOM 2675 N N . LEU B 1 72 ? 13.281 8.258 8.336 1 95.12 72 LEU B N 1
ATOM 2676 C CA . LEU B 1 72 ? 13.305 9.695 8.086 1 95.12 72 LEU B CA 1
ATOM 2677 C C . LEU B 1 72 ? 14.711 10.164 7.734 1 95.12 72 LEU B C 1
ATOM 2679 O O . LEU B 1 72 ? 14.891 10.922 6.781 1 95.12 72 LEU B O 1
ATOM 2683 N N . GLN B 1 73 ? 15.648 9.688 8.453 1 94.38 73 GLN B N 1
ATOM 2684 C CA . GLN B 1 73 ? 17.047 10.023 8.172 1 94.38 73 GLN B CA 1
ATOM 2685 C C . GLN B 1 73 ? 17.453 9.523 6.793 1 94.38 73 GLN B C 1
ATOM 2687 O O . GLN B 1 73 ? 18.156 10.227 6.055 1 94.38 73 GLN B O 1
ATOM 2692 N N . ARG B 1 74 ? 17.062 8.297 6.473 1 94.44 74 ARG B N 1
ATOM 2693 C CA . ARG B 1 74 ? 17.391 7.734 5.168 1 94.44 74 ARG B CA 1
ATOM 2694 C C . ARG B 1 74 ? 16.797 8.57 4.043 1 94.44 74 ARG B C 1
ATOM 2696 O O . ARG B 1 74 ? 17.453 8.797 3.018 1 94.44 74 ARG B O 1
ATOM 2703 N N . LEU B 1 75 ? 15.602 9.031 4.23 1 95.81 75 LEU B N 1
ATOM 2704 C CA . LEU B 1 75 ? 14.961 9.875 3.223 1 95.81 75 LEU B CA 1
ATOM 2705 C C . LEU B 1 75 ? 15.781 11.133 2.959 1 95.81 75 LEU B C 1
ATOM 2707 O O . LEU B 1 75 ? 16.125 11.422 1.812 1 95.81 75 LEU B O 1
ATOM 2711 N N . TYR B 1 76 ? 16.141 11.828 4.02 1 93.12 76 TYR B N 1
ATOM 2712 C CA . TYR B 1 76 ? 16.812 13.117 3.842 1 93.12 76 TYR B CA 1
ATOM 2713 C C . TYR B 1 76 ? 18.234 12.922 3.322 1 93.12 76 TYR B C 1
ATOM 2715 O O . TYR B 1 76 ? 18.734 13.758 2.566 1 93.12 76 TYR B O 1
ATOM 2723 N N . ARG B 1 77 ? 18.844 11.852 3.646 1 93.25 77 ARG B N 1
ATOM 2724 C CA . ARG B 1 77 ? 20.203 11.594 3.209 1 93.25 77 ARG B CA 1
ATOM 2725 C C . ARG B 1 77 ? 20.234 11.156 1.747 1 93.25 77 ARG B C 1
ATOM 2727 O O . ARG B 1 77 ? 21.156 11.516 1.007 1 93.25 77 ARG B O 1
ATOM 2734 N N . ASP B 1 78 ? 19.281 10.344 1.382 1 95.12 78 ASP B N 1
ATOM 2735 C CA . ASP B 1 78 ? 19.234 9.812 0.023 1 95.12 78 ASP B CA 1
ATOM 2736 C C . ASP B 1 78 ? 17.797 9.695 -0.477 1 95.12 78 ASP B C 1
ATOM 2738 O O . ASP B 1 78 ? 17.266 8.594 -0.649 1 95.12 78 ASP B O 1
ATOM 2742 N N . PRO B 1 79 ? 17.188 10.867 -0.819 1 95.25 79 PRO B N 1
ATOM 2743 C CA . PRO B 1 79 ? 15.781 10.844 -1.22 1 95.25 79 PRO B CA 1
ATOM 2744 C C . PRO B 1 79 ? 15.547 10.062 -2.508 1 95.25 79 PRO B C 1
ATOM 2746 O O . PRO B 1 79 ? 14.5 9.438 -2.674 1 95.25 79 PRO B O 1
ATOM 2749 N N . ALA B 1 80 ? 16.469 9.984 -3.396 1 95.38 80 ALA B N 1
ATOM 2750 C CA . ALA B 1 80 ? 16.297 9.25 -4.648 1 95.38 80 ALA B CA 1
ATOM 2751 C C . ALA B 1 80 ? 16.062 7.766 -4.387 1 95.38 80 ALA B C 1
ATOM 2753 O O . ALA B 1 80 ? 15.328 7.102 -5.125 1 95.38 80 ALA B O 1
ATOM 2754 N N . ARG B 1 81 ? 16.688 7.316 -3.34 1 96.44 81 ARG B N 1
ATOM 2755 C CA . ARG B 1 81 ? 16.578 5.898 -3.004 1 96.44 81 ARG B CA 1
ATOM 2756 C C . ARG B 1 81 ? 15.367 5.637 -2.117 1 96.44 81 ARG B C 1
ATOM 2758 O O . ARG B 1 81 ? 14.711 4.598 -2.24 1 96.44 81 ARG B O 1
ATOM 2765 N N . TRP B 1 82 ? 14.977 6.57 -1.276 1 96.88 82 TRP B N 1
ATOM 2766 C CA . TRP B 1 82 ? 14.125 6.184 -0.156 1 96.88 82 TRP B CA 1
ATOM 2767 C C . TRP B 1 82 ? 12.789 6.918 -0.206 1 96.88 82 TRP B C 1
ATOM 2769 O O . TRP B 1 82 ? 11.891 6.637 0.59 1 96.88 82 TRP B O 1
ATOM 2779 N N . ALA B 1 83 ? 12.625 7.832 -1.167 1 97.81 83 ALA B N 1
ATOM 2780 C CA . ALA B 1 83 ? 11.406 8.641 -1.233 1 97.81 83 ALA B CA 1
ATOM 2781 C C . ALA B 1 83 ? 10.172 7.762 -1.381 1 97.81 83 ALA B C 1
ATOM 2783 O O . ALA B 1 83 ? 9.18 7.953 -0.675 1 97.81 83 ALA B O 1
ATOM 2784 N N . PHE B 1 84 ? 10.266 6.793 -2.281 1 98.12 84 PHE B N 1
ATOM 2785 C CA . PHE B 1 84 ? 9.117 5.918 -2.5 1 98.12 84 PHE B CA 1
ATOM 2786 C C . PHE B 1 84 ? 8.773 5.145 -1.233 1 98.12 84 PHE B C 1
ATOM 2788 O O . PHE B 1 84 ? 7.609 5.07 -0.839 1 98.12 84 PHE B O 1
ATOM 2795 N N . THR B 1 85 ? 9.773 4.559 -0.594 1 97.69 85 THR B N 1
ATOM 2796 C CA . THR B 1 85 ? 9.586 3.777 0.623 1 97.69 85 THR B CA 1
ATOM 2797 C C . THR B 1 85 ? 8.984 4.641 1.729 1 97.69 85 THR B C 1
ATOM 2799 O O . THR B 1 85 ? 8.016 4.238 2.379 1 97.69 85 THR B O 1
ATOM 2802 N N . PHE B 1 86 ? 9.492 5.852 1.893 1 97.62 86 PHE B N 1
ATOM 2803 C CA . PHE B 1 86 ? 9.023 6.738 2.949 1 97.62 86 PHE B CA 1
ATOM 2804 C C . PHE B 1 86 ? 7.578 7.164 2.693 1 97.62 86 PHE B C 1
ATOM 2806 O O . PHE B 1 86 ? 6.742 7.109 3.598 1 97.62 86 PHE B O 1
ATOM 2813 N N . GLN B 1 87 ? 7.32 7.617 1.473 1 97.88 87 GLN B N 1
ATOM 2814 C CA . GLN B 1 87 ? 5.98 8.102 1.157 1 97.88 87 GLN B CA 1
ATOM 2815 C C . GLN B 1 87 ? 4.945 6.996 1.314 1 97.88 87 GLN B C 1
ATOM 2817 O O . GLN B 1 87 ? 3.824 7.246 1.766 1 97.88 87 GLN B O 1
ATOM 2822 N N . THR B 1 88 ? 5.34 5.734 0.935 1 97.12 88 THR B N 1
ATOM 2823 C CA . THR B 1 88 ? 4.445 4.594 1.104 1 97.12 88 THR B CA 1
ATOM 2824 C C . THR B 1 88 ? 4.176 4.336 2.584 1 97.12 88 THR B C 1
ATOM 2826 O O . THR B 1 88 ? 3.025 4.148 2.986 1 97.12 88 THR B O 1
ATOM 2829 N N . PHE B 1 89 ? 5.176 4.383 3.391 1 96.5 89 PHE B N 1
ATOM 2830 C CA . PHE B 1 89 ? 5.07 4.09 4.816 1 96.5 89 PHE B CA 1
ATOM 2831 C C . PHE B 1 89 ? 4.309 5.195 5.539 1 96.5 89 PHE B C 1
ATOM 2833 O O . PHE B 1 89 ? 3.453 4.918 6.383 1 96.5 89 PHE B O 1
ATOM 2840 N N . SER B 1 90 ? 4.637 6.422 5.238 1 96.38 90 SER B N 1
ATOM 2841 C CA . SER B 1 90 ? 3.963 7.562 5.848 1 96.38 90 SER B CA 1
ATOM 2842 C C . SER B 1 90 ? 2.471 7.555 5.539 1 96.38 90 SER B C 1
ATOM 2844 O O . SER B 1 90 ? 1.643 7.746 6.43 1 96.38 90 SER B O 1
ATOM 2846 N N . CYS B 1 91 ? 2.125 7.293 4.273 1 96 91 CYS B N 1
ATOM 2847 C CA . CYS B 1 91 ? 0.723 7.254 3.873 1 96 91 CYS B CA 1
ATOM 2848 C C . CYS B 1 91 ? -0.012 6.113 4.57 1 96 91 CYS B C 1
ATOM 2850 O O . CYS B 1 91 ? -1.146 6.285 5.02 1 96 91 CYS B O 1
ATOM 2852 N N . LEU B 1 92 ? 0.641 4.973 4.656 1 94.06 92 LEU B N 1
ATOM 2853 C CA . LEU B 1 92 ? 0.048 3.832 5.348 1 94.06 92 LEU B CA 1
ATOM 2854 C C . LEU B 1 92 ? -0.293 4.188 6.793 1 94.06 92 LEU B C 1
ATOM 2856 O O . LEU B 1 92 ? -1.402 3.914 7.258 1 94.06 92 LEU B O 1
ATOM 2860 N N . GLY B 1 93 ? 0.646 4.793 7.496 1 93.75 93 GLY B N 1
ATOM 2861 C CA . GLY B 1 93 ? 0.421 5.18 8.883 1 93.75 93 GLY B CA 1
ATOM 2862 C C . GLY B 1 93 ? -0.742 6.141 9.047 1 93.75 93 GLY B C 1
ATOM 2863 O O . GLY B 1 93 ? -1.558 5.98 9.961 1 93.75 93 GLY B O 1
ATOM 2864 N N . ARG B 1 94 ? -0.845 7.066 8.195 1 94.25 94 ARG B N 1
ATOM 2865 C CA . ARG B 1 94 ? -1.923 8.047 8.273 1 94.25 94 ARG B CA 1
ATOM 2866 C C . ARG B 1 94 ? -3.27 7.406 7.957 1 94.25 94 ARG B C 1
ATOM 2868 O O . ARG B 1 94 ? -4.285 7.758 8.555 1 94.25 94 ARG B O 1
ATOM 2875 N N . LEU B 1 95 ? -3.225 6.523 6.941 1 93.25 95 LEU B N 1
ATOM 2876 C CA . LEU B 1 95 ? -4.453 5.816 6.594 1 93.25 95 LEU B CA 1
ATOM 2877 C C . LEU B 1 95 ? -4.945 4.977 7.77 1 93.25 95 LEU B C 1
ATOM 2879 O O . LEU B 1 95 ? -6.137 4.969 8.078 1 93.25 95 LEU B O 1
ATOM 2883 N N . GLN B 1 96 ? -4.062 4.297 8.414 1 92.5 96 GLN B N 1
ATOM 2884 C CA . GLN B 1 96 ? -4.414 3.504 9.586 1 92.5 96 GLN B CA 1
ATOM 2885 C C . GLN B 1 96 ? -5.031 4.375 10.68 1 92.5 96 GLN B C 1
ATOM 2887 O O . GLN B 1 96 ? -6.059 4.02 11.258 1 92.5 96 GLN B O 1
ATOM 2892 N N . ALA B 1 97 ? -4.426 5.5 10.945 1 91.12 97 ALA B N 1
ATOM 2893 C CA . ALA B 1 97 ? -4.93 6.43 11.953 1 91.12 97 ALA B CA 1
ATOM 2894 C C . ALA B 1 97 ? -6.309 6.957 11.57 1 91.12 97 ALA B C 1
ATOM 2896 O O . ALA B 1 97 ? -7.184 7.117 12.422 1 91.12 97 ALA B O 1
ATOM 2897 N N . GLN B 1 98 ? -6.465 7.207 10.312 1 89.62 98 GLN B N 1
ATOM 2898 C CA . GLN B 1 98 ? -7.715 7.75 9.789 1 89.62 98 GLN B CA 1
ATOM 2899 C C . GLN B 1 98 ? -8.859 6.758 9.969 1 89.62 98 GLN B C 1
ATOM 2901 O O . GLN B 1 98 ? -10.023 7.16 10.102 1 89.62 98 GLN B O 1
ATOM 2906 N N . LEU B 1 99 ? -8.562 5.52 9.969 1 89.69 99 LEU B N 1
ATOM 2907 C CA . LEU B 1 99 ? -9.586 4.484 10.039 1 89.69 99 LEU B CA 1
ATOM 2908 C C . LEU B 1 99 ? -9.984 4.203 11.484 1 89.69 99 LEU B C 1
ATOM 2910 O O . LEU B 1 99 ? -10.977 3.523 11.742 1 89.69 99 LEU B O 1
ATOM 2914 N N . GLU B 1 100 ? -9.242 4.77 12.406 1 88.94 100 GLU B N 1
ATOM 2915 C CA . GLU B 1 100 ? -9.609 4.605 13.812 1 88.94 100 GLU B CA 1
ATOM 2916 C C . GLU B 1 100 ? -10.898 5.355 14.141 1 88.94 100 GLU B C 1
ATOM 2918 O O . GLU B 1 100 ? -11.117 6.465 13.656 1 88.94 100 GLU B O 1
ATOM 2923 N N . ARG B 1 101 ? -11.734 4.73 14.93 1 87.06 101 ARG B N 1
ATOM 2924 C CA . ARG B 1 101 ? -13 5.344 15.336 1 87.06 101 ARG B CA 1
ATOM 2925 C C . ARG B 1 101 ? -12.75 6.609 16.156 1 87.06 101 ARG B C 1
ATOM 2927 O O . ARG B 1 101 ? -11.977 6.598 17.109 1 87.06 101 ARG B O 1
ATOM 2934 N N . PRO B 1 102 ? -13.445 7.562 15.781 1 87.38 102 PRO B N 1
ATOM 2935 C CA . PRO B 1 102 ? -13.273 8.797 16.547 1 87.38 102 PRO B CA 1
ATOM 2936 C C . PRO B 1 102 ? -13.898 8.711 17.938 1 87.38 102 PRO B C 1
ATOM 2938 O O . PRO B 1 102 ? -14.938 8.078 18.125 1 87.38 102 PRO B O 1
ATOM 2941 N N . GLU B 1 103 ? -13.273 9.242 18.984 1 86.5 103 GLU B N 1
ATOM 2942 C CA . GLU B 1 103 ? -13.75 9.234 20.359 1 86.5 103 GLU B CA 1
ATOM 2943 C C . GLU B 1 103 ? -14.352 10.578 20.734 1 86.5 103 GLU B C 1
ATOM 2945 O O . GLU B 1 103 ? -14.898 10.734 21.844 1 86.5 103 GLU B O 1
ATOM 2950 N N . GLY B 1 104 ? -14.719 11.531 19.875 1 87.56 104 GLY B N 1
ATOM 2951 C CA . GLY B 1 104 ? -15.25 12.859 20.141 1 87.56 104 GLY B CA 1
ATOM 2952 C C . GLY B 1 104 ? -15.992 13.461 18.969 1 87.56 104 GLY B C 1
ATOM 2953 O O . GLY B 1 104 ? -16.125 12.82 17.922 1 87.56 104 GLY B O 1
ATOM 2954 N N . PRO B 1 105 ? -16.516 14.586 19.328 1 91.38 105 PRO B N 1
ATOM 2955 C CA . PRO B 1 105 ? -17.328 15.234 18.297 1 91.38 105 PRO B CA 1
ATOM 2956 C C . PRO B 1 105 ? -16.516 15.719 17.109 1 91.38 105 PRO B C 1
ATOM 2958 O O . PRO B 1 105 ? -17.047 15.898 16.016 1 91.38 105 PRO B O 1
ATOM 2961 N N . VAL B 1 106 ? -15.203 15.992 17.422 1 93.81 106 VAL B N 1
ATOM 2962 C CA . VAL B 1 106 ? -14.312 16.484 16.375 1 93.81 106 VAL B CA 1
ATOM 2963 C C . VAL B 1 106 ? -12.977 15.75 16.453 1 93.81 106 VAL B C 1
ATOM 2965 O O . VAL B 1 106 ? -12.461 15.484 17.531 1 93.81 106 VAL B O 1
ATOM 2968 N N . ARG B 1 107 ? -12.469 15.391 15.344 1 95 107 ARG B N 1
ATOM 2969 C CA . ARG B 1 107 ? -11.109 14.867 15.234 1 95 107 ARG B CA 1
ATOM 2970 C C . ARG B 1 107 ? -10.25 15.75 14.344 1 95 107 ARG B C 1
ATOM 2972 O O . ARG B 1 107 ? -10.641 16.078 13.219 1 95 107 ARG B O 1
ATOM 2979 N N . VAL B 1 108 ? -9.125 16.156 14.867 1 96.31 108 VAL B N 1
ATOM 2980 C CA . VAL B 1 108 ? -8.164 16.938 14.078 1 96.31 108 VAL B CA 1
ATOM 2981 C C . VAL B 1 108 ? -6.902 16.109 13.844 1 96.31 108 VAL B C 1
ATOM 2983 O O . VAL B 1 108 ? -6.23 15.703 14.797 1 96.31 108 VAL B O 1
ATOM 2986 N N . SER B 1 109 ? -6.605 15.852 12.602 1 96.44 109 SER B N 1
ATOM 2987 C CA . SER B 1 109 ? -5.402 15.102 12.242 1 96.44 109 SER B CA 1
ATOM 2988 C C . SER B 1 109 ? -4.301 16.031 11.742 1 96.44 109 SER B C 1
ATOM 2990 O O . SER B 1 109 ? -4.562 16.969 10.992 1 96.44 109 SER B O 1
ATOM 2992 N N . GLU B 1 110 ? -3.113 15.727 12.242 1 96.88 110 GLU B N 1
ATOM 2993 C CA . GLU B 1 110 ? -1.958 16.406 11.664 1 96.88 110 GLU B CA 1
ATOM 2994 C C . GLU B 1 110 ? -1.641 15.859 10.273 1 96.88 110 GLU B C 1
ATOM 2996 O O . GLU B 1 110 ? -1.061 14.781 10.133 1 96.88 110 GLU B O 1
ATOM 3001 N N . ARG B 1 111 ? -1.975 16.578 9.305 1 97.06 111 ARG B N 1
ATOM 3002 C CA . ARG B 1 111 ? -1.895 16.234 7.883 1 97.06 111 ARG B CA 1
ATOM 3003 C C . ARG B 1 111 ? -2.908 15.156 7.523 1 97.06 111 ARG B C 1
ATOM 3005 O O . ARG B 1 111 ? -3.781 14.82 8.328 1 97.06 111 ARG B O 1
ATOM 3012 N N . SER B 1 112 ? -2.928 14.836 6.293 1 95.81 112 SER B N 1
ATOM 3013 C CA . SER B 1 112 ? -3.844 13.852 5.734 1 95.81 112 SER B CA 1
ATOM 3014 C C . SER B 1 112 ? -3.17 13.023 4.645 1 95.81 112 SER B C 1
ATOM 3016 O O . SER B 1 112 ? -2.066 13.352 4.203 1 95.81 112 SER B O 1
ATOM 3018 N N . VAL B 1 113 ? -3.809 11.961 4.211 1 96.5 113 VAL B N 1
ATOM 3019 C CA . VAL B 1 113 ? -3.318 11.125 3.123 1 96.5 113 VAL B CA 1
ATOM 3020 C C . VAL B 1 113 ? -3.295 11.93 1.824 1 96.5 113 VAL B C 1
ATOM 3022 O O . VAL B 1 113 ? -2.609 11.555 0.869 1 96.5 113 VAL B O 1
ATOM 3025 N N . TYR B 1 114 ? -3.943 13.055 1.755 1 96.69 114 TYR B N 1
ATOM 3026 C CA . TYR B 1 114 ? -3.994 13.883 0.551 1 96.69 114 TYR B CA 1
ATOM 3027 C C . TYR B 1 114 ? -2.73 14.719 0.411 1 96.69 114 TYR B C 1
ATOM 3029 O O . TYR B 1 114 ? -2.178 14.844 -0.684 1 96.69 114 TYR B O 1
ATOM 3037 N N . SER B 1 115 ? -2.268 15.258 1.517 1 97.12 115 SER B N 1
ATOM 3038 C CA . SER B 1 115 ? -1.012 15.992 1.432 1 97.12 115 SER B CA 1
ATOM 3039 C C . SER B 1 115 ? 0.158 15.07 1.126 1 97.12 115 SER B C 1
ATOM 3041 O O . SER B 1 115 ? 1.152 15.484 0.53 1 97.12 115 SER B O 1
ATOM 3043 N N . ASP B 1 116 ? 0.01 13.781 1.517 1 97.5 116 ASP B N 1
ATOM 3044 C CA . ASP B 1 116 ? 1.032 12.805 1.137 1 97.5 116 ASP B CA 1
ATOM 3045 C C . ASP B 1 116 ? 1.245 12.797 -0.375 1 97.5 116 ASP B C 1
ATOM 3047 O O . ASP B 1 116 ? 2.385 12.766 -0.847 1 97.5 116 ASP B O 1
ATOM 3051 N N . ARG B 1 117 ? 0.188 12.883 -1.1 1 97.56 117 ARG B N 1
ATOM 3052 C CA . ARG B 1 117 ? 0.284 12.789 -2.553 1 97.56 117 ARG B CA 1
ATOM 3053 C C . ARG B 1 117 ? 0.442 14.164 -3.182 1 97.56 117 ARG B C 1
ATOM 3055 O O . ARG B 1 117 ? 1.366 14.398 -3.965 1 97.56 117 ARG B O 1
ATOM 3062 N N . TYR B 1 118 ? -0.396 15.141 -2.787 1 97.5 118 TYR B N 1
ATOM 3063 C CA . TYR B 1 118 ? -0.507 16.406 -3.516 1 97.5 118 TYR B CA 1
ATOM 3064 C C . TYR B 1 118 ? 0.625 17.344 -3.141 1 97.5 118 TYR B C 1
ATOM 3066 O O . TYR B 1 118 ? 0.896 18.312 -3.857 1 97.5 118 TYR B O 1
ATOM 3074 N N . VAL B 1 119 ? 1.281 17.047 -2.016 1 98.38 119 VAL B N 1
ATOM 3075 C CA . VAL B 1 119 ? 2.326 17.953 -1.569 1 98.38 119 VAL B CA 1
ATOM 3076 C C . VAL B 1 119 ? 3.67 17.234 -1.54 1 98.38 119 VAL B C 1
ATOM 3078 O O . VAL B 1 119 ? 4.543 17.5 -2.371 1 98.38 119 VAL B O 1
ATOM 3081 N N . PHE B 1 120 ? 3.785 16.188 -0.753 1 98.25 120 PHE B N 1
ATOM 3082 C CA . PHE B 1 120 ? 5.094 15.609 -0.462 1 98.25 120 PHE B CA 1
ATOM 3083 C C . PHE B 1 120 ? 5.574 14.734 -1.617 1 98.25 120 PHE B C 1
ATOM 3085 O O . PHE B 1 120 ? 6.648 14.977 -2.176 1 98.25 120 PHE B O 1
ATOM 3092 N N . ALA B 1 121 ? 4.773 13.758 -2.006 1 98 121 ALA B N 1
ATOM 3093 C CA . ALA B 1 121 ? 5.191 12.891 -3.107 1 98 121 ALA B CA 1
ATOM 3094 C C . ALA B 1 121 ? 5.348 13.688 -4.398 1 98 121 ALA B C 1
ATOM 3096 O O . ALA B 1 121 ? 6.309 13.492 -5.148 1 98 121 ALA B O 1
ATOM 3097 N N . LYS B 1 122 ? 4.422 14.602 -4.633 1 97.5 122 LYS B N 1
ATOM 3098 C CA . LYS B 1 122 ? 4.488 15.43 -5.828 1 97.5 122 LYS B CA 1
ATOM 3099 C C . LYS B 1 122 ? 5.758 16.281 -5.84 1 97.5 122 LYS B C 1
ATOM 3101 O O . LYS B 1 122 ? 6.422 16.391 -6.875 1 97.5 122 LYS B O 1
ATOM 3106 N N . SER B 1 123 ? 6.125 16.859 -4.738 1 97.56 123 SER B N 1
ATOM 3107 C CA . SER B 1 123 ? 7.332 17.672 -4.648 1 97.56 123 SER B CA 1
ATOM 3108 C C . SER B 1 123 ? 8.586 16.844 -4.906 1 97.56 123 SER B C 1
ATOM 3110 O O . SER B 1 123 ? 9.508 17.297 -5.586 1 97.56 123 SER B O 1
ATOM 3112 N N . LEU B 1 124 ? 8.586 15.641 -4.344 1 97.31 124 LEU B N 1
ATOM 3113 C CA . LEU B 1 124 ? 9.727 14.75 -4.555 1 97.31 124 LEU B CA 1
ATOM 3114 C C . LEU B 1 124 ? 9.836 14.352 -6.023 1 97.31 124 LEU B C 1
ATOM 3116 O O . LEU B 1 124 ? 10.945 14.266 -6.562 1 97.31 124 LEU B O 1
ATOM 3120 N N . PHE B 1 125 ? 8.766 14.195 -6.688 1 96.5 125 PHE B N 1
ATOM 3121 C CA . PHE B 1 125 ? 8.766 13.852 -8.109 1 96.5 125 PHE B CA 1
ATOM 3122 C C . PHE B 1 125 ? 9.234 15.039 -8.945 1 96.5 125 PHE B C 1
ATOM 3124 O O . PHE B 1 125 ? 10.148 14.898 -9.766 1 96.5 125 PHE B O 1
ATOM 3131 N N . GLU B 1 126 ? 8.633 16.172 -8.68 1 95.81 126 GLU B N 1
ATOM 3132 C CA . GLU B 1 126 ? 8.992 17.375 -9.445 1 95.81 126 GLU B CA 1
ATOM 3133 C C . GLU B 1 126 ? 10.438 17.781 -9.195 1 95.81 126 GLU B C 1
ATOM 3135 O O . GLU B 1 126 ? 11.086 18.359 -10.07 1 95.81 126 GLU B O 1
ATOM 3140 N N . GLY B 1 127 ? 10.906 17.453 -8.047 1 94.81 127 GLY B N 1
ATOM 3141 C CA . GLY B 1 127 ? 12.289 17.734 -7.707 1 94.81 127 GLY B CA 1
ATOM 3142 C C . GLY B 1 127 ? 13.266 16.703 -8.242 1 94.81 127 GLY B C 1
ATOM 3143 O O . GLY B 1 127 ? 14.484 16.859 -8.109 1 94.81 127 GLY B O 1
ATOM 3144 N N . GLY B 1 128 ? 12.758 15.578 -8.766 1 94.38 128 GLY B N 1
ATOM 3145 C CA . GLY B 1 128 ? 13.594 14.562 -9.391 1 94.38 128 GLY B CA 1
ATOM 3146 C C . GLY B 1 128 ? 14.031 13.469 -8.43 1 94.38 128 GLY B C 1
ATOM 3147 O O . GLY B 1 128 ? 14.812 12.594 -8.797 1 94.38 128 GLY B O 1
ATOM 3148 N N . GLN B 1 129 ? 13.539 13.508 -7.238 1 95.69 129 GLN B N 1
ATOM 3149 C CA . GLN B 1 129 ? 13.977 12.555 -6.227 1 95.69 129 GLN B CA 1
ATOM 3150 C C . GLN B 1 129 ? 13.07 11.32 -6.207 1 95.69 129 GLN B C 1
ATOM 3152 O O . GLN B 1 129 ? 13.414 10.305 -5.598 1 95.69 129 GLN B O 1
ATOM 3157 N N . LEU B 1 130 ? 11.953 11.414 -6.859 1 95.31 130 LEU B N 1
ATOM 3158 C CA . LEU B 1 130 ? 11.062 10.281 -7.078 1 95.31 130 LEU B CA 1
ATOM 3159 C C . LEU B 1 130 ? 10.961 9.945 -8.562 1 95.31 130 LEU B C 1
ATOM 3161 O O . LEU B 1 130 ? 10.484 10.758 -9.359 1 95.31 130 LEU B O 1
ATOM 3165 N N . ASP B 1 131 ? 11.367 8.789 -8.867 1 93.44 131 ASP B N 1
ATOM 3166 C CA . ASP B 1 131 ? 11.406 8.32 -10.25 1 93.44 131 ASP B CA 1
ATOM 3167 C C . ASP B 1 131 ? 10.008 8.32 -10.867 1 93.44 131 ASP B C 1
ATOM 3169 O O . ASP B 1 131 ? 9.016 8.102 -10.164 1 93.44 131 ASP B O 1
ATOM 3173 N N . ALA B 1 132 ? 9.953 8.555 -12.188 1 92.75 132 ALA B N 1
ATOM 3174 C CA . ALA B 1 132 ? 8.664 8.617 -12.883 1 92.75 132 ALA B CA 1
ATOM 3175 C C . ALA B 1 132 ? 7.887 7.316 -12.711 1 92.75 132 ALA B C 1
ATOM 3177 O O . ALA B 1 132 ? 6.66 7.332 -12.57 1 92.75 132 ALA B O 1
ATOM 3178 N N . LEU B 1 133 ? 8.586 6.199 -12.742 1 93.25 133 LEU B N 1
ATOM 3179 C CA . LEU B 1 133 ? 7.945 4.906 -12.539 1 93.25 133 LEU B CA 1
ATOM 3180 C C . LEU B 1 133 ? 7.379 4.797 -11.125 1 93.25 133 LEU B C 1
ATOM 3182 O O . LEU B 1 133 ? 6.242 4.355 -10.938 1 93.25 133 LEU B O 1
ATOM 3186 N N . GLU B 1 134 ? 8.133 5.242 -10.188 1 95.69 134 GLU B N 1
ATOM 3187 C CA . GLU B 1 134 ? 7.691 5.223 -8.797 1 95.69 134 GLU B CA 1
ATOM 3188 C C . GLU B 1 134 ? 6.504 6.156 -8.586 1 95.69 134 GLU B C 1
ATOM 3190 O O . GLU B 1 134 ? 5.57 5.82 -7.848 1 95.69 134 GLU B O 1
ATOM 3195 N N . TRP B 1 135 ? 6.609 7.277 -9.234 1 95.94 135 TRP B N 1
ATOM 3196 C CA . TRP B 1 135 ? 5.504 8.227 -9.125 1 95.94 135 TRP B CA 1
ATOM 3197 C C . TRP B 1 135 ? 4.219 7.629 -9.68 1 95.94 135 TRP B C 1
ATOM 3199 O O . TRP B 1 135 ? 3.154 7.746 -9.07 1 95.94 135 TRP B O 1
ATOM 3209 N N . ALA B 1 136 ? 4.285 6.973 -10.805 1 94.75 136 ALA B N 1
ATOM 3210 C CA . ALA B 1 136 ? 3.119 6.332 -11.414 1 94.75 136 ALA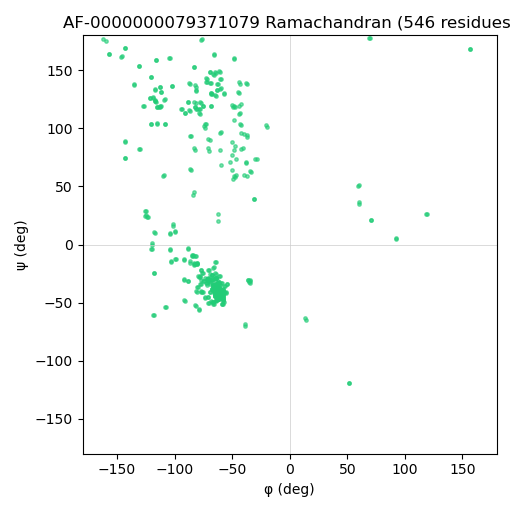 B CA 1
ATOM 3211 C C . ALA B 1 136 ? 2.535 5.266 -10.492 1 94.75 136 ALA B C 1
ATOM 3213 O O . ALA B 1 136 ? 1.32 5.215 -10.281 1 94.75 136 ALA B O 1
ATOM 3214 N N . ILE B 1 137 ? 3.377 4.465 -9.93 1 95.38 137 ILE B N 1
ATOM 3215 C CA . ILE B 1 137 ? 2.957 3.402 -9.031 1 95.38 137 ILE B CA 1
ATOM 3216 C C . ILE B 1 137 ? 2.336 4.008 -7.77 1 95.38 137 ILE B C 1
ATOM 3218 O O . ILE B 1 137 ? 1.29 3.551 -7.305 1 95.38 137 ILE B O 1
ATOM 3222 N N . TYR B 1 138 ? 3.004 5.047 -7.246 1 96.62 138 TYR B N 1
ATOM 3223 C CA . TYR B 1 138 ? 2.514 5.695 -6.035 1 96.62 138 TYR B CA 1
ATOM 3224 C C . TYR B 1 138 ? 1.115 6.266 -6.25 1 96.62 138 TYR B C 1
ATOM 3226 O O . TYR B 1 138 ? 0.25 6.145 -5.379 1 96.62 138 TYR B O 1
ATOM 3234 N N . GLN B 1 139 ? 0.88 6.875 -7.402 1 95.56 139 GLN B N 1
ATOM 3235 C CA . GLN B 1 139 ? -0.429 7.441 -7.711 1 95.56 139 GLN B CA 1
ATOM 3236 C C . GLN B 1 139 ? -1.497 6.352 -7.773 1 95.56 139 GLN B C 1
ATOM 3238 O O . GLN B 1 139 ? -2.588 6.512 -7.223 1 95.56 139 GLN B O 1
ATOM 3243 N N . GLU B 1 140 ? -1.201 5.305 -8.398 1 93.5 140 GLU B N 1
ATOM 3244 C CA . GLU B 1 140 ? -2.152 4.203 -8.508 1 93.5 140 GLU B CA 1
ATOM 3245 C C . GLU B 1 140 ? -2.461 3.605 -7.137 1 93.5 140 GLU B C 1
ATOM 3247 O O . GLU B 1 140 ? -3.625 3.365 -6.809 1 93.5 140 GLU B O 1
ATOM 3252 N N . TRP B 1 141 ? -1.386 3.393 -6.5 1 94.31 141 TRP B N 1
ATOM 3253 C CA . TRP B 1 141 ? -1.496 2.844 -5.152 1 94.31 141 TRP B CA 1
ATOM 3254 C C . TRP B 1 141 ? -2.34 3.75 -4.262 1 94.31 141 TRP B C 1
ATOM 3256 O O . TRP B 1 141 ? -3.26 3.285 -3.586 1 94.31 141 TRP B O 1
ATOM 3266 N N . HIS B 1 142 ? -2.035 4.957 -4.223 1 95.81 142 HIS B N 1
ATOM 3267 C CA . HIS B 1 142 ? -2.746 5.941 -3.418 1 95.81 142 HIS B CA 1
ATOM 3268 C C . HIS B 1 142 ? -4.219 6.016 -3.809 1 95.81 142 HIS B C 1
ATOM 3270 O O . HIS B 1 142 ? -5.098 6.004 -2.943 1 95.81 142 HIS B O 1
ATOM 3276 N N . THR B 1 143 ? -4.52 6.074 -5.113 1 94.56 143 THR B N 1
ATOM 3277 C CA . THR B 1 143 ? -5.891 6.121 -5.609 1 94.56 143 THR B CA 1
ATOM 3278 C C . THR B 1 143 ? -6.676 4.898 -5.148 1 94.56 143 THR B C 1
ATOM 3280 O O . THR B 1 143 ? -7.805 5.02 -4.668 1 94.56 143 THR B O 1
ATOM 3283 N N . PHE B 1 144 ? -6.098 3.816 -5.27 1 92.56 144 PHE B N 1
ATOM 3284 C CA . PHE B 1 144 ? -6.77 2.57 -4.918 1 92.56 144 PHE B CA 1
ATOM 3285 C C . PHE B 1 144 ? -7.039 2.506 -3.42 1 92.56 144 PHE B C 1
ATOM 3287 O O . PHE B 1 144 ? -8.172 2.266 -2.998 1 92.56 144 PHE B O 1
ATOM 3294 N N . LEU B 1 145 ? -6.031 2.738 -2.6 1 92.44 145 LEU B N 1
ATOM 3295 C CA . LEU B 1 145 ? -6.152 2.564 -1.155 1 92.44 145 LEU B CA 1
ATOM 3296 C C . LEU B 1 145 ? -7.078 3.615 -0.555 1 92.44 145 LEU B C 1
ATOM 3298 O O . LEU B 1 145 ? -7.965 3.289 0.238 1 92.44 145 LEU B O 1
ATOM 3302 N N . VAL B 1 146 ? -6.836 4.836 -0.912 1 92.75 146 VAL B N 1
ATOM 3303 C CA . VAL B 1 146 ? -7.656 5.918 -0.375 1 92.75 146 VAL B CA 1
ATOM 3304 C C . VAL B 1 146 ? -9.086 5.789 -0.9 1 92.75 146 VAL B C 1
ATOM 3306 O O . VAL B 1 146 ? -10.047 6.074 -0.18 1 92.75 146 VAL B O 1
ATOM 3309 N N . GLY B 1 147 ? -9.25 5.324 -2.113 1 91.31 147 GLY B N 1
ATOM 3310 C CA . GLY B 1 147 ? -10.578 5.074 -2.652 1 91.31 147 GLY B CA 1
ATOM 3311 C C . GLY B 1 147 ? -11.32 3.969 -1.922 1 91.31 147 GLY B C 1
ATOM 3312 O O . GLY B 1 147 ? -12.516 4.098 -1.642 1 91.31 147 GLY B O 1
ATOM 3313 N N . GLN B 1 148 ? -10.617 2.953 -1.592 1 88.56 148 GLN B N 1
ATOM 3314 C CA . GLN B 1 148 ? -11.234 1.789 -0.964 1 88.56 148 GLN B CA 1
ATOM 3315 C C . GLN B 1 148 ? -11.461 2.025 0.526 1 88.56 148 GLN B C 1
ATOM 3317 O O . GLN B 1 148 ? -12.484 1.609 1.074 1 88.56 148 GLN B O 1
ATOM 3322 N N . LEU B 1 149 ? -10.531 2.713 1.157 1 86.62 149 LEU B N 1
ATOM 3323 C CA . LEU B 1 149 ? -10.547 2.719 2.615 1 86.62 149 LEU B CA 1
ATOM 3324 C C . LEU B 1 149 ? -10.766 4.129 3.15 1 86.62 149 LEU B C 1
ATOM 3326 O O . LEU B 1 149 ? -11.25 4.305 4.273 1 86.62 149 LEU B O 1
ATOM 3330 N N . GLY B 1 150 ? -10.422 5.09 2.375 1 75.31 150 GLY B N 1
ATOM 3331 C CA . GLY B 1 150 ? -10.328 6.434 2.924 1 75.31 150 GLY B CA 1
ATOM 3332 C C . GLY B 1 150 ? -11.508 7.312 2.549 1 75.31 150 GLY B C 1
ATOM 3333 O O . GLY B 1 150 ? -11.727 8.359 3.158 1 75.31 150 GLY B O 1
ATOM 3334 N N . ALA B 1 151 ? -12.227 6.918 1.638 1 72.06 151 ALA B N 1
ATOM 3335 C CA . ALA B 1 151 ? -13.258 7.793 1.092 1 72.06 151 ALA B CA 1
ATOM 3336 C C . ALA B 1 151 ? -14.289 8.156 2.156 1 72.06 151 ALA B C 1
ATOM 3338 O O . ALA B 1 151 ? -14.68 9.32 2.283 1 72.06 151 ALA B O 1
ATOM 3339 N N . HIS B 1 152 ? -14.539 7.258 3.037 1 79.25 152 HIS B N 1
ATOM 3340 C CA . HIS B 1 152 ? -15.609 7.488 4.004 1 79.25 152 HIS B CA 1
ATOM 3341 C C . HIS B 1 152 ? -15.086 8.227 5.234 1 79.25 152 HIS B C 1
ATOM 3343 O O . HIS B 1 152 ? -15.875 8.656 6.082 1 79.25 152 HIS B O 1
ATOM 3349 N N . THR B 1 153 ? -13.773 8.422 5.188 1 84.81 153 THR B N 1
ATOM 3350 C CA . THR B 1 153 ? -13.18 9.086 6.348 1 84.81 153 THR B CA 1
ATOM 3351 C C . THR B 1 153 ? -12.406 10.328 5.926 1 84.81 153 THR B C 1
ATOM 3353 O O . THR B 1 153 ? -11.508 10.781 6.641 1 84.81 153 THR B O 1
ATOM 3356 N N . ALA B 1 154 ? -12.789 10.852 4.832 1 91.25 154 ALA B N 1
ATOM 3357 C CA . ALA B 1 154 ? -12.125 12.055 4.336 1 91.25 154 ALA B CA 1
ATOM 3358 C C . ALA B 1 154 ? -12.398 13.242 5.25 1 91.25 154 ALA B C 1
ATOM 3360 O O . ALA B 1 154 ? -13.461 13.328 5.871 1 91.25 154 ALA B O 1
ATOM 3361 N N . PRO B 1 155 ? -11.414 14.148 5.371 1 93.69 155 PRO B N 1
ATOM 3362 C CA . PRO B 1 155 ? -11.68 15.352 6.16 1 93.69 155 PRO B CA 1
ATOM 3363 C C . PRO B 1 155 ? -12.836 16.188 5.602 1 93.69 155 PRO B C 1
ATOM 3365 O O . PRO B 1 155 ? -12.992 16.281 4.379 1 93.69 155 PRO B O 1
ATOM 3368 N N . HIS B 1 156 ? -13.586 16.719 6.539 1 92 156 HIS B N 1
ATOM 3369 C CA . HIS B 1 156 ? -14.688 17.609 6.164 1 92 156 HIS B CA 1
ATOM 3370 C C . HIS B 1 156 ? -14.172 19 5.801 1 92 156 HIS B C 1
ATOM 3372 O O . HIS B 1 156 ? -14.828 19.734 5.059 1 92 156 HIS B O 1
ATOM 3378 N N . ALA B 1 157 ? -13.062 19.375 6.375 1 94.44 157 ALA B N 1
ATOM 3379 C CA . ALA B 1 157 ? -12.445 20.672 6.137 1 94.44 157 ALA B CA 1
ATOM 3380 C C . ALA B 1 157 ? -10.953 20.625 6.445 1 94.44 157 ALA B C 1
ATOM 3382 O O . ALA B 1 157 ? -10.469 19.703 7.094 1 94.44 157 ALA B O 1
ATOM 3383 N N . PHE B 1 158 ? -10.258 21.656 5.941 1 96.94 158 PHE B N 1
ATOM 3384 C CA . PHE B 1 158 ? -8.82 21.766 6.191 1 96.94 158 PHE B CA 1
ATOM 3385 C C . PHE B 1 158 ? -8.516 23.031 6.984 1 96.94 158 PHE B C 1
ATOM 3387 O O . PHE B 1 158 ? -9.102 24.094 6.734 1 96.94 158 PHE B O 1
ATOM 3394 N N . LEU B 1 159 ? -7.723 22.906 7.988 1 97.75 159 LEU B N 1
ATOM 3395 C CA . LEU B 1 159 ? -7.051 24.031 8.617 1 97.75 159 LEU B CA 1
ATOM 3396 C C . LEU B 1 159 ? -5.656 24.234 8.039 1 97.75 159 LEU B C 1
ATOM 3398 O O . LEU B 1 159 ? -4.789 23.359 8.18 1 97.75 159 LEU B O 1
ATOM 3402 N N . TYR B 1 160 ? -5.414 25.344 7.41 1 98.44 160 TYR B N 1
ATOM 3403 C CA . TYR B 1 160 ? -4.145 25.594 6.73 1 98.44 160 TYR B CA 1
ATOM 3404 C C . TYR B 1 160 ? -3.32 26.625 7.477 1 98.44 160 TYR B C 1
ATOM 3406 O O . TYR B 1 160 ? -3.643 27.828 7.449 1 98.44 160 TYR B O 1
ATOM 3414 N N . LEU B 1 161 ? -2.312 26.156 8.18 1 98.44 161 LEU B N 1
ATOM 3415 C CA . LEU B 1 161 ? -1.352 27.078 8.781 1 98.44 161 LEU B CA 1
ATOM 3416 C C . LEU B 1 161 ? -0.404 27.641 7.727 1 98.44 161 LEU B C 1
ATOM 3418 O O . LEU B 1 161 ? 0.373 26.891 7.121 1 98.44 161 LEU B O 1
ATOM 3422 N N . ARG B 1 162 ? -0.447 28.906 7.605 1 98.12 162 ARG B N 1
ATOM 3423 C CA . ARG B 1 162 ? 0.293 29.531 6.516 1 98.12 162 ARG B CA 1
ATOM 3424 C C . ARG B 1 162 ? 1.384 30.453 7.051 1 98.12 162 ARG B C 1
ATOM 3426 O O . ARG B 1 162 ? 1.119 31.312 7.898 1 98.12 162 ARG B O 1
ATOM 3433 N N . ALA B 1 163 ? 2.57 30.25 6.699 1 98.19 163 ALA B N 1
ATOM 3434 C CA . ALA B 1 163 ? 3.738 31.094 6.941 1 98.19 163 ALA B CA 1
ATOM 3435 C C . ALA B 1 163 ? 4.727 31 5.781 1 98.19 163 ALA B C 1
ATOM 3437 O O . ALA B 1 163 ? 4.664 30.078 4.973 1 98.19 163 ALA B O 1
ATOM 3438 N N . SER B 1 164 ? 5.617 31.969 5.684 1 98.31 164 SER B N 1
ATOM 3439 C CA . SER B 1 164 ? 6.602 31.953 4.609 1 98.31 164 SER B CA 1
ATOM 3440 C C . SER B 1 164 ? 7.609 30.828 4.789 1 98.31 164 SER B C 1
ATOM 3442 O O . SER B 1 164 ? 7.918 30.438 5.918 1 98.31 164 SER B O 1
ATOM 3444 N N . PRO B 1 165 ? 8.117 30.281 3.662 1 98.69 165 PRO B N 1
ATOM 3445 C CA . PRO B 1 165 ? 9.172 29.266 3.762 1 98.69 165 PRO B CA 1
ATOM 3446 C C . PRO B 1 165 ? 10.375 29.75 4.574 1 98.69 165 PRO B C 1
ATOM 3448 O O . PRO B 1 165 ? 11.008 28.953 5.27 1 98.69 165 PRO B O 1
ATOM 3451 N N . GLN B 1 166 ? 10.711 31.047 4.504 1 98.19 166 GLN B N 1
ATOM 3452 C CA . GLN B 1 166 ? 11.805 31.609 5.289 1 98.19 166 GLN B CA 1
ATOM 3453 C C . GLN B 1 166 ? 11.539 31.484 6.785 1 98.19 166 GLN B C 1
ATOM 3455 O O . GLN B 1 166 ? 12.43 31.109 7.551 1 98.19 166 GLN B O 1
ATOM 3460 N N . ARG B 1 167 ? 10.375 31.812 7.145 1 97.81 167 ARG B N 1
ATOM 3461 C CA . ARG B 1 167 ? 9.992 31.672 8.547 1 97.81 167 ARG B CA 1
ATOM 3462 C C . ARG B 1 167 ? 10.055 30.203 8.984 1 97.81 167 ARG B C 1
ATOM 3464 O O . ARG B 1 167 ? 10.531 29.906 10.078 1 97.81 167 ARG B O 1
ATOM 3471 N N . CYS B 1 168 ? 9.555 29.297 8.141 1 97.94 168 CYS B N 1
ATOM 3472 C CA . CYS B 1 168 ? 9.602 27.875 8.438 1 97.94 168 CYS B CA 1
ATOM 3473 C C . CYS B 1 168 ? 11.039 27.406 8.609 1 97.94 168 CYS B C 1
ATOM 3475 O O . CYS B 1 168 ? 11.336 26.594 9.5 1 97.94 168 CYS B O 1
ATOM 3477 N N . LEU B 1 169 ? 11.938 27.922 7.758 1 97.5 169 LEU B N 1
ATOM 3478 C CA . LEU B 1 169 ? 13.344 27.547 7.863 1 97.5 169 LEU B CA 1
ATOM 3479 C C . LEU B 1 169 ? 13.93 28.016 9.195 1 97.5 169 LEU B C 1
ATOM 3481 O O . LEU B 1 169 ? 14.672 27.266 9.844 1 97.5 169 LEU B O 1
ATOM 3485 N N . GLU B 1 170 ? 13.617 29.203 9.594 1 96.56 170 GLU B N 1
ATOM 3486 C CA . GLU B 1 170 ? 14.07 29.734 10.883 1 96.56 170 GLU B CA 1
ATOM 3487 C C . GLU B 1 170 ? 13.602 28.844 12.031 1 96.56 170 GLU B C 1
ATOM 3489 O O . GLU B 1 170 ? 14.391 28.5 12.922 1 96.56 170 GLU B O 1
ATOM 3494 N N . ARG B 1 171 ? 12.352 28.453 12.008 1 96.62 171 ARG B N 1
ATOM 3495 C CA . ARG B 1 171 ? 11.781 27.609 13.047 1 96.62 171 ARG B CA 1
ATOM 3496 C C . ARG B 1 171 ? 12.398 26.219 13.023 1 96.62 171 ARG B C 1
ATOM 3498 O O . ARG B 1 171 ? 12.609 25.609 14.078 1 96.62 171 ARG B O 1
ATOM 3505 N N . LEU B 1 172 ? 12.633 25.75 11.805 1 95.06 172 LEU B N 1
ATOM 3506 C CA . LEU B 1 172 ? 13.266 24.453 11.625 1 95.06 172 LEU B CA 1
ATOM 3507 C C . LEU B 1 172 ? 14.648 24.422 12.273 1 95.06 172 LEU B C 1
ATOM 3509 O O . LEU B 1 172 ? 14.984 23.453 12.969 1 95.06 172 LEU B O 1
ATOM 3513 N N . ARG B 1 173 ? 15.422 25.469 12.125 1 94.06 173 ARG B N 1
ATOM 3514 C CA . ARG B 1 173 ? 16.75 25.562 12.703 1 94.06 173 ARG B CA 1
ATOM 3515 C C . ARG B 1 173 ? 16.688 25.688 14.219 1 94.06 173 ARG B C 1
ATOM 3517 O O . ARG B 1 173 ? 17.547 25.141 14.922 1 94.06 173 ARG B O 1
ATOM 3524 N N . CYS B 1 174 ? 15.68 26.25 14.695 1 91.5 174 CYS B N 1
ATOM 3525 C CA . CYS B 1 174 ? 15.508 26.422 16.141 1 91.5 174 CYS B CA 1
ATOM 3526 C C . CYS B 1 174 ? 15.156 25.094 16.797 1 91.5 174 CYS B C 1
ATOM 3528 O O . CYS B 1 174 ? 15.695 24.75 17.844 1 91.5 174 CYS B O 1
ATOM 3530 N N . ARG B 1 175 ? 14.227 24.312 16.234 1 88.88 175 ARG B N 1
ATOM 3531 C CA . ARG B 1 175 ? 13.828 23.031 16.828 1 88.88 175 ARG B CA 1
ATOM 3532 C C . ARG B 1 175 ? 14.938 22 16.688 1 88.88 175 ARG B C 1
ATOM 3534 O O . ARG B 1 175 ? 15.016 21.047 17.469 1 88.88 175 ARG B O 1
ATOM 3541 N N . ALA B 1 176 ? 15.742 22.016 15.695 1 85.88 176 ALA B N 1
ATOM 3542 C CA . ALA B 1 176 ? 17.016 21.344 15.5 1 85.88 176 ALA B CA 1
ATOM 3543 C C . ALA B 1 176 ? 16.875 19.828 15.578 1 85.88 176 ALA B C 1
ATOM 3545 O O . ALA B 1 176 ? 17.625 19.156 16.297 1 85.88 176 ALA B O 1
ATOM 3546 N N . ARG B 1 177 ? 15.984 19.266 14.875 1 86.19 177 ARG B N 1
ATOM 3547 C CA . ARG B 1 177 ? 15.977 17.828 14.703 1 86.19 177 ARG B CA 1
ATOM 3548 C C . ARG B 1 177 ? 17.172 17.359 13.875 1 86.19 177 ARG B C 1
ATOM 3550 O O . ARG B 1 177 ? 17.422 17.906 12.797 1 86.19 177 ARG B O 1
ATOM 3557 N N . PRO B 1 178 ? 17.859 16.422 14.336 1 89.44 178 PRO B N 1
ATOM 3558 C CA . PRO B 1 178 ? 19.094 16.016 13.648 1 89.44 178 PRO B CA 1
ATOM 3559 C C . PRO B 1 178 ? 18.859 15.57 12.211 1 89.44 178 PRO B C 1
ATOM 3561 O O . PRO B 1 178 ? 19.672 15.844 11.328 1 89.44 178 PRO B O 1
ATOM 3564 N N . GLU B 1 179 ? 17.75 14.961 11.852 1 90.81 179 GLU B N 1
ATOM 3565 C CA . GLU B 1 179 ? 17.469 14.43 10.523 1 90.81 179 GLU B CA 1
ATOM 3566 C C . GLU B 1 179 ? 17.25 15.562 9.516 1 90.81 179 GLU B C 1
ATOM 3568 O O . GLU B 1 179 ? 17.438 15.367 8.312 1 90.81 179 GLU B O 1
ATOM 3573 N N . GLU B 1 180 ? 16.891 16.75 10.055 1 90.75 180 GLU B N 1
ATOM 3574 C CA . GLU B 1 180 ? 16.406 17.812 9.18 1 90.75 180 GLU B CA 1
ATOM 3575 C C . GLU B 1 180 ? 17.516 18.828 8.883 1 90.75 180 GLU B C 1
ATOM 3577 O O . GLU B 1 180 ? 17.266 19.875 8.281 1 90.75 180 GLU B O 1
ATOM 3582 N N . ARG B 1 181 ? 18.703 18.516 9.242 1 89.38 181 ARG B N 1
ATOM 3583 C CA . ARG B 1 181 ? 19.812 19.453 9.141 1 89.38 181 ARG B CA 1
ATOM 3584 C C . ARG B 1 181 ? 20.031 19.875 7.691 1 89.38 181 ARG B C 1
ATOM 3586 O O . ARG B 1 181 ? 20.438 21.016 7.426 1 89.38 181 ARG B O 1
ATOM 3593 N N . ASP B 1 182 ? 19.656 19 6.742 1 88.75 182 ASP B N 1
ATOM 3594 C CA . ASP B 1 182 ? 19.984 19.281 5.348 1 88.75 182 ASP B CA 1
ATOM 3595 C C . ASP B 1 182 ? 18.766 19.766 4.574 1 88.75 182 ASP B C 1
ATOM 3597 O O . ASP B 1 182 ? 18.812 19.891 3.348 1 88.75 182 ASP B O 1
ATOM 3601 N N . VAL B 1 183 ? 17.672 20.062 5.297 1 93.56 183 VAL B N 1
ATOM 3602 C CA . VAL B 1 183 ? 16.5 20.609 4.633 1 93.56 183 VAL B CA 1
ATOM 3603 C C . VAL B 1 183 ? 16.797 22.016 4.125 1 93.56 183 VAL B C 1
ATOM 3605 O O . VAL B 1 183 ? 17.344 22.844 4.859 1 93.56 183 VAL B O 1
ATOM 3608 N N . THR B 1 184 ? 16.5 22.281 2.916 1 94.69 184 THR B N 1
ATOM 3609 C CA . THR B 1 184 ? 16.859 23.547 2.285 1 94.69 184 THR B CA 1
ATOM 3610 C C . THR B 1 184 ? 15.656 24.469 2.156 1 94.69 184 THR B C 1
ATOM 3612 O O . THR B 1 184 ? 14.508 24 2.184 1 94.69 184 THR B O 1
ATOM 3615 N N . LEU B 1 185 ? 15.914 25.688 1.996 1 97.38 185 LEU B N 1
ATOM 3616 C CA . LEU B 1 185 ? 14.859 26.656 1.719 1 97.38 185 LEU B CA 1
ATOM 3617 C C . LEU B 1 185 ? 14.133 26.297 0.426 1 97.38 185 LEU B C 1
ATOM 3619 O O . LEU B 1 185 ? 12.906 26.453 0.334 1 97.38 185 LEU B O 1
ATOM 3623 N N . ARG B 1 186 ? 14.867 25.844 -0.549 1 96.81 186 ARG B N 1
ATOM 3624 C CA . ARG B 1 186 ? 14.289 25.469 -1.835 1 96.81 186 ARG B CA 1
ATOM 3625 C C . ARG B 1 186 ? 13.227 24.391 -1.665 1 96.81 186 ARG B C 1
ATOM 3627 O O . ARG B 1 186 ? 12.156 24.453 -2.275 1 96.81 186 ARG B O 1
ATOM 3634 N N . TYR B 1 187 ? 13.523 23.453 -0.897 1 96.19 187 TYR B N 1
ATOM 3635 C CA . TYR B 1 187 ? 12.555 22.391 -0.652 1 96.19 187 TYR B CA 1
ATOM 3636 C C . TYR B 1 187 ? 11.312 22.922 0.042 1 96.19 187 TYR B C 1
ATOM 3638 O O . TYR B 1 187 ? 10.188 22.594 -0.339 1 96.19 187 TYR B O 1
ATOM 3646 N N . LEU B 1 188 ? 11.5 23.781 1.031 1 98.12 188 LEU B N 1
ATOM 3647 C CA . LEU B 1 188 ? 10.367 24.375 1.743 1 98.12 188 LEU B CA 1
ATOM 3648 C C . LEU B 1 188 ? 9.523 25.234 0.808 1 98.12 188 LEU B C 1
ATOM 3650 O O . LEU B 1 188 ? 8.305 25.297 0.946 1 98.12 188 LEU B O 1
ATOM 3654 N N . GLN B 1 189 ? 10.18 25.891 -0.085 1 98.56 189 GLN B N 1
ATOM 3655 C CA . GLN B 1 189 ? 9.477 26.688 -1.084 1 98.56 189 GLN B CA 1
ATOM 3656 C C . GLN B 1 189 ? 8.625 25.797 -1.994 1 98.56 189 GLN B C 1
ATOM 3658 O O . GLN B 1 189 ? 7.504 26.156 -2.352 1 98.56 189 GLN B O 1
ATOM 3663 N N . GLN B 1 190 ? 9.18 24.703 -2.342 1 98 190 GLN B N 1
ATOM 3664 C CA . GLN B 1 190 ? 8.438 23.75 -3.164 1 98 190 GLN B CA 1
ATOM 3665 C C . GLN B 1 190 ? 7.207 23.234 -2.428 1 98 190 GLN B C 1
ATOM 3667 O O . GLN B 1 190 ? 6.113 23.172 -3 1 98 190 GLN B O 1
ATOM 3672 N N . LEU B 1 191 ? 7.395 22.875 -1.186 1 98.5 191 LEU B N 1
ATOM 3673 C CA . LEU B 1 191 ? 6.277 22.391 -0.374 1 98.5 191 LEU B CA 1
ATOM 3674 C C . LEU B 1 191 ? 5.203 23.469 -0.242 1 98.5 191 LEU B C 1
ATOM 3676 O O . LEU B 1 191 ? 4.012 23.188 -0.345 1 98.5 191 LEU B O 1
ATOM 3680 N N . HIS B 1 192 ? 5.672 24.656 0.014 1 98.69 192 HIS B N 1
ATOM 3681 C CA . HIS B 1 192 ? 4.754 25.781 0.139 1 98.69 192 HIS B CA 1
ATOM 3682 C C . HIS B 1 192 ? 3.93 25.969 -1.131 1 98.69 192 HIS B C 1
ATOM 3684 O O . HIS B 1 192 ? 2.711 26.141 -1.065 1 98.69 192 HIS B O 1
ATOM 3690 N N . ALA B 1 193 ? 4.582 25.938 -2.225 1 98.5 193 ALA B N 1
ATOM 3691 C CA . ALA B 1 193 ? 3.908 26.125 -3.51 1 98.5 193 ALA B CA 1
ATOM 3692 C C . ALA B 1 193 ? 2.838 25.062 -3.723 1 98.5 193 ALA B C 1
ATOM 3694 O O . ALA B 1 193 ? 1.742 25.359 -4.203 1 98.5 193 ALA B O 1
ATOM 3695 N N . GLN B 1 194 ? 3.125 23.828 -3.414 1 98.31 194 GLN B N 1
ATOM 3696 C CA . GLN B 1 194 ? 2.15 22.75 -3.582 1 98.31 194 GLN B CA 1
ATOM 3697 C C . GLN B 1 194 ? 0.956 22.953 -2.65 1 98.31 194 GLN B C 1
ATOM 3699 O O . GLN B 1 194 ? -0.187 22.703 -3.041 1 98.31 194 GLN B O 1
ATOM 3704 N N . HIS B 1 195 ? 1.244 23.391 -1.413 1 98.5 195 HIS B N 1
ATOM 3705 C CA . HIS B 1 195 ? 0.137 23.672 -0.507 1 98.5 195 HIS B CA 1
ATOM 3706 C C . HIS B 1 195 ? -0.762 24.766 -1.066 1 98.5 195 HIS B C 1
ATOM 3708 O O . HIS B 1 195 ? -1.989 24.656 -1.028 1 98.5 195 HIS B O 1
ATOM 3714 N N . GLU B 1 196 ? -0.167 25.797 -1.557 1 98 196 GLU B N 1
ATOM 3715 C CA . GLU B 1 196 ? -0.908 26.922 -2.115 1 98 196 GLU B CA 1
ATOM 3716 C C . GLU B 1 196 ? -1.748 26.484 -3.312 1 98 196 GLU B C 1
ATOM 3718 O O . GLU B 1 196 ? -2.934 26.812 -3.398 1 98 196 GLU B O 1
ATOM 3723 N N . ARG B 1 197 ? -1.197 25.75 -4.219 1 96.94 197 ARG B N 1
ATOM 3724 C CA . ARG B 1 197 ? -1.882 25.281 -5.422 1 96.94 197 ARG B CA 1
ATOM 3725 C C . ARG B 1 197 ? -3.061 24.391 -5.066 1 96.94 197 ARG B C 1
ATOM 3727 O O . ARG B 1 197 ? -4.105 24.438 -5.719 1 96.94 197 ARG B O 1
ATOM 3734 N N . TRP B 1 198 ? -2.844 23.625 -4.035 1 96.88 198 TRP B N 1
ATOM 3735 C CA . TRP B 1 198 ? -3.855 22.641 -3.631 1 96.88 198 TRP B CA 1
ATOM 3736 C C . TRP B 1 198 ? -4.945 23.312 -2.793 1 96.88 198 TRP B C 1
ATOM 3738 O O . TRP B 1 198 ? -6.121 23.281 -3.158 1 96.88 198 TRP B O 1
ATOM 3748 N N . LEU B 1 199 ? -4.594 24.016 -1.766 1 96.25 199 LEU B N 1
ATOM 3749 C CA . LEU B 1 199 ? -5.555 24.422 -0.747 1 96.25 199 LEU B CA 1
ATOM 3750 C C . LEU B 1 199 ? -6.141 25.797 -1.066 1 96.25 199 LEU B C 1
ATOM 3752 O O . LEU B 1 199 ? -7.285 26.078 -0.714 1 96.25 199 LEU B O 1
ATOM 3756 N N . LEU B 1 200 ? -5.426 26.625 -1.706 1 94.56 200 LEU B N 1
ATOM 3757 C CA . LEU B 1 200 ? -5.871 28 -1.891 1 94.56 200 LEU B CA 1
ATOM 3758 C C . LEU B 1 200 ? -6.281 28.25 -3.338 1 94.56 200 LEU B C 1
ATOM 3760 O O . LEU B 1 200 ? -7.426 28.625 -3.609 1 94.56 200 LEU B O 1
ATOM 3764 N N . GLU B 1 201 ? -5.387 27.953 -4.266 1 94.06 201 GLU B N 1
ATOM 3765 C CA . GLU B 1 201 ? -5.609 28.266 -5.676 1 94.06 201 GLU B CA 1
ATOM 3766 C C . GLU B 1 201 ? -6.531 27.234 -6.324 1 94.06 201 GLU B C 1
ATOM 3768 O O . GLU B 1 201 ? -7.113 27.5 -7.379 1 94.06 201 GLU B O 1
ATOM 3773 N N . ARG B 1 202 ? -6.543 26.047 -5.824 1 93 202 ARG B N 1
ATOM 3774 C CA . ARG B 1 202 ? -7.332 24.938 -6.355 1 93 202 ARG B CA 1
ATOM 3775 C C . ARG B 1 202 ? -6.938 24.641 -7.797 1 93 202 ARG B C 1
ATOM 3777 O O . ARG B 1 202 ? -7.801 24.391 -8.641 1 93 202 ARG B O 1
ATOM 3784 N N . SER B 1 203 ? -5.703 24.781 -8.039 1 93.62 203 SER B N 1
ATOM 3785 C CA . SER B 1 203 ? -5.191 24.516 -9.383 1 93.62 203 SER B CA 1
ATOM 3786 C C . SER B 1 203 ? -4.555 23.125 -9.469 1 93.62 203 SER B C 1
ATOM 3788 O O . SER B 1 203 ? -4.262 22.641 -10.562 1 93.62 203 SER B O 1
ATOM 3790 N N . ALA B 1 204 ? -4.332 22.516 -8.344 1 92.19 204 ALA B N 1
ATOM 3791 C CA . ALA B 1 204 ? -3.799 21.156 -8.344 1 92.19 204 ALA B CA 1
ATOM 3792 C C . ALA B 1 204 ? -4.855 20.141 -8.781 1 92.19 204 ALA B C 1
ATOM 3794 O O . ALA B 1 204 ? -6.047 20.328 -8.531 1 92.19 204 ALA B O 1
ATOM 3795 N N . GLU B 1 205 ? -4.383 19.156 -9.516 1 91.62 205 GLU B N 1
ATOM 3796 C CA . GLU B 1 205 ? -5.293 18.062 -9.852 1 91.62 205 GLU B CA 1
ATOM 3797 C C . GLU B 1 205 ? -5.648 17.25 -8.609 1 91.62 205 GLU B C 1
ATOM 3799 O O . GLU B 1 205 ? -4.762 16.719 -7.93 1 91.62 205 GLU B O 1
ATOM 3804 N N . VAL B 1 206 ? -6.918 17.188 -8.25 1 91.69 206 VAL B N 1
ATOM 3805 C CA . VAL B 1 206 ? -7.418 16.438 -7.105 1 91.69 206 VAL B CA 1
ATOM 3806 C C . VAL B 1 206 ? -8.266 15.258 -7.586 1 91.69 206 VAL B C 1
ATOM 3808 O O . VAL B 1 206 ? -9.219 15.445 -8.352 1 91.69 206 VAL B O 1
ATOM 3811 N N . HIS B 1 207 ? -8.086 14.102 -7.129 1 90.38 207 HIS B N 1
ATOM 3812 C CA . HIS B 1 207 ? -8.633 12.875 -7.699 1 90.38 207 HIS B CA 1
ATOM 3813 C C . HIS B 1 207 ? -9.812 12.359 -6.879 1 90.38 207 HIS B C 1
ATOM 3815 O O . HIS B 1 207 ? -10.445 11.367 -7.25 1 90.38 207 HIS B O 1
ATOM 3821 N N . PHE B 1 208 ? -10.023 13.055 -5.828 1 91.44 208 P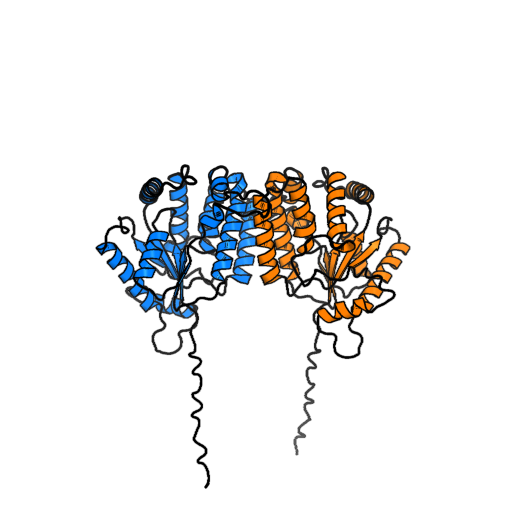HE B N 1
ATOM 3822 C CA . PHE B 1 208 ? -11.094 12.609 -4.941 1 91.44 208 PHE B CA 1
ATOM 3823 C C . PHE B 1 208 ? -12.148 13.703 -4.773 1 91.44 208 PHE B C 1
ATOM 3825 O O . PHE B 1 208 ? -11.836 14.805 -4.309 1 91.44 208 PHE B O 1
ATOM 3832 N N . ALA B 1 209 ? -13.375 13.375 -5.035 1 88.31 209 ALA B N 1
ATOM 3833 C CA . ALA B 1 209 ? -14.461 14.344 -5.027 1 88.31 209 ALA B CA 1
ATOM 3834 C C . ALA B 1 209 ? -14.727 14.867 -3.619 1 88.31 209 ALA B C 1
ATOM 3836 O O . ALA B 1 209 ? -15.086 16.031 -3.441 1 88.31 209 ALA B O 1
ATOM 3837 N N . GLU B 1 210 ? -14.477 14.047 -2.66 1 86.31 210 GLU B N 1
ATOM 3838 C CA . GLU B 1 210 ? -14.805 14.367 -1.274 1 86.31 210 GLU B CA 1
ATOM 3839 C C . GLU B 1 210 ? -13.984 15.547 -0.774 1 86.31 210 GLU B C 1
ATOM 3841 O O . GLU B 1 210 ? -14.414 16.266 0.13 1 86.31 210 GLU B O 1
ATOM 3846 N N . VAL B 1 211 ? -12.789 15.734 -1.438 1 89.31 211 VAL B N 1
ATOM 3847 C CA . VAL B 1 211 ? -11.938 16.781 -0.876 1 89.31 211 VAL B CA 1
ATOM 3848 C C . VAL B 1 211 ? -11.688 17.859 -1.924 1 89.31 211 VAL B C 1
ATOM 3850 O O . VAL B 1 211 ? -10.984 18.844 -1.659 1 89.31 211 VAL B O 1
ATOM 3853 N N . ARG B 1 212 ? -12.211 17.75 -3.057 1 88 212 ARG B N 1
ATOM 3854 C CA . ARG B 1 212 ? -11.984 18.703 -4.141 1 88 212 ARG B CA 1
ATOM 3855 C C . ARG B 1 212 ? -12.484 20.094 -3.766 1 88 212 ARG B C 1
ATOM 3857 O O . ARG B 1 212 ? -11.836 21.094 -4.062 1 88 212 ARG B O 1
ATOM 3864 N N . HIS B 1 213 ? -13.609 20.094 -3.033 1 86.62 213 HIS B N 1
ATOM 3865 C CA . HIS B 1 213 ? -14.18 21.391 -2.678 1 86.62 213 HIS B CA 1
ATOM 3866 C C . HIS B 1 213 ? -14.336 21.531 -1.167 1 86.62 213 HIS B C 1
ATOM 3868 O O . HIS B 1 213 ? -15.188 22.266 -0.691 1 86.62 213 HIS B O 1
ATOM 3874 N N . ALA B 1 214 ? -13.539 20.766 -0.504 1 90.31 214 ALA B N 1
ATOM 3875 C CA . ALA B 1 214 ? -13.578 20.875 0.95 1 90.31 214 ALA B CA 1
ATOM 3876 C C . ALA B 1 214 ? -13.164 22.281 1.399 1 90.31 214 ALA B C 1
ATOM 3878 O O . ALA B 1 214 ? -12.211 22.844 0.857 1 90.31 214 ALA B O 1
ATOM 3879 N N . PRO B 1 215 ? -13.875 22.828 2.383 1 93.25 215 PRO B N 1
A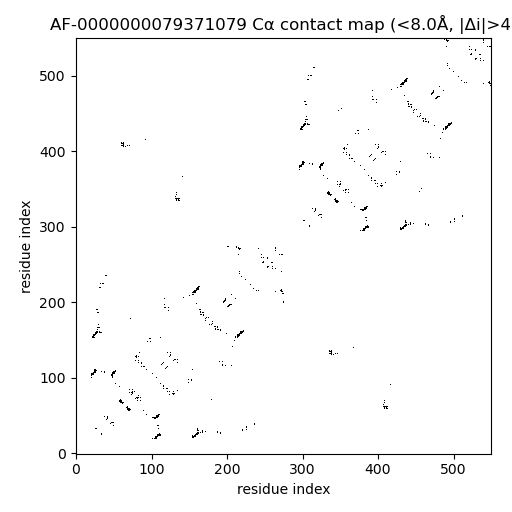TOM 3880 C CA . PRO B 1 215 ? -13.523 24.172 2.861 1 93.25 215 PRO B CA 1
ATOM 3881 C C . PRO B 1 215 ? -12.141 24.219 3.514 1 93.25 215 PRO B C 1
ATOM 3883 O O . PRO B 1 215 ? -11.703 23.234 4.117 1 93.25 215 PRO B O 1
ATOM 3886 N N . VAL B 1 216 ? -11.523 25.391 3.352 1 95.56 216 VAL B N 1
ATOM 3887 C CA . VAL B 1 216 ? -10.195 25.594 3.922 1 95.56 216 VAL B CA 1
ATOM 3888 C C . VAL B 1 216 ? -10.195 26.859 4.777 1 95.56 216 VAL B C 1
ATOM 3890 O O . VAL B 1 216 ? -10.562 27.938 4.305 1 95.56 216 VAL B O 1
ATOM 3893 N N . LEU B 1 217 ? -9.906 26.734 6.047 1 95.94 217 LEU B N 1
ATOM 3894 C CA . LEU B 1 217 ? -9.648 27.875 6.906 1 95.94 217 LEU B CA 1
ATOM 3895 C C . LEU B 1 217 ? -8.156 28.219 6.93 1 95.94 217 LEU B C 1
ATOM 3897 O O . LEU B 1 217 ? -7.352 27.422 7.434 1 95.94 217 LEU B O 1
ATOM 3901 N N . VAL B 1 218 ? -7.82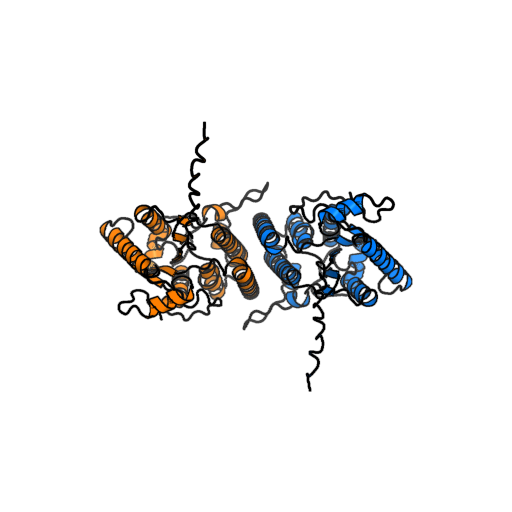 29.344 6.398 1 97.12 218 VAL B N 1
ATOM 3902 C CA . VAL B 1 218 ? -6.422 29.766 6.371 1 97.12 218 VAL B CA 1
ATOM 3903 C C . VAL B 1 218 ? -6.086 30.531 7.648 1 97.12 218 VAL B C 1
ATOM 3905 O O . VAL B 1 218 ? -6.754 31.5 7.992 1 97.12 218 VAL B O 1
ATOM 3908 N N . LEU B 1 219 ? -5.125 30.078 8.367 1 97.31 219 LEU B N 1
ATOM 3909 C CA . LEU B 1 219 ? -4.672 30.688 9.602 1 97.31 219 LEU B CA 1
ATOM 3910 C C . LEU B 1 219 ? -3.264 31.25 9.453 1 97.31 219 LEU B C 1
ATOM 3912 O O . LEU B 1 219 ? -2.318 30.5 9.18 1 97.31 219 LEU B O 1
ATOM 3916 N N . ASP B 1 220 ? -3.15 32.5 9.625 1 96.88 220 ASP B N 1
ATOM 3917 C CA . ASP B 1 220 ? -1.856 33.156 9.492 1 96.88 220 ASP B CA 1
ATOM 3918 C C . ASP B 1 220 ? -1.001 32.938 10.742 1 96.88 220 ASP B C 1
ATOM 3920 O O . ASP B 1 220 ? -1.32 33.469 11.812 1 96.88 220 ASP B O 1
ATOM 3924 N N . VAL B 1 221 ? 0.131 32.25 10.523 1 97.75 221 VAL B N 1
ATOM 3925 C CA . VAL B 1 221 ? 1.005 31.969 11.664 1 97.75 221 VAL B CA 1
ATOM 3926 C C . VAL B 1 221 ? 2.42 32.469 11.359 1 97.75 221 VAL B C 1
ATOM 3928 O O . VAL B 1 221 ? 3.398 31.859 11.805 1 97.75 221 VAL B O 1
ATOM 3931 N N . GLU B 1 222 ? 2.533 33.5 10.531 1 97.31 222 GLU B N 1
ATOM 3932 C CA . GLU B 1 222 ? 3.83 34.094 10.242 1 97.31 222 GLU B CA 1
ATOM 3933 C C . GLU B 1 222 ? 4.52 34.562 11.516 1 97.31 222 GLU B C 1
ATOM 3935 O O . GLU B 1 222 ? 5.727 34.406 11.68 1 97.31 222 GLU B O 1
ATOM 3940 N N . GLY B 1 223 ? 3.742 35.156 12.367 1 94.44 223 GLY B N 1
ATOM 3941 C CA . GLY B 1 223 ? 4.281 35.625 13.633 1 94.44 223 GLY B CA 1
ATOM 3942 C C . GLY B 1 223 ? 4.504 34.5 14.633 1 94.44 223 GLY B C 1
ATOM 3943 O O . GLY B 1 223 ? 4.176 33.344 14.367 1 94.44 223 GLY B O 1
ATOM 3944 N N . ASP B 1 224 ? 5.055 34.781 15.828 1 91.88 224 ASP B N 1
ATOM 3945 C CA . ASP B 1 224 ? 5.367 33.844 16.875 1 91.88 224 ASP B CA 1
ATOM 3946 C C . ASP B 1 224 ? 4.133 33.531 17.719 1 91.88 224 ASP B C 1
ATOM 3948 O O . ASP B 1 224 ? 4.031 33.969 18.875 1 91.88 224 ASP B O 1
ATOM 3952 N N . PHE B 1 225 ? 3.32 32.656 17.219 1 94.38 225 PHE B N 1
ATOM 3953 C CA . PHE B 1 225 ? 2.09 32.375 17.938 1 94.38 225 PHE B CA 1
ATOM 3954 C C . PHE B 1 225 ? 2.359 31.406 19.094 1 94.38 225 PHE B C 1
ATOM 3956 O O . PHE B 1 225 ? 1.523 31.25 19.984 1 94.38 225 PHE B O 1
ATOM 3963 N N . GLU B 1 226 ? 3.479 30.719 19.141 1 92.56 226 GLU B N 1
ATOM 3964 C CA . GLU B 1 226 ? 3.801 29.781 20.203 1 92.56 226 GLU B CA 1
ATOM 3965 C C . GLU B 1 226 ? 3.947 30.5 21.547 1 92.56 226 GLU B C 1
ATOM 3967 O O . GLU B 1 226 ? 3.553 29.969 22.578 1 92.56 226 GLU B O 1
ATOM 3972 N N . HIS B 1 227 ? 4.473 31.766 21.516 1 92.5 227 HIS B N 1
ATOM 3973 C CA . HIS B 1 227 ? 4.77 32.469 22.766 1 92.5 227 HIS B CA 1
ATOM 3974 C C . HIS B 1 227 ? 3.943 33.719 22.906 1 92.5 227 HIS B C 1
ATOM 3976 O O . HIS B 1 227 ? 4.234 34.562 23.75 1 92.5 227 HIS B O 1
ATOM 3982 N N . ASP B 1 228 ? 3.008 33.875 22.062 1 94.69 228 ASP B N 1
ATOM 3983 C CA . ASP B 1 228 ? 2.156 35.062 22.109 1 94.69 228 ASP B CA 1
ATOM 3984 C C . ASP B 1 228 ? 0.711 34.688 22.422 1 94.69 228 ASP B C 1
ATOM 3986 O O . ASP B 1 228 ? -0.045 34.312 21.531 1 94.69 228 ASP B O 1
ATOM 3990 N N . ALA B 1 229 ? 0.277 34.938 23.641 1 94.31 229 ALA B N 1
ATOM 3991 C CA . ALA B 1 229 ? -1.03 34.5 24.141 1 94.31 229 ALA B CA 1
ATOM 3992 C C . ALA B 1 229 ? -2.156 35.188 23.359 1 94.31 229 ALA B C 1
ATOM 3994 O O . ALA B 1 229 ? -3.195 34.562 23.094 1 94.31 229 ALA B O 1
ATOM 3995 N N . ALA B 1 230 ? -1.937 36.438 23.047 1 94.88 230 ALA B N 1
ATOM 3996 C CA . ALA B 1 230 ? -2.967 37.156 22.312 1 94.88 230 ALA B CA 1
ATOM 3997 C C . ALA B 1 230 ? -3.205 36.562 20.938 1 94.88 230 ALA B C 1
ATOM 3999 O O . ALA B 1 230 ? -4.352 36.438 20.5 1 94.88 230 ALA B O 1
ATOM 4000 N N . THR B 1 231 ? -2.133 36.281 20.281 1 94.69 231 THR B N 1
ATOM 4001 C CA . THR B 1 231 ? -2.23 35.625 18.969 1 94.69 231 THR B CA 1
ATOM 4002 C C . THR B 1 231 ? -2.889 34.25 19.078 1 94.69 231 THR B C 1
ATOM 4004 O O . THR B 1 231 ? -3.707 33.875 18.234 1 94.69 231 THR B O 1
ATOM 4007 N N . GLN B 1 232 ? -2.541 33.5 20.125 1 96.5 232 GLN B N 1
ATOM 4008 C CA . GLN B 1 232 ? -3.156 32.188 20.359 1 96.5 232 GLN B CA 1
ATOM 4009 C C . GLN B 1 232 ? -4.672 32.312 20.5 1 96.5 232 GLN B C 1
ATOM 4011 O O . GLN B 1 232 ? -5.422 31.562 19.875 1 96.5 232 GLN B O 1
ATOM 4016 N N . ASP B 1 233 ? -5.082 33.312 21.25 1 95.31 233 ASP B N 1
ATOM 4017 C CA . ASP B 1 233 ? -6.512 33.531 21.469 1 95.31 233 ASP B CA 1
ATOM 4018 C C . ASP B 1 233 ? -7.234 33.844 20.172 1 95.31 233 ASP B C 1
ATOM 4020 O O . ASP B 1 233 ? -8.344 33.375 19.922 1 95.31 233 ASP B O 1
ATOM 4024 N N . THR B 1 234 ? -6.617 34.656 19.406 1 95.62 234 THR B N 1
ATOM 4025 C CA . THR B 1 234 ? -7.199 35.062 18.125 1 95.62 234 THR B CA 1
ATOM 4026 C C . THR B 1 234 ? -7.367 33.844 17.203 1 95.62 234 THR B C 1
ATOM 4028 O O . THR B 1 234 ? -8.422 33.656 16.594 1 95.62 234 THR B O 1
ATOM 4031 N N . LEU B 1 235 ? -6.355 33.031 17.125 1 96.19 235 LEU B N 1
ATOM 4032 C CA . LEU B 1 235 ? -6.379 31.828 16.281 1 96.19 235 LEU B CA 1
ATOM 4033 C C . LEU B 1 235 ? -7.445 30.844 16.75 1 96.19 235 LEU B C 1
ATOM 4035 O O . LEU B 1 235 ? -8.195 30.297 15.945 1 96.19 235 LEU B O 1
ATOM 4039 N N . MET B 1 236 ? -7.559 30.672 18.062 1 96.62 236 MET B N 1
ATOM 4040 C CA . MET B 1 236 ? -8.547 29.734 18.609 1 96.62 236 MET B CA 1
ATOM 4041 C C . MET B 1 236 ? -9.961 30.266 18.391 1 96.62 236 MET B C 1
ATOM 4043 O O . MET B 1 236 ? -10.883 29.484 18.141 1 96.62 236 MET B O 1
ATOM 4047 N N . ALA B 1 237 ? -10.094 31.531 18.453 1 94.94 237 ALA B N 1
ATOM 4048 C CA . ALA B 1 237 ? -11.398 32.125 18.172 1 94.94 237 ALA B CA 1
ATOM 4049 C C . ALA B 1 237 ? -11.812 31.906 16.734 1 94.94 237 ALA B C 1
ATOM 4051 O O . ALA B 1 237 ? -12.992 31.641 16.453 1 94.94 237 ALA B O 1
ATOM 4052 N N . GLN B 1 238 ? -10.883 32 15.844 1 93.69 238 GLN B N 1
ATOM 4053 C CA . GLN B 1 238 ? -11.156 31.766 14.43 1 93.69 238 GLN B CA 1
ATOM 4054 C C . GLN B 1 238 ? -11.609 30.312 14.211 1 93.69 238 GLN B C 1
ATOM 4056 O O . GLN B 1 238 ? -12.578 30.078 13.484 1 93.69 238 GLN B O 1
ATOM 4061 N N . VAL B 1 239 ? -10.906 29.391 14.852 1 95.12 239 VAL B N 1
ATOM 4062 C CA . VAL B 1 239 ? -11.242 27.984 14.719 1 95.12 239 VAL B CA 1
ATOM 4063 C C . VAL B 1 239 ? -12.633 27.734 15.312 1 95.12 239 VAL B C 1
ATOM 4065 O O . VAL B 1 239 ? -13.438 27.016 14.727 1 95.12 239 VAL B O 1
ATOM 4068 N N . GLY B 1 240 ? -12.875 28.312 16.469 1 92.62 240 GLY B N 1
ATOM 4069 C CA . GLY B 1 240 ? -14.18 28.172 17.094 1 92.62 240 GLY B CA 1
ATOM 4070 C C . GLY B 1 240 ? -15.32 28.672 16.219 1 92.62 240 GLY B C 1
ATOM 4071 O O . GLY B 1 240 ? -16.344 28 16.109 1 92.62 240 GLY B O 1
ATOM 4072 N N . THR B 1 241 ? -15.125 29.781 15.648 1 90.31 241 THR B N 1
ATOM 4073 C CA . THR B 1 241 ? -16.125 30.359 14.766 1 90.31 241 THR B CA 1
ATOM 4074 C C . THR B 1 241 ? -16.359 29.469 13.547 1 90.31 241 THR B C 1
ATOM 4076 O O . THR B 1 241 ? -17.5 29.234 13.156 1 90.31 241 THR B O 1
ATOM 4079 N N . ALA B 1 242 ? -15.312 28.984 13.016 1 88.12 242 ALA B N 1
ATOM 4080 C CA . ALA B 1 242 ? -15.398 28.125 11.844 1 88.12 242 ALA B CA 1
ATOM 4081 C C . ALA B 1 242 ? -16.141 26.828 12.172 1 88.12 242 ALA B C 1
ATOM 4083 O O . ALA B 1 242 ? -16.922 26.328 11.359 1 88.12 242 ALA B O 1
ATOM 4084 N N . HIS B 1 243 ? -15.773 26.344 13.289 1 89.19 243 HIS B N 1
ATOM 4085 C CA . HIS B 1 243 ? -16.438 25.125 13.75 1 89.19 243 HIS B CA 1
ATOM 4086 C C . HIS B 1 243 ? -17.953 25.328 13.867 1 89.19 243 HIS B C 1
ATOM 4088 O O . HIS B 1 243 ? -18.734 24.453 13.484 1 89.19 243 HIS B O 1
ATOM 4094 N N . ALA B 1 244 ? -18.375 26.422 14.375 1 85.75 244 ALA B N 1
ATOM 4095 C CA . ALA B 1 244 ? -19.781 26.75 14.508 1 85.75 244 ALA B CA 1
ATOM 4096 C C . ALA B 1 244 ? -20.469 26.812 13.148 1 85.75 244 ALA B C 1
ATOM 4098 O O . ALA B 1 244 ? -21.625 26.422 13.008 1 85.75 244 ALA B O 1
ATOM 4099 N N . ASP B 1 245 ? -19.688 27.219 12.172 1 82.31 245 ASP B N 1
ATOM 4100 C CA . ASP B 1 245 ? -20.219 27.344 10.812 1 82.31 245 ASP B CA 1
ATOM 4101 C C . ASP B 1 245 ? -20.422 25.969 10.188 1 82.31 245 ASP B C 1
ATOM 4103 O O . ASP B 1 245 ? -21.25 25.812 9.281 1 82.31 245 ASP B O 1
ATOM 4107 N N . LEU B 1 246 ? -19.609 25.031 10.625 1 79.62 246 LEU B N 1
ATOM 4108 C CA . LEU B 1 246 ? -19.656 23.703 10.031 1 79.62 246 LEU B CA 1
ATOM 4109 C C . LEU B 1 246 ? -20.766 22.859 10.656 1 79.62 246 LEU B C 1
ATOM 4111 O O . LEU B 1 246 ? -21.141 21.812 10.117 1 79.62 246 LEU B O 1
ATOM 4115 N N . GLN B 1 247 ? -21.312 23.25 11.812 1 73.5 247 GLN B N 1
ATOM 4116 C CA . GLN B 1 247 ? -22.406 22.531 12.469 1 73.5 247 GLN B CA 1
ATOM 4117 C C . GLN B 1 247 ? -23.75 22.828 11.805 1 73.5 247 GLN B C 1
ATOM 4119 O O . GLN B 1 247 ? -23.969 23.953 11.352 1 73.5 247 GLN B O 1
ATOM 4124 N N . PRO B 1 248 ? -24.453 21.703 11.32 1 56.69 248 PRO B N 1
ATOM 4125 C CA . PRO B 1 248 ? -25.766 21.953 10.703 1 56.69 248 PRO B CA 1
ATOM 4126 C C . PRO B 1 248 ? -26.656 22.828 11.578 1 56.69 248 PRO B C 1
ATOM 4128 O O . PRO B 1 248 ? -26.562 22.781 12.812 1 56.69 248 PRO B O 1
ATOM 4131 N N . SER B 1 249 ? -27.078 23.969 11.18 1 44.81 249 SER B N 1
ATOM 4132 C CA . SER B 1 249 ? -28.094 24.688 11.922 1 44.81 249 SER B CA 1
ATOM 4133 C C . SER B 1 249 ? -29.219 23.75 12.375 1 44.81 249 SER B C 1
ATOM 4135 O O . SER B 1 249 ? -29.438 22.703 11.766 1 44.81 249 SER B O 1
ATOM 4137 N N . ALA B 1 250 ? -29.75 23.844 13.609 1 40.72 250 ALA B N 1
ATOM 4138 C CA . ALA B 1 250 ? -30.844 23.062 14.156 1 40.72 250 ALA B CA 1
ATOM 4139 C C . ALA B 1 250 ? -31.875 22.734 13.078 1 40.72 250 ALA B C 1
ATOM 4141 O O . ALA B 1 250 ? -32.875 22.062 13.352 1 40.72 250 ALA B O 1
ATOM 4142 N N . THR B 1 251 ? -32.062 23.484 12.164 1 33.84 251 THR B N 1
ATOM 4143 C CA . THR B 1 251 ? -33.188 23.094 11.289 1 33.84 251 THR B CA 1
ATOM 4144 C C . THR B 1 251 ? -32.75 21.984 10.344 1 33.84 251 THR B C 1
ATOM 4146 O O . THR B 1 251 ? -31.766 22.109 9.617 1 33.84 251 THR B O 1
ATOM 4149 N N . GLY B 1 252 ? -33.219 20.641 10.344 1 37.12 252 GLY B N 1
ATOM 4150 C CA . GLY B 1 252 ? -33.344 19.25 9.953 1 37.12 252 GLY B CA 1
ATOM 4151 C C . GLY B 1 252 ? -32.219 18.766 9.055 1 37.12 252 GLY B C 1
ATOM 4152 O O . GLY B 1 252 ? -31.906 17.578 9.031 1 37.12 252 GLY B O 1
ATOM 4153 N N . ASP B 1 253 ? -31.953 19.25 7.727 1 36.5 253 ASP B N 1
ATOM 4154 C CA . ASP B 1 253 ? -31.359 18.406 6.688 1 36.5 253 ASP B CA 1
ATOM 4155 C C . ASP B 1 253 ? -29.844 18.375 6.805 1 36.5 253 ASP B C 1
ATOM 4157 O O . ASP B 1 253 ? -29.141 19.031 6.035 1 36.5 253 ASP B O 1
ATOM 4161 N N . ALA B 1 254 ? -29.141 18.266 7.859 1 39.97 254 ALA B N 1
ATOM 4162 C CA . ALA B 1 254 ? -27.75 18.484 8.211 1 39.97 254 ALA B CA 1
ATOM 4163 C C . ALA B 1 254 ? -26.844 17.422 7.586 1 39.97 254 ALA B C 1
ATOM 4165 O O . ALA B 1 254 ? -25.625 17.484 7.715 1 39.97 254 ALA B O 1
ATOM 4166 N N . ALA B 1 255 ? -27.375 16.312 7.438 1 38.53 255 ALA B N 1
ATOM 4167 C CA . ALA B 1 255 ? -26.484 15.156 7.559 1 38.53 255 ALA B CA 1
ATOM 4168 C C . ALA B 1 255 ? -25.547 15.055 6.355 1 38.53 255 ALA B C 1
ATOM 4170 O O . ALA B 1 255 ? -24.703 14.156 6.293 1 38.53 255 ALA B O 1
ATOM 4171 N N . HIS B 1 256 ? -25.984 15.438 5.039 1 37.94 256 HIS B N 1
ATOM 4172 C CA . HIS B 1 256 ? -25.188 14.969 3.904 1 37.94 256 HIS B CA 1
ATOM 4173 C C . HIS B 1 256 ? -23.969 15.859 3.676 1 37.94 256 HIS B C 1
ATOM 4175 O O . HIS B 1 256 ? -24.094 17.094 3.668 1 37.94 256 HIS B O 1
ATOM 4181 N N . PRO B 1 257 ? -22.75 15.43 3.689 1 38.38 257 PRO B N 1
ATOM 4182 C CA . PRO B 1 257 ? -21.5 16.125 3.412 1 38.38 257 PRO B CA 1
ATOM 4183 C C . PRO B 1 257 ? -21.625 17.156 2.297 1 38.38 257 PRO B C 1
ATOM 4185 O O . PRO B 1 257 ? -20.922 18.172 2.307 1 38.38 257 PRO B O 1
ATOM 4188 N N . ARG B 1 258 ? -22.484 16.922 1.388 1 40.38 258 ARG B N 1
ATOM 4189 C CA . ARG B 1 258 ? -22.734 17.875 0.305 1 40.38 258 ARG B CA 1
ATOM 4190 C C . ARG B 1 258 ? -23.344 19.172 0.838 1 40.38 258 ARG B C 1
ATOM 4192 O O . ARG B 1 258 ? -23.156 20.234 0.242 1 40.38 258 ARG B O 1
ATOM 4199 N N . ARG B 1 259 ? -24.094 18.984 1.721 1 40.25 259 ARG B N 1
ATOM 4200 C CA . ARG B 1 259 ? -24.828 20.172 2.156 1 40.25 259 ARG B CA 1
ATOM 4201 C C . ARG B 1 259 ? -23.938 21.094 2.977 1 40.25 259 ARG B C 1
ATOM 4203 O O . ARG B 1 259 ? -24.156 22.297 3.016 1 40.25 259 ARG B O 1
ATOM 4210 N N . ALA B 1 260 ? -23.031 20.5 3.67 1 39.38 260 ALA B N 1
ATOM 4211 C CA . ALA B 1 260 ? -22.094 21.406 4.336 1 39.38 260 ALA B CA 1
ATOM 4212 C C . ALA B 1 260 ? -21.391 22.312 3.324 1 39.38 260 ALA B C 1
ATOM 4214 O O . ALA B 1 260 ? -21.266 23.516 3.545 1 39.38 260 ALA B O 1
ATOM 4215 N N . ALA B 1 261 ? -21.047 21.719 2.166 1 40.56 261 ALA B N 1
ATOM 4216 C CA . ALA B 1 261 ? -20.453 22.531 1.111 1 40.56 261 ALA B CA 1
ATOM 4217 C C . ALA B 1 261 ? -21.438 23.625 0.654 1 40.56 261 ALA B C 1
ATOM 4219 O O . ALA B 1 261 ? -21.031 24.766 0.43 1 40.56 261 ALA B O 1
ATOM 4220 N N . GLN B 1 262 ? -22.641 23.203 0.494 1 41.5 262 GLN B N 1
ATOM 4221 C CA . GLN B 1 262 ? -23.625 24.172 0.037 1 41.5 262 GLN B CA 1
ATOM 4222 C C . GLN B 1 262 ? -23.844 25.266 1.079 1 41.5 262 GLN B C 1
ATOM 4224 O O . GLN B 1 262 ? -24.062 26.438 0.731 1 41.5 262 GLN B O 1
ATOM 4229 N N . LEU B 1 263 ? -23.859 24.891 2.248 1 37.81 263 LEU B N 1
ATOM 4230 C CA . LEU B 1 263 ? -24.094 25.891 3.279 1 37.81 263 LEU B CA 1
ATOM 4231 C C . LEU B 1 263 ? -22.938 26.875 3.363 1 37.81 263 LEU B C 1
ATOM 4233 O O . LEU B 1 263 ? -23.156 28.078 3.512 1 37.81 263 LEU B O 1
ATOM 4237 N N . ILE B 1 264 ? -21.828 26.281 3.176 1 40.06 264 ILE B N 1
ATOM 4238 C CA . ILE B 1 264 ? -20.656 27.156 3.299 1 40.06 264 ILE B CA 1
ATOM 4239 C C . ILE B 1 264 ? -20.609 28.125 2.111 1 40.06 264 ILE B C 1
ATOM 4241 O O . ILE B 1 264 ? -20.266 29.297 2.27 1 40.06 264 ILE B O 1
ATOM 4245 N N . ALA B 1 265 ? -21.156 27.656 0.995 1 42.06 265 ALA B N 1
ATOM 4246 C CA . ALA B 1 265 ? -21.203 28.531 -0.173 1 42.06 265 ALA B CA 1
ATOM 4247 C C . ALA B 1 265 ? -22.141 29.703 0.068 1 42.06 265 ALA B C 1
ATOM 4249 O O . ALA B 1 265 ? -22.016 30.75 -0.57 1 42.06 265 ALA B O 1
ATOM 4250 N N . SER B 1 266 ? -23.094 29.516 0.836 1 35.47 266 SER B N 1
ATOM 4251 C CA . SER B 1 266 ? -24.062 30.578 1.008 1 35.47 266 SER B CA 1
ATOM 4252 C C . SER B 1 266 ? -23.625 31.562 2.09 1 35.47 266 SER B C 1
ATOM 4254 O O . SER B 1 266 ? -24.312 32.562 2.359 1 35.47 266 SER B O 1
ATOM 4256 N N . ILE B 1 267 ? -22.703 31.25 2.912 1 35.16 267 ILE B N 1
ATOM 4257 C CA . ILE B 1 267 ? -22.359 32.219 3.959 1 35.16 267 ILE B CA 1
ATOM 4258 C C . ILE B 1 267 ? -21.594 33.375 3.357 1 35.16 267 ILE B C 1
ATOM 4260 O O . ILE B 1 267 ? -20.531 33.188 2.75 1 35.16 267 ILE B O 1
ATOM 4264 N N . PRO B 1 268 ? -22.203 34.531 3.076 1 33.81 268 PRO B N 1
ATOM 4265 C CA . PRO B 1 268 ? -21.562 35.719 2.521 1 33.81 268 PRO B CA 1
ATOM 4266 C C . PRO B 1 268 ? -20.172 35.969 3.08 1 33.81 268 PRO B C 1
ATOM 4268 O O . PRO B 1 268 ? -19.281 36.406 2.357 1 33.81 268 PRO B O 1
ATOM 4271 N N . SER B 1 269 ? -20.062 36.344 4.395 1 31.8 269 SER B N 1
ATOM 4272 C CA . SER B 1 269 ? -18.828 36.812 5.016 1 31.8 269 SER B CA 1
ATOM 4273 C C . SER B 1 269 ? -17.766 35.719 4.977 1 31.8 269 SER B C 1
ATOM 4275 O O . SER B 1 269 ? -17.141 35.406 6 1 31.8 269 SER B O 1
ATOM 4277 N N . CYS B 1 270 ? -17.766 34.719 4.199 1 33.69 270 CYS B N 1
ATOM 4278 C CA . CYS B 1 270 ? -17.281 33.344 4.324 1 33.69 270 CYS B CA 1
ATOM 4279 C C . CYS B 1 270 ? -15.75 33.312 4.309 1 33.69 270 CYS B C 1
ATOM 4281 O O . CYS B 1 270 ? -15.125 33.719 3.32 1 33.69 270 CYS B O 1
ATOM 4283 N N . ARG B 1 271 ? -15.094 33.562 5.465 1 35.84 271 ARG B N 1
ATOM 4284 C CA . ARG B 1 271 ? -13.695 33.312 5.793 1 35.84 271 ARG B CA 1
ATOM 4285 C C . ARG B 1 271 ? -13.188 32.062 5.117 1 35.84 271 ARG B C 1
ATOM 4287 O O . ARG B 1 271 ? -12.008 31.719 5.234 1 35.84 271 ARG B O 1
ATOM 4294 N N . TRP B 1 272 ? -14.062 31.141 4.93 1 35.59 272 TRP B N 1
ATOM 4295 C CA . TRP B 1 272 ? -13.656 29.969 4.168 1 35.59 272 TRP B CA 1
ATOM 4296 C C . TRP B 1 272 ? -13.422 30.312 2.703 1 35.59 272 TRP B C 1
ATOM 4298 O O . TRP B 1 272 ? -14.195 31.078 2.109 1 35.59 272 TRP B O 1
ATOM 4308 N N . ARG B 1 273 ? -12.273 30.688 2.234 1 33.03 273 ARG B N 1
ATOM 4309 C CA . ARG B 1 273 ? -12.109 30.906 0.8 1 33.03 273 ARG B CA 1
ATOM 4310 C C . ARG B 1 273 ? -12.703 29.75 0.001 1 33.03 273 ARG B C 1
ATOM 4312 O O . ARG B 1 273 ? -12.227 28.625 0.085 1 33.03 273 ARG B O 1
ATOM 4319 N N . ILE B 1 274 ? -13.992 29.594 -0.115 1 31.05 274 ILE B N 1
ATOM 4320 C CA . ILE B 1 274 ? -14.594 28.719 -1.124 1 31.05 274 ILE B CA 1
ATOM 4321 C C . ILE B 1 274 ? -14.188 29.188 -2.518 1 31.05 274 ILE B C 1
ATOM 4323 O O . ILE B 1 274 ? -14.414 30.344 -2.883 1 31.05 274 ILE B O 1
ATOM 4327 N N . SER B 1 275 ? -13.203 28.688 -3.215 1 24.62 275 SER B N 1
ATOM 4328 C CA . SER B 1 275 ? -13.125 29.094 -4.613 1 24.62 275 SER B CA 1
ATOM 4329 C C . SER B 1 275 ? -14.438 28.812 -5.344 1 24.62 275 SER B C 1
ATOM 4331 O O . SER B 1 275 ? -15.133 27.844 -5.016 1 24.62 275 SER B O 1
#

Organism: Pavo cristatus (NCBI:txid9049)

pLDDT: mean 82.97, std 23.06, range [20.59, 98.69]

Solvent-accessible surface area (backbone atoms only — not comparable to full-atom values): 31027 Å² total; per-residue (Å²): 139,82,76,76,78,73,77,75,74,74,72,69,77,73,69,68,81,76,72,84,51,46,34,33,24,42,39,62,51,77,53,51,46,64,72,60,48,52,53,50,46,39,71,78,37,70,65,43,39,78,43,73,66,66,60,68,51,38,52,48,35,70,22,83,92,44,83,50,38,40,50,51,42,44,24,65,75,39,32,64,76,27,37,64,61,46,54,53,51,54,36,50,53,45,48,56,58,54,68,49,79,77,91,31,67,31,37,40,26,52,40,52,62,58,47,44,48,62,23,53,49,42,41,34,35,77,69,64,28,30,50,64,60,54,49,33,50,48,51,50,50,48,51,51,50,41,60,74,66,34,59,89,55,52,47,61,30,33,38,34,46,42,55,53,45,68,56,16,48,55,43,41,63,69,71,54,53,79,62,55,72,80,67,48,62,68,57,40,44,48,40,43,51,31,46,42,31,47,68,65,66,59,69,48,92,67,93,46,76,77,56,64,68,39,42,28,40,75,40,84,43,68,60,70,47,91,82,28,67,68,52,41,50,52,53,52,49,52,51,52,53,51,51,59,68,65,46,57,62,89,72,83,85,50,80,52,75,66,50,50,48,53,50,54,69,65,43,83,88,46,70,43,62,68,124,137,82,78,75,76,72,79,74,72,75,73,70,77,71,68,67,81,76,72,84,50,47,32,33,24,41,38,60,52,75,52,53,45,64,73,60,47,52,52,50,46,41,70,78,36,70,65,42,40,76,41,73,65,65,58,68,50,38,52,46,33,71,20,84,89,46,82,48,38,40,50,51,41,44,25,66,75,38,33,66,76,27,36,64,61,47,52,53,52,54,35,51,54,46,47,56,59,55,67,49,80,78,92,30,67,30,35,40,26,51,42,52,62,57,48,45,49,62,23,53,50,43,42,35,35,77,69,64,28,30,50,64,59,54,48,33,51,50,50,52,49,49,50,51,50,39,59,75,67,34,60,89,55,54,47,60,30,35,40,34,47,42,56,51,43,67,55,15,48,55,42,40,63,69,71,54,51,79,61,55,72,78,67,48,62,67,56,39,44,47,40,41,50,32,46,41,30,48,70,67,65,59,68,49,92,69,93,45,78,76,57,64,70,38,44,30,42,74,41,84,43,66,60,69,48,91,83,29,68,69,53,40,52,52,53,51,49,52,51,52,52,50,51,60,68,66,47,58,63,89,73,84,86,50,80,52,77,65,47,52,50,52,52,53,69,63,43,82,89,45,72,42,63,69,125

Nearest PDB structures (foldseek):
  2ocp-assembly1_A  TM=9.497E-01  e=2.098E-24  Homo sapiens
  2no0-assembly1_A  TM=9.345E-01  e=2.049E-22  Homo sapiens
  1p60-assembly1_B  TM=9.291E-01  e=7.006E-22  Homo sapiens
  2a2z-assembly2_C  TM=9.180E-01  e=6.192E-21  Homo sapiens
  3qej-assembly1_A  TM=9.053E-01  e=2.117E-20  Homo sapiens

Radius of gyration: 28.67 Å; Cα contacts (8 Å, |Δi|>4): 775; chains: 2; bounding box: 89×78×73 Å

InterPro domains:
  IPR002624 Deoxynucleoside kinase [PIRSF000705] (20-246)
  IPR027417 P-loop containing nucleoside triphosphate hydrolase [G3DSA:3.40.50.300] (22-243)
  IPR027417 P-loop containing nucleoside triphosphate hydrolase [SSF52540] (22-227)
  IPR031314 Deoxynucleoside kinase domain [PF01712] (25-239)
  IPR031314 Deoxynucleoside kinase domain [cd01673] (23-228)
  IPR050566 Deoxyribonucleoside Kinase [PTHR10513] (22-239)

Foldseek 3Di:
DPPPPPPPPPPPPCPPPLAAAAEEEEDEFAQLQRVLLQVLCCVLPVQEAEAEQPQVCQCFPDDDPDGTHNLLLVCLVQVLPRVLVVLVVSLVVQLVVLLDGDPGNYYYYHHHSQCSLLFRLVLCVVVPSYDPVSNVVVVVVSCVSCVVRVLVRDHLAYEYEDAQLVLSVVSCVVVCDPSCPNPDSVSRVSRNVSCCCVQPVLVTDDDHPLPSQRWYQYQYSHDPCSPDVVSSVVRSVSVVVVVVLQQPDPPPPNRDSVVSSVSLVPPVVRSRPRD/DPPPPPPPPPPPPCPPPLAAAAEEEEDEFAQLQRVLLQVLLCVLPVQEAEAEQPQVCQCFPDDDPDGTHNLLLVCLVQVLPRVLVVLVVSLVVQLVVLLDGGPGNYYYYHHHSQCSLLFRLVLCVVVPSYDPVSNVVVVVVSCVCCVVRVLVRDHLAYEYEDAQLVLSVVSCVVVCDPSCPNPDSVSRVSRNVSCCCVQPVLVTDDDHPLPSQRWYQYQYSHDPCSPDVVSSVVRSVSVVVVVVLQQPDPPPPNRDSVVSSVSLVPPVVRSRPRD